Protein AF-A0AAU9Y7G4-F1 (afdb_monomer)

Foldseek 3Di:
DKFKAFQCCCVPPPPDPRQQGFPQQWQWKWKDFQNHTPPPDTQGHDRADQPSQVVQVVLVCLLLQVVPLVDDDPCDSPQEAWHDDPPDIDGHRHHDGGDHRQNVSHPPDPRDDDDPDGDMDMDTHGPPPDGDPRMDMDDDDDDDDDFDQDPLRFTQDDQVRLFLLQCLQPLRNVQEDGEEELQPPDPDDDLVAKHKYWYFLAHPVDPTQATWIWIAYNVLEIEIEFLQQDDSVVRVHNVSNVVVSVVRGDHYHYDPARQADSPDSCRSLLNSVVSSCVSVVHDPVVVVVVGDRPCNSVSSVVSSVVVVVSVVVSVVVLVCCLPVVDCPPPDDDNDEEEAEAPPCQAVLLADVVNLCCLPPVCVVRNYHYHYDDPALQDDHPCSVSSSVSDQKDKAADDPVPPVSLLVVLCVVPVPCSVVLSVVQCVQRVDPPWTWMAGNHPPDDPQFGIWTDPDSSSPDIDGDGDDDDDDD

InterPro domains:
  IPR038765 Papain-like cysteine peptidase superfamily [SSF54001] (169-284)

Sequence (471 aa):
MAALVNTAAFNGAYDRDPFCFEKSRVTSFKQFIRGEEYPYGSTDLNYNDGQKDWTGYHRFLQASGYMTKGEPNMVLSKDWGQYYVGAHVKNGNYTLFAIDNVASGCVDCPYLNPKQSGDIVYKIFMGTEGLPADTTVLLFAGLENLIEVDSNEAIILNNVQLDFLARHDPRLEPHFYGTVPCDKLPRHPQKDRSVGYIVNTDSHDRPGRHWIALWTTPENVREIFDSYALPLQVYETTQPLIDWINTYWKYVVRSSKSLQSLYSHSCGDYALMYLRHRARRKDISKFLKLFSRHDFVANDHKVGQMLKKFIEKAISQEEWCMTSGRDSHQNCKPRGGILVLNDLMAEGGNDKEVMDLFTKHSHHRNITFLYLCQDMFPPGKYAKTISRNSHYIVAVKNPRDQLGMHNILLQAYPKTWEQVMEVYRKETERPFRYLTVDFHPAGYDRFRIVSRLLKHEGCMQCFILPPHKHL

Nearest PDB structures (foldseek):
  4pie-assembly1_A  TM=7.786E-01  e=2.045E-07  Human adenovirus 2
  4wx7-assembly1_A  TM=7.358E-01  e=5.576E-07  Human adenovirus D8
  5ubw-assembly2_B  TM=6.237E-01  e=1.427E-04  Salmonella enterica subsp. enterica serovar Typhimurium str. LT2
  6wqc-assembly1_A  TM=4.821E-01  e=4.605E+00  Legionella hackeliae
  6m5f-assembly1_A  TM=1.780E-01  e=4.092E+00  Pseudomonas aeruginosa PAO1

Structure (mmCIF, N/CA/C/O backbone):
data_AF-A0AAU9Y7G4-F1
#
_entry.id   AF-A0AAU9Y7G4-F1
#
loop_
_atom_site.group_PDB
_atom_site.id
_atom_site.type_symbol
_atom_site.label_atom_id
_atom_site.label_alt_id
_atom_site.label_comp_id
_atom_site.label_asym_id
_atom_site.label_entity_id
_atom_site.label_seq_id
_atom_site.pdbx_PDB_ins_code
_atom_site.Cartn_x
_atom_site.Cartn_y
_atom_site.Cartn_z
_atom_site.occupancy
_atom_site.B_iso_or_equiv
_atom_site.auth_seq_id
_atom_site.auth_comp_id
_atom_site.auth_asym_id
_atom_site.auth_atom_id
_atom_site.pdbx_PDB_model_num
ATOM 1 N N . MET A 1 1 ? -2.338 -9.776 -18.106 1.00 73.06 1 MET A N 1
ATOM 2 C CA . MET A 1 1 ? -1.731 -10.065 -19.423 1.00 73.06 1 MET A CA 1
ATOM 3 C C . MET A 1 1 ? -1.405 -11.550 -19.503 1.00 73.06 1 MET A C 1
ATOM 5 O O . MET A 1 1 ? -1.038 -12.131 -18.487 1.00 73.06 1 MET A O 1
ATOM 9 N N . ALA A 1 2 ? -1.560 -12.162 -20.673 1.00 80.75 2 ALA A N 1
ATOM 10 C CA . ALA A 1 2 ? -1.219 -13.551 -20.944 1.00 80.75 2 ALA A CA 1
ATOM 11 C C . ALA A 1 2 ? -0.421 -13.669 -22.250 1.00 80.75 2 ALA A C 1
ATOM 13 O O . ALA A 1 2 ? -0.642 -12.892 -23.182 1.00 80.75 2 ALA A O 1
ATOM 14 N N . ALA A 1 3 ? 0.488 -14.638 -22.311 1.00 85.19 3 ALA A N 1
ATOM 15 C CA . ALA A 1 3 ? 1.291 -14.949 -23.490 1.00 85.19 3 ALA A CA 1
ATOM 16 C C . ALA A 1 3 ? 1.517 -16.460 -23.594 1.00 85.19 3 ALA A C 1
ATOM 18 O O . ALA A 1 3 ? 1.520 -17.160 -22.579 1.00 85.19 3 ALA A O 1
ATOM 19 N N . LEU A 1 4 ? 1.693 -16.961 -24.814 1.00 83.31 4 LEU A N 1
ATOM 20 C CA . LEU A 1 4 ? 2.011 -18.361 -25.078 1.00 83.31 4 LEU A CA 1
ATOM 21 C C . LEU A 1 4 ? 3.406 -18.433 -25.691 1.00 83.31 4 LEU A C 1
ATOM 23 O O . LEU A 1 4 ? 3.767 -17.609 -26.529 1.00 83.31 4 LEU A O 1
ATOM 27 N N . VAL A 1 5 ? 4.196 -19.392 -25.229 1.00 85.31 5 VAL A N 1
ATOM 28 C CA . VAL A 1 5 ? 5.604 -19.547 -25.599 1.00 85.31 5 VAL A CA 1
ATOM 29 C C . VAL A 1 5 ? 5.925 -21.029 -25.698 1.00 85.31 5 VAL A C 1
ATOM 31 O O . VAL A 1 5 ? 5.409 -21.844 -24.933 1.00 85.31 5 VAL A O 1
ATOM 34 N N . ASN A 1 6 ? 6.806 -21.379 -26.629 1.00 83.25 6 ASN A N 1
ATOM 35 C CA . ASN A 1 6 ? 7.311 -22.733 -26.748 1.00 83.25 6 ASN A CA 1
ATOM 36 C C . ASN A 1 6 ? 8.022 -23.189 -25.456 1.00 83.25 6 ASN A C 1
ATOM 38 O O . ASN A 1 6 ? 8.910 -22.504 -24.947 1.00 83.25 6 ASN A O 1
ATOM 42 N N . THR A 1 7 ? 7.682 -24.369 -24.939 1.00 81.44 7 THR A N 1
ATOM 43 C CA . THR A 1 7 ? 8.215 -24.878 -23.666 1.00 81.44 7 THR A CA 1
ATOM 44 C C . THR A 1 7 ? 9.735 -25.041 -23.680 1.00 81.44 7 THR A C 1
ATOM 46 O O . THR A 1 7 ? 10.380 -24.761 -22.671 1.00 81.44 7 THR A O 1
ATOM 49 N N . ALA A 1 8 ? 10.342 -25.432 -24.805 1.00 80.00 8 ALA A N 1
ATOM 50 C CA . ALA A 1 8 ? 11.799 -25.529 -24.901 1.00 80.00 8 ALA A CA 1
ATOM 51 C C . ALA A 1 8 ? 12.467 -24.144 -24.865 1.00 80.00 8 ALA A C 1
ATOM 53 O O . ALA A 1 8 ? 13.482 -23.980 -24.192 1.00 80.00 8 ALA A O 1
ATOM 54 N N . ALA A 1 9 ? 11.864 -23.141 -25.516 1.00 79.69 9 ALA A N 1
ATOM 55 C CA . ALA A 1 9 ? 12.328 -21.755 -25.445 1.00 79.69 9 ALA A CA 1
ATOM 56 C C . ALA A 1 9 ? 12.231 -21.211 -24.009 1.00 79.69 9 ALA A C 1
ATOM 58 O O . ALA A 1 9 ? 13.203 -20.673 -23.487 1.00 79.69 9 ALA A O 1
ATOM 59 N N . PHE A 1 10 ? 11.101 -21.445 -23.328 1.00 78.06 10 PHE A N 1
ATOM 60 C CA . PHE A 1 10 ? 10.915 -21.077 -21.918 1.00 78.06 10 PHE A CA 1
ATOM 61 C C . PHE A 1 10 ? 11.953 -21.728 -20.991 1.00 78.06 10 PHE A C 1
ATOM 63 O O . PHE A 1 10 ? 12.446 -21.090 -20.064 1.00 78.06 10 PHE A O 1
ATOM 70 N N . ASN A 1 11 ? 12.321 -22.981 -21.265 1.00 79.12 11 ASN A N 1
ATOM 71 C CA . ASN A 1 11 ? 13.327 -23.719 -20.502 1.00 79.12 11 ASN A CA 1
ATOM 72 C C . ASN A 1 11 ? 14.780 -23.365 -20.885 1.00 79.12 11 ASN A C 1
ATOM 74 O O . ASN A 1 11 ? 15.707 -23.983 -20.361 1.00 79.12 11 ASN A O 1
ATOM 78 N N . GLY A 1 12 ? 14.995 -22.384 -21.770 1.00 71.81 12 GLY A N 1
ATOM 79 C CA . GLY A 1 12 ? 16.322 -21.859 -22.097 1.00 71.81 12 GLY A CA 1
ATOM 80 C C . GLY A 1 12 ? 17.063 -22.602 -23.211 1.00 71.81 12 GLY A C 1
ATOM 81 O O . GLY A 1 12 ? 18.294 -22.608 -23.216 1.00 71.81 12 GLY A O 1
ATOM 82 N N . ALA A 1 13 ? 16.350 -23.235 -24.148 1.00 78.56 13 ALA A N 1
ATOM 83 C CA . ALA A 1 13 ? 16.965 -23.782 -25.357 1.00 78.56 13 ALA A CA 1
ATOM 84 C C . ALA A 1 13 ? 17.701 -22.679 -26.142 1.00 78.56 13 ALA A C 1
ATOM 86 O O . ALA A 1 13 ? 17.132 -21.638 -26.455 1.00 78.56 13 ALA A O 1
ATOM 87 N N . TYR A 1 14 ? 18.977 -22.913 -26.456 1.00 69.94 14 TYR A N 1
ATOM 88 C CA . TYR A 1 14 ? 19.878 -21.893 -27.008 1.00 69.94 14 TYR A CA 1
ATOM 89 C C . TYR A 1 14 ? 19.546 -21.487 -28.457 1.00 69.94 14 TYR A C 1
ATOM 91 O O . TYR A 1 14 ? 19.991 -20.447 -28.934 1.00 69.94 14 TYR A O 1
ATOM 99 N N . ASP A 1 15 ? 18.779 -22.313 -29.168 1.00 82.19 15 ASP A N 1
ATOM 100 C CA . ASP A 1 15 ? 18.353 -22.121 -30.556 1.00 82.19 15 ASP A CA 1
ATOM 101 C C . ASP A 1 15 ? 16.956 -21.489 -30.686 1.00 82.19 15 ASP A C 1
ATOM 103 O O . ASP A 1 15 ? 16.465 -21.316 -31.803 1.00 82.19 15 ASP A O 1
ATOM 107 N N . ARG A 1 16 ? 16.301 -21.143 -29.570 1.00 71.38 16 ARG A N 1
ATOM 108 C CA . ARG A 1 16 ? 14.939 -20.593 -29.560 1.00 71.38 16 ARG A CA 1
ATOM 109 C C . ARG A 1 16 ? 14.865 -19.300 -28.754 1.00 71.38 16 ARG A C 1
ATOM 111 O O . ARG A 1 16 ? 15.472 -19.182 -27.697 1.00 71.38 16 ARG A O 1
ATOM 118 N N . ASP A 1 17 ? 14.090 -18.337 -29.247 1.00 73.12 17 ASP A N 1
ATOM 119 C CA . ASP A 1 17 ? 13.869 -17.060 -28.563 1.00 73.12 17 ASP A CA 1
ATOM 120 C C . ASP A 1 17 ? 12.764 -17.205 -27.492 1.00 73.12 17 ASP A C 1
ATOM 122 O O . ASP A 1 17 ? 11.606 -17.445 -27.852 1.00 73.12 17 ASP A O 1
ATOM 126 N N . PRO A 1 18 ? 13.070 -17.054 -26.187 1.00 67.69 18 PRO A N 1
ATOM 127 C CA . PRO A 1 18 ? 12.075 -17.136 -25.113 1.00 67.69 18 PRO A CA 1
ATOM 128 C C . PRO A 1 18 ? 11.062 -15.980 -25.123 1.00 67.69 18 PRO A C 1
ATOM 130 O O . PRO A 1 18 ? 10.056 -16.051 -24.414 1.00 67.69 18 PRO A O 1
ATOM 133 N N . PHE A 1 19 ? 11.308 -14.927 -25.906 1.00 70.06 19 PHE A N 1
ATOM 134 C CA . PHE A 1 19 ? 10.433 -13.764 -26.043 1.00 70.06 19 PHE A CA 1
ATOM 135 C C . PHE A 1 19 ? 9.590 -13.785 -27.325 1.00 70.06 19 PHE A C 1
ATOM 137 O O . PHE A 1 19 ? 8.809 -12.861 -27.551 1.00 70.06 19 PHE A O 1
ATOM 144 N N . CYS A 1 20 ? 9.689 -14.837 -28.144 1.00 76.38 20 CYS A N 1
ATOM 145 C CA . CYS A 1 20 ? 8.801 -15.052 -29.285 1.00 76.38 20 CYS A CA 1
ATOM 146 C C . CYS A 1 20 ? 7.433 -15.557 -28.792 1.00 76.38 20 CYS A C 1
ATOM 148 O O . CYS A 1 20 ? 7.221 -16.754 -28.586 1.00 76.38 20 CYS A O 1
ATOM 150 N N . PHE A 1 21 ? 6.511 -14.628 -28.531 1.00 81.69 21 PHE A N 1
ATOM 151 C CA . PHE A 1 21 ? 5.173 -14.952 -28.035 1.00 81.69 21 PHE A CA 1
ATOM 152 C C . PHE A 1 21 ? 4.260 -15.347 -29.195 1.00 81.69 21 PHE A C 1
ATOM 154 O O . PHE A 1 21 ? 3.746 -14.496 -29.919 1.00 81.69 21 PHE A O 1
ATOM 161 N N . GLU A 1 22 ? 4.029 -16.639 -29.378 1.00 75.12 22 GLU A N 1
ATOM 162 C CA . GLU A 1 22 ? 3.281 -17.148 -30.524 1.00 75.12 22 GLU A CA 1
ATOM 163 C C . GLU A 1 22 ? 1.762 -17.069 -30.310 1.00 75.12 22 GLU A C 1
ATOM 165 O O . GLU A 1 22 ? 1.241 -17.434 -29.253 1.00 75.12 22 GLU A O 1
ATOM 170 N N . LYS A 1 23 ? 1.010 -16.717 -31.367 1.00 74.62 23 LYS A N 1
ATOM 171 C CA . LYS A 1 23 ? -0.468 -16.798 -31.379 1.00 74.62 23 LYS A CA 1
ATOM 172 C C . LYS A 1 23 ? -0.971 -18.212 -31.066 1.00 74.62 23 LYS A C 1
ATOM 174 O O . LYS A 1 23 ? -2.079 -18.359 -30.561 1.00 74.62 23 LYS A O 1
ATOM 179 N N . SER A 1 24 ? -0.185 -19.249 -31.380 1.00 72.88 24 SER A N 1
ATOM 180 C CA . SER A 1 24 ? -0.424 -20.651 -30.993 1.00 72.88 24 SER A CA 1
ATOM 181 C C . SER A 1 24 ? -1.853 -21.150 -31.263 1.00 72.88 24 SER A C 1
ATOM 183 O O . SER A 1 24 ? -2.440 -21.857 -30.451 1.00 72.88 24 SER A O 1
ATOM 185 N N . ARG A 1 25 ? -2.437 -20.757 -32.410 1.00 75.06 25 ARG A N 1
ATOM 186 C CA . ARG A 1 25 ? -3.802 -21.135 -32.853 1.00 75.06 25 ARG A CA 1
ATOM 187 C C . ARG A 1 25 ? -4.940 -20.646 -31.942 1.00 75.06 25 ARG A C 1
ATOM 189 O O . ARG A 1 25 ? -6.073 -21.117 -32.072 1.00 75.06 25 ARG A O 1
ATOM 196 N N . VAL A 1 26 ? -4.663 -19.702 -31.045 1.00 77.44 26 VAL A N 1
ATOM 197 C CA . VAL A 1 26 ? -5.670 -19.091 -30.174 1.00 77.44 26 VAL A CA 1
ATOM 198 C C . VAL A 1 26 ? -6.643 -18.264 -31.014 1.00 77.44 26 VAL A C 1
ATOM 200 O O . VAL A 1 26 ? -6.240 -17.413 -31.810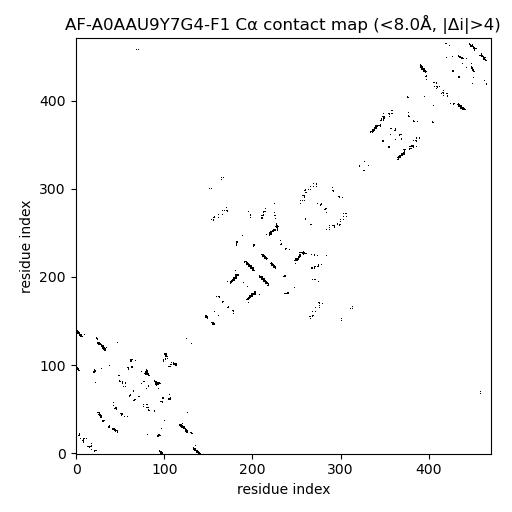 1.00 77.44 26 VAL A O 1
ATOM 203 N N . THR A 1 27 ? -7.934 -18.529 -30.824 1.00 76.19 27 THR A N 1
ATOM 204 C CA . THR A 1 27 ? -9.050 -17.854 -31.500 1.00 76.19 27 THR A CA 1
ATOM 205 C C . THR A 1 27 ? -9.765 -16.865 -30.594 1.00 76.19 27 THR A C 1
ATOM 207 O O . THR A 1 27 ? -10.372 -15.924 -31.084 1.00 76.19 27 THR A O 1
ATOM 210 N N . SER A 1 28 ? -9.708 -17.030 -29.273 1.00 77.31 28 SER A N 1
ATOM 211 C CA . SER A 1 28 ? -10.261 -16.045 -28.339 1.00 77.31 28 SER A CA 1
ATOM 212 C C . SER A 1 28 ? -9.608 -16.180 -26.968 1.00 77.31 28 SER A C 1
ATOM 214 O O . SER A 1 28 ? -9.259 -17.282 -26.538 1.00 77.31 28 SER A O 1
ATOM 216 N N . PHE A 1 29 ? -9.454 -15.060 -26.268 1.00 79.44 29 PHE A N 1
ATOM 217 C CA . PHE A 1 29 ? -8.974 -15.013 -24.888 1.00 79.44 29 PHE A CA 1
ATOM 218 C C . PHE A 1 29 ? -9.989 -14.259 -24.038 1.00 79.44 29 PHE A C 1
ATOM 220 O O . PHE A 1 29 ? -10.266 -13.085 -24.292 1.00 79.44 29 PHE A O 1
ATOM 227 N N . LYS A 1 30 ? -10.554 -14.938 -23.036 1.00 81.19 30 LYS A N 1
ATOM 228 C CA . LYS A 1 30 ? -11.634 -14.403 -22.203 1.00 81.19 30 LYS A CA 1
ATOM 229 C C . LYS A 1 30 ? -11.307 -14.519 -20.726 1.00 81.19 30 LYS A C 1
ATOM 231 O O . LYS A 1 30 ? -10.731 -15.513 -20.287 1.00 81.19 30 LYS A O 1
ATOM 236 N N . GLN A 1 31 ? -11.740 -13.534 -19.954 1.00 79.25 31 GLN A N 1
ATOM 237 C CA . GLN A 1 31 ? -11.670 -13.552 -18.500 1.00 79.25 31 GLN A CA 1
ATOM 238 C C . GLN A 1 31 ? -13.086 -13.582 -17.928 1.00 79.25 31 GLN A C 1
ATOM 240 O O . GLN A 1 31 ? -13.978 -12.889 -18.410 1.00 79.25 31 GLN A O 1
ATOM 245 N N . PHE A 1 32 ? -13.277 -14.387 -16.888 1.00 76.38 32 PHE A N 1
ATOM 246 C CA . PHE A 1 32 ? -14.515 -14.477 -16.129 1.00 76.38 32 PHE A CA 1
ATOM 247 C C . PHE A 1 32 ? -14.241 -14.122 -14.671 1.00 76.38 32 PHE A C 1
ATOM 249 O O . PHE A 1 32 ? -13.306 -14.656 -14.074 1.00 76.38 32 PHE A O 1
ATOM 256 N N . ILE A 1 33 ? -15.072 -13.256 -14.093 1.00 71.44 33 ILE A N 1
ATOM 257 C CA . ILE A 1 33 ? -15.031 -12.887 -12.675 1.00 71.44 33 ILE A CA 1
ATOM 258 C C . ILE A 1 33 ? -16.361 -13.308 -12.051 1.00 71.44 33 ILE A C 1
ATOM 260 O O . ILE A 1 33 ? -17.411 -12.759 -12.385 1.00 71.44 33 ILE A O 1
ATOM 264 N N . ARG A 1 34 ? -16.325 -14.289 -11.137 1.00 75.50 34 ARG A N 1
ATOM 265 C CA . ARG A 1 34 ? -17.531 -14.904 -10.529 1.00 75.50 34 ARG A CA 1
ATOM 266 C C . ARG A 1 34 ? -18.516 -15.482 -11.562 1.00 75.50 34 ARG A C 1
ATOM 268 O O . ARG A 1 34 ? -19.726 -15.391 -11.391 1.00 75.50 34 ARG A O 1
ATOM 275 N N . GLY A 1 35 ? -17.990 -16.062 -12.641 1.00 73.69 35 GLY A N 1
ATOM 276 C CA . GLY A 1 35 ? -18.786 -16.692 -13.702 1.00 73.69 35 GLY A CA 1
ATOM 277 C C . GLY A 1 35 ? -19.322 -15.740 -14.776 1.00 73.69 35 GLY A C 1
ATOM 278 O O . GLY A 1 35 ? -19.800 -16.217 -15.801 1.00 73.69 35 GLY A O 1
ATOM 279 N N . GLU A 1 36 ? -19.184 -14.425 -14.601 1.00 71.50 36 GLU A N 1
ATOM 280 C CA . GLU A 1 36 ? -19.547 -13.419 -15.608 1.00 71.50 36 GLU A CA 1
ATOM 281 C C . GLU A 1 36 ? -18.322 -13.033 -16.447 1.00 71.50 36 GLU A C 1
ATOM 283 O O . GLU A 1 36 ? -17.243 -12.816 -15.892 1.00 71.50 36 GLU A O 1
ATOM 288 N N . GLU A 1 37 ? -18.471 -12.957 -17.776 1.00 70.19 37 GLU A N 1
ATOM 289 C CA . GLU A 1 37 ? -17.407 -12.498 -18.685 1.00 70.19 37 GLU A CA 1
ATOM 290 C C . GLU A 1 37 ? -17.089 -11.022 -18.405 1.00 70.19 37 GLU A C 1
ATOM 292 O O . GLU A 1 37 ? -17.989 -10.185 -18.333 1.00 70.19 37 GLU A O 1
ATOM 297 N N . TYR A 1 38 ? -15.810 -10.703 -18.212 1.00 64.56 38 TYR A N 1
ATOM 298 C CA . TYR A 1 38 ? -15.372 -9.358 -17.865 1.00 64.56 38 TYR A CA 1
ATOM 299 C C . TYR A 1 38 ? -13.990 -9.053 -18.445 1.00 64.56 38 TYR A C 1
ATOM 301 O O . TYR A 1 38 ? -13.061 -9.826 -18.192 1.00 64.56 38 TYR A O 1
ATOM 309 N N . PRO A 1 39 ? -13.798 -7.906 -19.118 1.00 62.16 39 PRO A N 1
ATOM 310 C CA . PRO A 1 39 ? -14.807 -6.911 -19.516 1.00 62.16 39 PRO A CA 1
ATOM 311 C C . PRO A 1 39 ? -15.734 -7.423 -20.640 1.00 62.16 39 PRO A C 1
ATOM 313 O O . PRO A 1 39 ? -15.374 -8.352 -21.351 1.00 62.16 39 PRO A O 1
ATOM 316 N N . TYR A 1 40 ? -16.905 -6.797 -20.833 1.00 51.28 40 TYR A N 1
ATOM 317 C CA . TYR A 1 40 ? -17.970 -7.227 -21.771 1.00 51.28 40 TYR A CA 1
ATOM 318 C C . TYR A 1 40 ? -17.600 -7.235 -23.277 1.00 51.28 40 TYR A C 1
ATOM 320 O O . TYR A 1 40 ? -18.460 -7.493 -24.116 1.00 51.28 40 TYR A O 1
ATOM 328 N N . GLY A 1 41 ? -16.347 -6.947 -23.642 1.00 56.47 41 GLY A N 1
ATOM 329 C CA . GLY A 1 41 ? -15.863 -6.980 -25.025 1.00 56.47 41 GLY A CA 1
ATOM 330 C C . GLY A 1 41 ? -14.960 -8.187 -25.266 1.00 56.47 41 GLY A C 1
ATOM 331 O O . GLY A 1 41 ? -13.864 -8.249 -24.705 1.00 56.47 41 GLY A O 1
ATOM 332 N N . SER A 1 42 ? -15.395 -9.125 -26.111 1.00 53.00 42 SER A N 1
ATOM 333 C CA . SER A 1 42 ? -14.580 -10.275 -26.508 1.00 53.00 42 SER A CA 1
ATOM 334 C C . SER A 1 42 ? -13.399 -9.846 -27.386 1.00 53.00 42 SER A C 1
ATOM 336 O O . SER A 1 42 ? -13.497 -8.929 -28.201 1.00 53.00 42 SER A O 1
ATOM 338 N N . THR A 1 43 ? -12.260 -10.527 -27.233 1.00 57.84 43 THR A N 1
ATOM 339 C CA . THR A 1 43 ? -11.169 -10.475 -28.219 1.00 57.84 43 THR A CA 1
ATOM 340 C C . THR A 1 43 ? -11.291 -11.706 -29.104 1.00 57.84 43 THR A C 1
ATOM 342 O O . THR A 1 43 ? -10.720 -12.747 -28.791 1.00 57.84 43 THR A O 1
ATOM 345 N N . ASP A 1 44 ? -12.077 -11.606 -30.174 1.00 59.12 44 ASP A N 1
ATOM 346 C CA . ASP A 1 44 ? -12.264 -12.705 -31.124 1.00 59.12 44 ASP A CA 1
ATOM 347 C C . ASP A 1 44 ? -11.275 -12.580 -32.288 1.00 59.12 44 ASP A C 1
ATOM 349 O O . ASP A 1 44 ? -11.380 -11.697 -33.140 1.00 59.12 44 ASP A O 1
ATOM 353 N N . LEU A 1 45 ? -10.311 -13.493 -32.326 1.00 62.28 45 LEU A N 1
ATOM 354 C CA . LEU A 1 45 ? -9.309 -13.642 -33.372 1.00 62.28 45 LEU A CA 1
ATOM 355 C C . LEU A 1 45 ? -9.830 -14.642 -34.411 1.00 62.28 45 LEU A C 1
ATOM 357 O O . LEU A 1 45 ? -9.978 -15.832 -34.129 1.00 62.28 45 LEU A O 1
ATOM 361 N N . ASN A 1 46 ? -10.110 -14.180 -35.636 1.00 57.84 46 ASN A N 1
ATOM 362 C CA . ASN A 1 46 ? -10.420 -15.108 -36.728 1.00 57.84 46 ASN A CA 1
ATOM 363 C C . ASN A 1 46 ? -9.133 -15.786 -37.189 1.00 57.84 46 ASN A C 1
ATOM 365 O O . ASN A 1 46 ? -8.157 -15.118 -37.522 1.00 57.84 46 ASN A O 1
ATOM 369 N N . TYR A 1 47 ? -9.158 -17.112 -37.251 1.00 54.41 47 TYR A N 1
ATOM 370 C CA . TYR A 1 47 ? -7.972 -17.942 -37.445 1.00 54.41 47 TYR A CA 1
ATOM 371 C C . TYR A 1 47 ? -7.268 -17.789 -38.813 1.00 54.41 47 TYR A C 1
ATOM 373 O O . TYR A 1 47 ? -6.161 -18.284 -38.929 1.00 54.41 47 TYR A O 1
ATOM 381 N N . ASN A 1 48 ? -7.819 -17.097 -39.826 1.00 53.69 48 ASN A N 1
ATOM 382 C CA . ASN A 1 48 ? -7.221 -17.076 -41.179 1.00 53.69 48 ASN A CA 1
ATOM 383 C C . ASN A 1 48 ? -7.444 -15.797 -42.018 1.00 53.69 48 ASN A C 1
ATOM 385 O O . ASN A 1 48 ? -7.247 -15.835 -43.228 1.00 53.69 48 ASN A O 1
ATOM 389 N N . ASP A 1 49 ? -7.872 -14.677 -41.429 1.00 56.28 49 ASP A N 1
ATOM 390 C CA . ASP A 1 49 ? -8.401 -13.556 -42.232 1.00 56.28 49 ASP A CA 1
ATOM 391 C C . ASP A 1 49 ? -7.708 -12.208 -42.000 1.00 56.28 49 ASP A C 1
ATOM 393 O O . ASP A 1 49 ? -8.110 -11.238 -42.610 1.00 56.28 49 ASP A O 1
ATOM 397 N N . GLY A 1 50 ? -6.705 -12.093 -41.112 1.00 55.81 50 GLY A N 1
ATOM 398 C CA . GLY A 1 50 ? -5.901 -10.870 -40.870 1.00 55.81 50 GLY A CA 1
ATOM 399 C C . GLY A 1 50 ? -6.654 -9.570 -40.481 1.00 55.81 50 GLY A C 1
ATOM 400 O O . GLY A 1 50 ? -6.059 -8.660 -39.913 1.00 55.81 50 GLY A O 1
ATOM 401 N N . GLN A 1 51 ? -7.964 -9.469 -40.724 1.00 54.53 51 GLN A N 1
ATOM 402 C CA . GLN A 1 51 ? -8.830 -8.315 -40.509 1.00 54.53 51 GLN A CA 1
ATOM 403 C C . GLN A 1 51 ? -9.281 -8.214 -39.048 1.00 54.53 51 GLN A C 1
ATOM 405 O O . GLN A 1 51 ? -9.507 -7.110 -38.562 1.00 54.53 51 GLN A O 1
ATOM 410 N N . LYS A 1 52 ? -9.356 -9.339 -38.317 1.00 51.78 52 LYS A N 1
ATOM 411 C CA . LYS A 1 52 ? -9.704 -9.364 -36.879 1.00 51.78 52 LYS A CA 1
ATOM 412 C C . LYS A 1 52 ? -8.501 -9.267 -35.930 1.00 51.78 52 LYS A C 1
ATOM 414 O O . LYS A 1 52 ? -8.689 -9.058 -34.735 1.00 51.78 52 LYS A O 1
ATOM 419 N N . ASP A 1 53 ? -7.274 -9.337 -36.444 1.00 63.62 53 ASP A N 1
ATOM 420 C CA . ASP A 1 53 ? -6.065 -9.204 -35.618 1.00 63.62 53 ASP A CA 1
ATOM 421 C C . ASP A 1 53 ? -5.782 -7.735 -35.253 1.00 63.62 53 ASP A C 1
ATOM 423 O O . ASP A 1 53 ? -5.246 -7.451 -34.183 1.00 63.62 53 ASP A O 1
ATOM 427 N N . TRP A 1 54 ? -6.279 -6.777 -36.044 1.00 67.81 54 TRP A N 1
ATOM 428 C CA . TRP A 1 54 ? -6.255 -5.355 -35.684 1.00 67.81 54 TRP A CA 1
ATOM 429 C C . TRP A 1 54 ? -7.059 -5.037 -34.424 1.00 67.81 54 TRP A C 1
ATOM 431 O O . TRP A 1 54 ? -6.618 -4.220 -33.620 1.00 67.81 54 TRP A O 1
ATOM 441 N N . THR A 1 55 ? -8.204 -5.691 -34.210 1.00 68.50 55 THR A N 1
ATOM 442 C CA . THR A 1 55 ? -8.998 -5.524 -32.983 1.00 68.50 55 THR A CA 1
ATOM 443 C C . THR A 1 55 ? -8.241 -6.049 -31.766 1.00 68.50 55 THR A C 1
ATOM 445 O O . THR A 1 55 ? -8.233 -5.396 -30.725 1.00 68.50 55 THR A O 1
ATOM 448 N N . GLY A 1 56 ? -7.552 -7.184 -31.905 1.00 73.81 56 GLY A N 1
ATOM 449 C CA . GLY A 1 56 ? -6.705 -7.733 -30.847 1.00 73.81 56 GLY A CA 1
ATOM 450 C C . GLY A 1 56 ? -5.496 -6.848 -30.533 1.00 73.81 56 GLY A C 1
ATOM 451 O O . GLY A 1 56 ? -5.239 -6.561 -29.364 1.00 73.81 56 GLY A O 1
ATOM 452 N N . TYR A 1 57 ? -4.817 -6.325 -31.556 1.00 78.19 57 TYR A N 1
ATOM 453 C CA . TYR A 1 57 ? -3.716 -5.377 -31.376 1.00 78.19 57 TYR A CA 1
ATOM 454 C C . TYR A 1 57 ? -4.185 -4.052 -30.755 1.00 78.19 57 TYR A C 1
ATOM 456 O O . TYR A 1 57 ? -3.558 -3.534 -29.832 1.00 78.19 57 TYR A O 1
ATOM 464 N N . HIS A 1 58 ? -5.330 -3.526 -31.194 1.00 75.88 58 HIS A N 1
ATOM 465 C CA . HIS A 1 58 ? -5.950 -2.337 -30.607 1.00 75.88 58 HIS A CA 1
ATOM 466 C C . HIS A 1 58 ? -6.315 -2.564 -29.138 1.00 75.88 58 HIS A C 1
ATOM 468 O O . HIS A 1 58 ? -6.062 -1.706 -28.294 1.00 75.88 58 HIS A O 1
ATOM 474 N N . ARG A 1 59 ? -6.844 -3.747 -28.810 1.00 74.12 59 ARG A N 1
ATOM 475 C CA . ARG A 1 59 ? -7.154 -4.129 -27.433 1.00 74.12 59 ARG A CA 1
ATOM 476 C C . ARG A 1 59 ? -5.901 -4.241 -26.575 1.00 74.12 59 ARG A C 1
ATOM 478 O O . ARG A 1 59 ? -5.917 -3.782 -25.437 1.00 74.12 59 ARG A O 1
ATOM 485 N N . PHE A 1 60 ? -4.822 -4.798 -27.124 1.00 79.38 60 PHE A N 1
ATOM 486 C CA . PHE A 1 60 ? -3.517 -4.813 -26.474 1.00 79.38 60 PHE A CA 1
ATOM 487 C C . PHE A 1 60 ? -3.054 -3.390 -26.143 1.00 79.38 60 PHE A C 1
ATOM 489 O O . PHE A 1 60 ? -2.813 -3.108 -24.973 1.00 79.38 60 PHE A O 1
ATOM 496 N N . LEU A 1 61 ? -3.029 -2.487 -27.131 1.00 75.81 61 LEU A N 1
ATOM 497 C CA . LEU A 1 61 ? -2.643 -1.080 -26.950 1.00 75.81 61 LEU A CA 1
ATOM 498 C C . LEU A 1 61 ? -3.519 -0.343 -25.931 1.00 75.81 61 LEU A C 1
ATOM 500 O O . LEU A 1 61 ? -3.030 0.505 -25.185 1.00 75.81 61 LEU A O 1
ATOM 504 N N . GLN A 1 62 ? -4.819 -0.638 -25.928 1.00 71.94 62 GLN A N 1
ATOM 505 C CA . GLN A 1 62 ? -5.783 -0.071 -24.996 1.00 71.94 62 GLN A CA 1
ATOM 506 C C . GLN A 1 62 ? -5.492 -0.526 -23.561 1.00 71.94 62 GLN A C 1
ATOM 508 O O . GLN A 1 62 ? -5.286 0.300 -22.676 1.00 71.94 62 GLN A O 1
ATOM 513 N N . ALA A 1 63 ? -5.442 -1.842 -23.344 1.00 71.19 63 ALA A N 1
ATOM 514 C CA . ALA A 1 63 ? -5.291 -2.444 -22.024 1.00 71.19 63 ALA A CA 1
ATOM 515 C C . ALA A 1 63 ? -3.880 -2.293 -21.436 1.00 71.19 63 ALA A C 1
ATOM 517 O O . ALA A 1 63 ? -3.689 -2.474 -20.237 1.00 71.19 63 ALA A O 1
ATOM 518 N N . SER A 1 64 ? -2.880 -1.981 -22.258 1.00 70.19 64 SER A N 1
ATOM 519 C CA . SER A 1 64 ? -1.536 -1.622 -21.801 1.00 70.19 64 SER A CA 1
ATOM 520 C C . SER A 1 64 ? -1.347 -0.111 -21.599 1.00 70.19 64 SER A C 1
ATOM 522 O O . SER A 1 64 ? -0.289 0.304 -21.130 1.00 70.19 64 SER A O 1
ATOM 524 N N . GLY A 1 65 ? -2.333 0.718 -21.968 1.00 66.12 65 GLY A N 1
ATOM 525 C CA . GLY A 1 65 ? -2.274 2.180 -21.859 1.00 66.12 65 GLY A CA 1
ATOM 526 C C . GLY A 1 65 ? -1.463 2.889 -22.956 1.00 66.12 65 GLY A C 1
ATOM 527 O O . GLY A 1 65 ? -1.268 4.100 -22.885 1.00 66.12 65 GLY A O 1
ATOM 528 N N . TYR A 1 66 ? -0.999 2.190 -23.999 1.00 68.94 66 TYR A N 1
ATOM 529 C CA . TYR A 1 66 ? -0.222 2.821 -25.084 1.00 68.94 66 TYR A CA 1
ATOM 530 C C . TYR A 1 66 ? -1.067 3.719 -25.993 1.00 68.94 66 TYR A C 1
ATOM 532 O O . TYR A 1 66 ? -0.522 4.622 -26.622 1.00 68.94 66 TYR A O 1
ATOM 540 N N . MET A 1 67 ? -2.387 3.516 -26.056 1.00 61.09 67 MET A N 1
ATOM 541 C CA . MET A 1 67 ? -3.265 4.406 -26.827 1.00 61.09 67 MET A CA 1
ATOM 542 C C . MET A 1 67 ? -3.382 5.818 -26.241 1.00 61.09 67 MET A C 1
ATOM 544 O O . MET A 1 67 ? -3.616 6.761 -26.991 1.00 61.09 67 MET A O 1
ATOM 548 N N . THR A 1 68 ? -3.226 5.979 -24.926 1.00 53.69 68 THR A N 1
ATOM 549 C CA . THR A 1 68 ? -3.447 7.257 -24.229 1.00 53.69 68 THR A CA 1
ATOM 550 C C . THR A 1 68 ? -2.159 7.993 -23.887 1.00 53.69 68 THR A C 1
ATOM 552 O O . THR A 1 68 ? -2.156 9.220 -23.849 1.00 53.69 68 THR A O 1
ATOM 555 N N . LYS A 1 69 ? -1.050 7.270 -23.690 1.00 54.72 69 LYS A N 1
ATOM 556 C CA . LYS A 1 69 ? 0.229 7.847 -23.241 1.00 54.72 69 LYS A CA 1
ATOM 557 C C . LYS A 1 69 ? 1.037 8.554 -24.335 1.00 54.72 69 LYS A C 1
ATOM 559 O O . LYS A 1 69 ? 1.989 9.258 -24.019 1.00 54.72 69 LYS A O 1
ATOM 564 N N . GLY A 1 70 ? 0.678 8.392 -25.613 1.00 49.97 70 GLY A N 1
ATOM 565 C CA . GLY A 1 70 ? 1.391 9.021 -26.736 1.00 49.97 70 GLY A CA 1
ATOM 566 C C . GLY A 1 70 ? 2.839 8.536 -26.918 1.00 49.97 70 GLY A C 1
ATOM 567 O O . GLY A 1 70 ? 3.630 9.196 -27.589 1.00 49.97 70 GLY A O 1
ATOM 568 N N . GLU A 1 71 ? 3.196 7.397 -26.318 1.00 55.59 71 GLU A N 1
ATOM 569 C CA . GLU A 1 71 ? 4.539 6.818 -26.354 1.00 55.59 71 GLU A CA 1
ATOM 570 C C . GLU A 1 71 ? 4.663 5.688 -27.395 1.00 55.59 71 GLU A C 1
ATOM 572 O O . GLU A 1 71 ? 3.686 4.985 -27.671 1.00 55.59 71 GLU A O 1
ATOM 577 N N . PRO A 1 72 ? 5.858 5.473 -27.979 1.00 54.94 72 PRO A N 1
ATOM 578 C CA . PRO A 1 72 ? 6.072 4.416 -28.962 1.00 54.94 72 PRO A CA 1
ATOM 579 C C . PRO A 1 72 ? 5.989 3.015 -28.331 1.00 54.94 72 PRO A C 1
ATOM 581 O O . PRO A 1 72 ? 6.672 2.711 -27.354 1.00 54.94 72 PRO A O 1
ATOM 584 N N . ASN A 1 73 ? 5.184 2.139 -28.937 1.00 68.44 73 ASN A N 1
ATOM 585 C CA . ASN A 1 73 ? 5.058 0.729 -28.565 1.00 68.44 73 ASN A CA 1
ATOM 586 C C . ASN A 1 73 ? 6.137 -0.124 -29.265 1.00 68.44 73 ASN A C 1
ATOM 588 O O . ASN A 1 73 ? 6.340 0.004 -30.473 1.00 68.44 73 ASN A O 1
ATOM 592 N N . MET A 1 74 ? 6.801 -1.014 -28.517 1.00 72.12 74 MET A N 1
ATOM 593 C CA . MET A 1 74 ? 7.817 -1.936 -29.052 1.00 72.12 74 MET A CA 1
ATOM 594 C C . MET A 1 74 ? 7.222 -3.077 -29.886 1.00 72.12 74 MET A C 1
ATOM 596 O O . MET A 1 74 ? 7.891 -3.583 -30.782 1.00 72.12 74 MET A O 1
ATOM 600 N N . VAL A 1 75 ? 5.978 -3.483 -29.615 1.00 76.62 75 VAL A N 1
ATOM 601 C CA . VAL A 1 75 ? 5.284 -4.508 -30.405 1.00 76.62 75 VAL A CA 1
ATOM 602 C C . VAL A 1 75 ? 4.522 -3.807 -31.517 1.00 76.62 75 VAL A C 1
ATOM 604 O O . VAL A 1 75 ? 3.434 -3.303 -31.277 1.00 76.62 75 VAL A O 1
ATOM 607 N N . LEU A 1 76 ? 5.081 -3.719 -32.720 1.00 77.62 76 LEU A N 1
ATOM 608 C CA . LEU A 1 76 ? 4.412 -3.023 -33.820 1.00 77.62 76 LEU A CA 1
ATOM 609 C C . LEU A 1 76 ? 3.243 -3.859 -34.360 1.00 77.62 76 LEU A C 1
ATOM 611 O O . LEU A 1 76 ? 3.234 -5.082 -34.249 1.00 77.62 76 LEU A O 1
ATOM 615 N N . SER A 1 77 ? 2.279 -3.215 -35.023 1.00 74.88 77 SER A N 1
ATOM 616 C CA . SER A 1 77 ? 1.129 -3.913 -35.626 1.00 74.88 77 SER A CA 1
ATOM 617 C C . SER A 1 77 ? 1.538 -4.997 -36.627 1.00 74.88 77 SER A C 1
ATOM 619 O O . SER A 1 77 ? 0.871 -6.016 -36.739 1.00 74.88 77 SER A O 1
ATOM 621 N N . LYS A 1 78 ? 2.652 -4.792 -37.339 1.00 74.12 78 LYS A N 1
ATOM 622 C CA . LYS A 1 78 ? 3.237 -5.761 -38.279 1.00 74.12 78 LYS A CA 1
ATOM 623 C C . LYS A 1 78 ? 3.924 -6.948 -37.595 1.00 74.12 78 LYS A C 1
ATOM 625 O O . LYS A 1 78 ? 4.274 -7.905 -38.265 1.00 74.12 78 LYS A O 1
ATOM 630 N N . ASP A 1 79 ? 4.174 -6.865 -36.294 1.00 77.31 79 ASP A N 1
ATOM 631 C CA . ASP A 1 79 ? 4.821 -7.925 -35.524 1.00 77.31 79 ASP A CA 1
ATOM 632 C C . ASP A 1 79 ? 3.802 -8.651 -34.625 1.00 77.31 79 ASP A C 1
ATOM 634 O O . ASP A 1 79 ? 4.151 -9.651 -34.000 1.00 77.31 79 ASP A O 1
ATOM 638 N N . TRP A 1 80 ? 2.546 -8.175 -34.586 1.00 80.38 80 TRP A N 1
ATOM 639 C CA . TRP A 1 80 ? 1.475 -8.687 -33.735 1.00 80.38 80 TRP A CA 1
ATOM 640 C C . TRP A 1 80 ? 0.552 -9.665 -34.480 1.00 80.38 80 TRP A C 1
ATOM 642 O O . TRP A 1 80 ? -0.014 -9.315 -35.514 1.00 80.38 80 TRP A O 1
ATOM 652 N N . GLY A 1 81 ? 0.348 -10.870 -33.940 1.00 78.19 81 GLY A N 1
ATOM 653 C CA . GLY A 1 81 ? -0.613 -11.846 -34.469 1.00 78.19 81 GLY A CA 1
ATOM 654 C C . GLY A 1 81 ? -0.330 -12.243 -35.921 1.00 78.19 81 GLY A C 1
ATOM 655 O O . GLY A 1 81 ? 0.706 -12.828 -36.223 1.00 78.19 81 GLY A O 1
ATOM 656 N N . GLN A 1 82 ? -1.266 -11.965 -36.821 1.00 76.56 82 GLN A N 1
ATOM 657 C CA . GLN A 1 82 ? -1.156 -12.113 -38.268 1.00 76.56 82 GLN A CA 1
ATOM 658 C C . GLN A 1 82 ? -1.502 -10.790 -38.950 1.00 76.56 82 GLN A C 1
ATOM 660 O O . GLN A 1 82 ? -2.450 -10.104 -38.571 1.00 76.56 82 GLN A O 1
ATOM 665 N N . TYR A 1 83 ? -0.767 -10.452 -40.002 1.00 69.12 83 TYR A N 1
ATOM 666 C CA . TYR A 1 83 ? -0.922 -9.190 -40.720 1.00 69.12 83 TYR A CA 1
ATOM 667 C C . TYR A 1 83 ? -0.841 -9.395 -42.233 1.00 69.12 83 TYR A C 1
ATOM 669 O O . TYR A 1 83 ? -0.272 -10.371 -42.727 1.00 69.12 83 TYR A O 1
ATOM 677 N N . TYR A 1 84 ? -1.416 -8.458 -42.987 1.00 68.00 84 TYR A N 1
ATOM 678 C CA . TYR A 1 84 ? -1.400 -8.495 -44.447 1.00 68.00 84 TYR A CA 1
ATOM 679 C C . TYR A 1 84 ? -0.138 -7.865 -45.037 1.00 68.00 84 TYR A C 1
ATOM 681 O O . TYR A 1 84 ? 0.284 -6.779 -44.637 1.00 68.00 84 TYR A O 1
ATOM 689 N N . VAL A 1 85 ? 0.404 -8.514 -46.068 1.00 67.62 85 VAL A N 1
ATOM 690 C CA . VAL A 1 85 ? 1.393 -7.950 -46.994 1.00 67.62 85 VAL A CA 1
ATOM 691 C C . VAL A 1 85 ? 0.887 -8.176 -48.418 1.00 67.62 85 VAL A C 1
ATOM 693 O O . VAL A 1 85 ? 1.006 -9.271 -48.969 1.00 67.62 85 VAL A O 1
ATOM 696 N N . GLY A 1 86 ? 0.284 -7.144 -49.015 1.00 73.56 86 GLY A N 1
ATOM 697 C CA . GLY A 1 86 ? -0.420 -7.278 -50.293 1.00 73.56 86 GLY A CA 1
ATOM 698 C C . GLY A 1 86 ? -1.639 -8.198 -50.162 1.00 73.56 86 GLY A C 1
ATOM 699 O O . GLY A 1 86 ? -2.453 -8.009 -49.264 1.00 73.56 86 GLY A O 1
ATOM 700 N N . ALA A 1 87 ? -1.748 -9.207 -51.032 1.00 71.06 87 ALA A N 1
ATOM 701 C CA . ALA A 1 87 ? -2.822 -10.209 -50.999 1.00 71.06 87 ALA A CA 1
ATOM 702 C C . ALA A 1 87 ? -2.531 -11.417 -50.078 1.00 71.06 87 ALA A C 1
ATOM 704 O O . ALA A 1 87 ? -3.319 -12.361 -50.041 1.00 71.06 87 ALA A O 1
ATOM 705 N N . HIS A 1 88 ? -1.405 -11.421 -49.354 1.00 68.62 88 HIS A N 1
ATOM 706 C CA . HIS A 1 88 ? -0.967 -12.555 -48.533 1.00 68.62 88 HIS A CA 1
ATOM 707 C C . HIS A 1 88 ? -1.007 -12.234 -47.033 1.00 68.62 88 HIS A C 1
ATOM 709 O O . HIS A 1 88 ? -0.684 -11.119 -46.622 1.00 68.62 88 HIS A O 1
ATOM 715 N N . VAL A 1 89 ? -1.346 -13.236 -46.216 1.00 69.12 89 VAL A N 1
ATOM 716 C CA . VAL A 1 89 ? -1.297 -13.176 -44.746 1.00 69.12 89 VAL A CA 1
ATOM 717 C C . VAL A 1 89 ? 0.061 -13.694 -44.265 1.00 69.12 89 VAL A C 1
ATOM 719 O O . VAL A 1 89 ? 0.503 -14.764 -44.687 1.00 69.12 89 VAL A O 1
ATOM 722 N N . LYS A 1 90 ? 0.728 -12.945 -43.385 1.00 71.25 90 LYS A N 1
ATOM 723 C CA . LYS A 1 90 ? 1.962 -13.346 -42.697 1.00 71.25 90 LYS A CA 1
ATOM 724 C C . LYS A 1 90 ? 1.732 -13.445 -41.194 1.00 71.25 90 LYS A C 1
ATOM 726 O O . LYS A 1 90 ? 0.898 -12.732 -40.646 1.00 71.25 90 LYS A O 1
ATOM 731 N N . ASN A 1 91 ? 2.510 -14.298 -40.534 1.00 73.62 91 ASN A N 1
ATOM 732 C CA . ASN A 1 91 ? 2.544 -14.377 -39.076 1.00 73.62 91 ASN A CA 1
ATOM 733 C C . ASN A 1 91 ? 3.545 -13.348 -38.529 1.00 73.62 91 ASN A C 1
ATOM 735 O O . ASN A 1 91 ? 4.649 -13.214 -39.059 1.00 73.62 91 ASN A O 1
ATOM 739 N N . GLY A 1 92 ? 3.139 -12.620 -37.496 1.00 72.38 92 GLY A N 1
ATOM 740 C CA . GLY A 1 92 ? 4.009 -11.820 -36.644 1.00 72.38 92 GLY A CA 1
ATOM 741 C C . GLY A 1 92 ? 4.691 -12.681 -35.578 1.00 72.38 92 GLY A C 1
ATOM 742 O O . GLY A 1 92 ? 4.333 -13.841 -35.369 1.00 72.38 92 GLY A O 1
ATOM 743 N N . ASN A 1 93 ? 5.676 -12.094 -34.900 1.00 75.69 93 ASN A N 1
ATOM 744 C CA . ASN A 1 93 ? 6.507 -12.780 -33.906 1.00 75.69 93 ASN A CA 1
ATOM 745 C C . ASN A 1 93 ? 5.968 -12.657 -32.468 1.00 75.69 93 ASN A C 1
ATOM 747 O O . ASN A 1 93 ? 6.487 -13.306 -31.564 1.00 75.69 93 ASN A O 1
ATOM 751 N N . TYR A 1 94 ? 4.955 -11.816 -32.236 1.00 81.44 94 TYR A N 1
ATOM 752 C CA . TYR A 1 94 ? 4.439 -11.530 -30.899 1.00 81.44 94 TYR A CA 1
ATOM 753 C C . TYR A 1 94 ? 2.911 -11.576 -30.871 1.00 81.44 94 TYR A C 1
ATOM 755 O O . TYR A 1 94 ? 2.232 -11.061 -31.749 1.00 81.44 94 TYR A O 1
ATOM 763 N N . THR A 1 95 ? 2.323 -12.169 -29.840 1.00 82.44 95 THR A N 1
ATOM 764 C CA . THR A 1 95 ? 0.882 -12.120 -29.571 1.00 82.44 95 THR A CA 1
ATOM 765 C C . THR A 1 95 ? 0.683 -12.063 -28.064 1.00 82.44 95 THR A C 1
ATOM 767 O O . THR A 1 95 ? 0.798 -13.063 -27.359 1.00 82.44 95 THR A O 1
ATOM 770 N N . LEU A 1 96 ? 0.415 -10.855 -27.568 1.00 83.38 96 LEU A N 1
ATOM 771 C CA . LEU A 1 96 ? 0.173 -10.585 -26.154 1.00 83.38 96 LEU A CA 1
ATOM 772 C C . LEU A 1 96 ? -1.310 -10.309 -25.925 1.00 83.38 96 LEU A C 1
ATOM 774 O O . LEU A 1 96 ? -1.883 -9.401 -26.531 1.00 83.38 96 LEU A O 1
ATOM 778 N N . PHE A 1 97 ? -1.915 -11.058 -25.006 1.00 81.44 97 PHE A N 1
ATOM 779 C CA . PHE A 1 97 ? -3.302 -10.878 -24.595 1.00 81.44 97 PHE A CA 1
ATOM 780 C C . PHE A 1 97 ? -3.349 -9.989 -23.352 1.00 81.44 97 PHE A C 1
ATOM 782 O O . PHE A 1 97 ? -3.020 -10.422 -22.245 1.00 81.44 97 PHE A O 1
ATOM 789 N N . ALA A 1 98 ? -3.740 -8.727 -23.511 1.00 77.75 98 ALA A N 1
ATOM 790 C CA . ALA A 1 98 ? -3.892 -7.800 -22.394 1.00 77.75 98 ALA A CA 1
ATOM 791 C C . ALA A 1 98 ? -5.374 -7.578 -22.075 1.00 77.75 98 ALA A C 1
ATOM 793 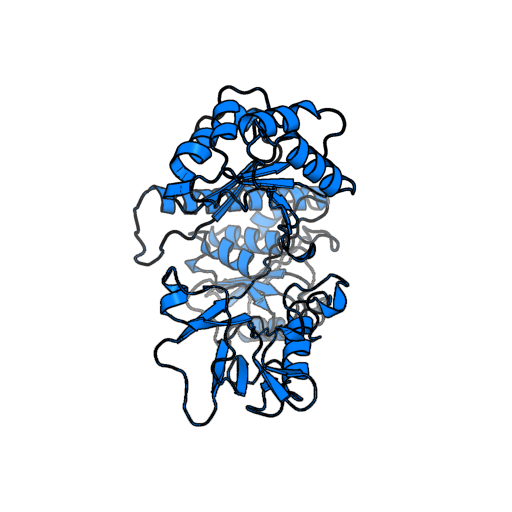O O . ALA A 1 98 ? -6.185 -7.313 -22.960 1.00 77.75 98 ALA A O 1
ATOM 794 N N . ILE A 1 99 ? -5.710 -7.691 -20.792 1.00 73.94 99 ILE A N 1
ATOM 795 C CA . ILE A 1 99 ? -7.015 -7.325 -20.250 1.00 73.94 99 ILE A CA 1
ATOM 796 C C . ILE A 1 99 ? -6.754 -6.271 -19.190 1.00 73.94 99 ILE A C 1
ATOM 798 O O . ILE A 1 99 ? -5.952 -6.497 -18.283 1.00 73.94 99 ILE A O 1
ATOM 802 N N . ASP A 1 100 ? -7.438 -5.146 -19.343 1.00 69.06 100 ASP A N 1
ATOM 803 C CA . ASP A 1 100 ? -7.563 -4.126 -18.321 1.00 69.06 100 ASP A CA 1
ATOM 804 C C . ASP A 1 100 ? -8.951 -4.256 -17.689 1.00 69.06 100 ASP A C 1
ATOM 806 O O . ASP A 1 100 ? -9.960 -4.399 -18.388 1.00 69.06 100 ASP A O 1
ATOM 810 N N . ASN A 1 101 ? -8.967 -4.264 -16.360 1.00 64.94 101 ASN A N 1
ATOM 811 C CA . ASN A 1 101 ? -10.169 -4.389 -15.554 1.00 64.94 101 ASN A CA 1
ATOM 812 C C . ASN A 1 101 ? -10.760 -3.026 -15.175 1.00 64.94 101 ASN A C 1
ATOM 814 O O . ASN A 1 101 ? -11.791 -2.989 -14.515 1.00 64.94 101 ASN A O 1
ATOM 818 N N . VAL A 1 102 ? -10.149 -1.907 -15.563 1.00 58.12 102 VAL A N 1
ATOM 819 C CA . VAL A 1 102 ? -10.763 -0.590 -15.383 1.00 58.12 102 VAL A CA 1
ATOM 820 C C . VAL A 1 102 ? -12.005 -0.493 -16.279 1.00 58.12 102 VAL A C 1
ATOM 822 O O . VAL A 1 102 ? -11.939 -0.751 -17.481 1.00 58.12 102 VAL A O 1
ATOM 825 N N . ALA A 1 103 ? -13.155 -0.111 -15.710 1.00 50.25 103 ALA A N 1
ATOM 826 C CA . ALA A 1 103 ? -14.436 -0.036 -16.427 1.00 50.25 103 ALA A CA 1
ATOM 827 C C . ALA A 1 103 ? -14.411 0.863 -17.681 1.00 50.25 103 ALA A C 1
ATOM 829 O O . ALA A 1 103 ? -15.173 0.633 -18.617 1.00 50.25 103 ALA A O 1
ATOM 830 N N . SER A 1 104 ? -13.531 1.866 -17.717 1.00 52.75 104 SER A N 1
ATOM 831 C CA . SER A 1 104 ? -13.328 2.743 -18.876 1.00 52.75 104 SER A CA 1
ATOM 832 C C . SER A 1 104 ? -12.514 2.095 -20.005 1.00 52.75 104 SER A C 1
ATOM 834 O O . SER A 1 104 ? -12.445 2.647 -21.103 1.00 52.75 104 SER A O 1
ATOM 836 N N . GLY A 1 105 ? -11.873 0.948 -19.750 1.00 50.16 105 GLY A N 1
ATOM 837 C CA . GLY A 1 105 ? -10.895 0.341 -20.649 1.00 50.16 105 GLY A CA 1
ATOM 838 C C . GLY A 1 105 ? -9.690 1.246 -20.903 1.00 50.16 105 GLY A C 1
ATOM 839 O O . GLY A 1 105 ? -9.129 1.201 -21.990 1.00 50.16 105 GLY A O 1
ATOM 840 N N . CYS A 1 106 ? -9.348 2.129 -19.969 1.00 53.25 106 CYS A N 1
ATOM 841 C CA . CYS A 1 106 ? -8.204 3.021 -20.064 1.00 53.25 106 CYS A CA 1
ATOM 842 C C . CYS A 1 106 ? -7.437 2.974 -18.742 1.00 53.25 106 CYS A C 1
ATOM 844 O O . CYS A 1 106 ? -7.963 3.384 -17.706 1.00 53.25 106 CYS A O 1
ATOM 846 N N . VAL A 1 107 ? -6.185 2.520 -18.823 1.00 51.25 107 VAL A N 1
ATOM 847 C CA . VAL A 1 107 ? -5.287 2.281 -17.683 1.00 51.25 107 VAL A CA 1
ATOM 848 C C . VAL A 1 107 ? -5.044 3.543 -16.840 1.00 51.25 107 VAL A C 1
ATOM 850 O O . VAL A 1 107 ? -4.799 3.432 -15.647 1.00 51.25 107 VAL A O 1
ATOM 853 N N . ASP A 1 108 ? -5.164 4.741 -17.427 1.00 48.91 108 ASP A N 1
ATOM 854 C CA . ASP A 1 108 ? -4.913 6.026 -16.748 1.00 48.91 108 ASP A CA 1
ATOM 855 C C . ASP A 1 108 ? -6.205 6.790 -16.391 1.00 48.91 108 ASP A C 1
ATOM 857 O O . ASP A 1 108 ? -6.186 7.983 -16.082 1.00 48.91 108 ASP A O 1
ATOM 861 N N . CYS A 1 109 ? -7.363 6.139 -16.489 1.00 42.34 109 CYS A N 1
ATOM 862 C CA . CYS A 1 109 ? -8.637 6.779 -16.200 1.00 42.34 109 CYS A CA 1
ATOM 863 C C . CYS A 1 109 ? -8.872 6.839 -14.677 1.00 42.34 109 CYS A C 1
ATOM 865 O O . CYS A 1 109 ? -8.844 5.792 -14.033 1.00 42.34 109 CYS A O 1
ATOM 867 N N . PRO A 1 110 ? -9.194 8.008 -14.084 1.00 36.94 110 PRO A N 1
ATOM 868 C CA . PRO A 1 110 ? -9.385 8.152 -12.632 1.00 36.94 110 PRO A CA 1
ATOM 869 C C . PRO A 1 110 ? -10.637 7.434 -12.096 1.00 36.94 110 PRO A C 1
ATOM 871 O O . PRO A 1 110 ? -10.899 7.436 -10.894 1.00 36.94 110 PRO A O 1
ATOM 874 N N . TYR A 1 111 ? -11.436 6.825 -12.974 1.00 37.69 111 TYR A N 1
ATOM 875 C CA . TYR A 1 111 ? -12.608 6.053 -12.594 1.00 37.69 111 TYR A CA 1
ATOM 876 C C . TYR A 1 111 ? -12.203 4.633 -12.186 1.00 37.69 111 TYR A C 1
ATOM 878 O O . TYR A 1 111 ? -12.128 3.719 -13.007 1.00 37.69 111 TYR A O 1
ATOM 886 N N . LEU A 1 112 ? -11.992 4.444 -10.885 1.00 36.75 112 LEU A N 1
ATOM 887 C CA . LEU A 1 112 ? -11.933 3.130 -10.252 1.00 36.75 112 LEU A CA 1
ATOM 888 C C . LEU A 1 112 ? -13.272 2.409 -10.434 1.00 36.75 112 LEU A C 1
ATOM 890 O O . LEU A 1 112 ? -14.284 2.842 -9.888 1.00 36.75 112 LEU A O 1
ATOM 894 N N . ASN A 1 113 ? -13.272 1.293 -11.164 1.00 53.75 113 ASN A N 1
ATOM 895 C CA . ASN A 1 113 ? -14.205 0.199 -10.889 1.00 53.75 113 ASN A CA 1
ATOM 896 C C . ASN A 1 113 ? -13.814 -1.095 -11.614 1.00 53.75 113 ASN A C 1
ATOM 898 O O . ASN A 1 113 ? -14.143 -1.271 -12.787 1.00 53.75 113 ASN A O 1
ATOM 902 N N . PRO A 1 114 ? -13.213 -2.042 -10.879 1.00 48.66 114 PRO A N 1
ATOM 903 C CA . PRO A 1 114 ? -13.611 -3.439 -10.991 1.00 48.66 114 PRO A CA 1
ATOM 904 C C . PRO A 1 114 ? -14.049 -4.033 -9.646 1.00 48.66 114 PRO A C 1
ATOM 906 O O . PRO A 1 114 ? -13.678 -3.560 -8.572 1.00 48.66 114 PRO A O 1
ATOM 909 N N . LYS A 1 115 ? -14.807 -5.139 -9.709 1.00 48.44 115 LYS A N 1
ATOM 910 C CA . LYS A 1 115 ? -15.120 -5.999 -8.555 1.00 48.44 115 LYS A CA 1
ATOM 911 C C . LYS A 1 115 ? -13.813 -6.336 -7.812 1.00 48.44 115 LYS A C 1
ATOM 913 O O . LYS A 1 115 ? -13.021 -7.134 -8.297 1.00 48.44 115 LYS A O 1
ATOM 918 N N . GLN A 1 116 ? -13.618 -5.764 -6.621 1.00 49.97 116 GLN A N 1
ATOM 919 C CA . GLN A 1 116 ? -12.378 -5.864 -5.826 1.00 49.97 116 GLN A CA 1
ATOM 920 C C . GLN A 1 116 ? -12.095 -7.269 -5.254 1.00 49.97 116 GLN A C 1
ATOM 922 O O . GLN A 1 116 ? -11.120 -7.474 -4.536 1.00 49.97 116 GLN A O 1
ATOM 927 N N . SER A 1 117 ? -12.968 -8.244 -5.514 1.00 51.97 117 SER A N 1
ATOM 928 C CA . SER A 1 117 ? -12.821 -9.618 -5.034 1.00 51.97 117 SER A CA 1
ATOM 929 C C . SER A 1 117 ? -13.600 -10.607 -5.901 1.00 51.97 117 SER A C 1
ATOM 931 O O . SER A 1 117 ? -14.762 -10.379 -6.257 1.00 51.97 117 SER A O 1
ATOM 933 N N . GLY A 1 118 ? -13.003 -11.759 -6.186 1.00 57.09 118 GLY A N 1
ATOM 934 C CA . GLY A 1 118 ? -13.661 -12.871 -6.866 1.00 57.09 118 GLY A CA 1
ATOM 935 C C . GLY A 1 118 ? -12.661 -13.834 -7.489 1.00 57.09 118 GLY A C 1
ATOM 936 O O . GLY A 1 118 ? -11.500 -13.481 -7.686 1.00 57.09 118 GLY A O 1
ATOM 937 N N . ASP A 1 119 ? -13.138 -15.030 -7.822 1.00 64.50 119 ASP A N 1
ATOM 938 C CA . ASP A 1 119 ? -12.353 -15.996 -8.582 1.00 64.50 119 ASP A CA 1
ATOM 939 C C . ASP A 1 119 ? -12.241 -15.529 -10.032 1.00 64.50 119 ASP A C 1
ATOM 941 O O . ASP A 1 119 ? -13.253 -15.247 -10.689 1.00 64.50 119 ASP A O 1
ATOM 945 N N . ILE A 1 120 ? -10.999 -15.434 -10.506 1.00 68.75 120 ILE A N 1
ATOM 946 C CA . ILE A 1 120 ? -10.673 -15.073 -11.882 1.00 68.75 120 ILE A CA 1
ATOM 947 C C . ILE A 1 120 ? -10.398 -16.359 -12.652 1.00 68.75 120 ILE A C 1
ATOM 949 O O . ILE A 1 120 ? -9.477 -17.107 -12.324 1.00 68.75 120 ILE A O 1
ATOM 953 N N . VAL A 1 121 ? -11.180 -16.598 -13.701 1.00 78.38 121 VAL A N 1
ATOM 954 C CA . VAL A 1 121 ? -10.988 -17.728 -14.613 1.00 78.38 121 VAL A CA 1
ATOM 955 C C . VAL A 1 121 ? -10.645 -17.189 -15.993 1.00 78.38 121 VAL A C 1
ATOM 957 O O . VAL A 1 121 ? -11.464 -16.522 -16.624 1.00 78.38 121 VAL A O 1
ATOM 960 N N . TYR A 1 122 ? -9.450 -17.507 -16.484 1.00 77.94 122 TYR A N 1
ATOM 961 C CA . TYR A 1 122 ? -9.065 -17.242 -17.869 1.00 77.94 122 TYR A CA 1
ATOM 962 C C . TYR A 1 122 ? -9.417 -18.447 -18.741 1.00 77.94 122 TYR A C 1
ATOM 964 O O . TYR A 1 122 ? -9.059 -19.580 -18.418 1.00 77.94 122 TYR A O 1
ATOM 972 N N . LYS A 1 123 ? -10.117 -18.209 -19.851 1.00 81.81 123 LYS A N 1
ATOM 973 C CA . LYS A 1 123 ? -10.431 -19.220 -20.864 1.00 81.81 123 LYS A CA 1
ATOM 974 C C . LYS A 1 123 ? -9.750 -18.856 -22.175 1.00 81.81 123 LYS A C 1
ATOM 976 O O . LYS A 1 123 ? -9.958 -17.767 -22.709 1.00 81.81 123 LYS A O 1
ATOM 981 N N . ILE A 1 124 ? -8.964 -19.795 -22.687 1.00 79.31 124 ILE A N 1
ATOM 982 C CA . ILE A 1 124 ? -8.294 -19.710 -23.983 1.00 79.31 124 ILE A CA 1
ATOM 983 C C . ILE A 1 124 ? -9.067 -20.610 -24.947 1.00 79.31 124 ILE A C 1
ATOM 985 O O . ILE A 1 124 ? -9.172 -21.814 -24.716 1.00 79.31 124 ILE A O 1
ATOM 989 N N . PHE A 1 125 ? -9.624 -20.029 -26.003 1.00 79.50 125 PHE A N 1
ATOM 990 C CA . PHE A 1 125 ? -10.310 -20.756 -27.069 1.00 79.50 125 PHE A CA 1
ATOM 991 C C . PHE A 1 125 ? -9.350 -20.961 -28.235 1.00 79.50 125 PHE A C 1
ATOM 993 O O . PHE A 1 125 ? -8.531 -20.092 -28.537 1.00 79.50 125 PHE A O 1
ATOM 1000 N N . MET A 1 126 ? -9.443 -22.119 -28.881 1.00 76.19 126 MET A N 1
ATOM 1001 C CA . MET A 1 126 ? -8.507 -22.555 -29.915 1.00 76.19 126 MET A CA 1
ATOM 1002 C C . MET A 1 126 ? -9.252 -22.953 -31.188 1.00 76.19 126 MET A C 1
ATOM 1004 O O . MET A 1 126 ? -10.452 -23.235 -31.156 1.00 76.19 126 MET A O 1
ATOM 1008 N N . GLY A 1 127 ? -8.523 -23.001 -32.304 1.00 69.88 127 GLY A N 1
ATOM 1009 C CA . GLY A 1 127 ? -8.977 -23.655 -33.533 1.00 69.88 127 GLY A CA 1
ATOM 1010 C C . GLY A 1 127 ? -9.088 -25.183 -33.399 1.00 69.88 127 GLY A C 1
ATOM 1011 O O . GLY A 1 127 ? -8.802 -25.763 -32.353 1.00 69.88 127 GLY A O 1
ATOM 1012 N N . THR A 1 128 ? -9.478 -25.850 -34.486 1.00 64.81 128 THR A N 1
ATOM 1013 C CA . THR A 1 128 ? -9.867 -27.276 -34.539 1.00 64.81 128 THR A CA 1
ATOM 1014 C C . THR A 1 128 ? -8.797 -28.293 -34.124 1.00 64.81 128 THR A C 1
ATOM 1016 O O . THR A 1 128 ? -9.145 -29.436 -33.853 1.00 64.81 128 THR A O 1
ATOM 1019 N N . GLU A 1 129 ? -7.522 -27.910 -34.045 1.00 66.69 129 GLU A N 1
ATOM 1020 C CA . GLU A 1 129 ? -6.410 -28.823 -33.730 1.00 66.69 129 GLU A CA 1
ATOM 1021 C C . GLU A 1 129 ? -5.815 -28.652 -32.316 1.00 66.69 129 GLU A C 1
ATOM 1023 O O . GLU A 1 129 ? -4.800 -29.270 -32.003 1.00 66.69 129 GLU A O 1
ATOM 1028 N N . GLY A 1 130 ? -6.418 -27.828 -31.450 1.00 68.31 130 GLY A N 1
ATOM 1029 C CA . GLY A 1 130 ? -5.937 -27.625 -30.076 1.00 68.31 130 GLY A CA 1
ATOM 1030 C C . GLY A 1 130 ? -4.554 -26.953 -29.968 1.00 68.31 130 GLY A C 1
ATOM 1031 O O . GLY A 1 130 ? -3.991 -26.475 -30.959 1.00 68.31 130 GLY A O 1
ATOM 1032 N N . LEU A 1 131 ? -4.022 -26.883 -28.739 1.00 71.12 131 LEU A N 1
ATOM 1033 C CA . LEU A 1 131 ? -2.695 -26.332 -28.445 1.00 71.12 131 LEU A CA 1
ATOM 1034 C C 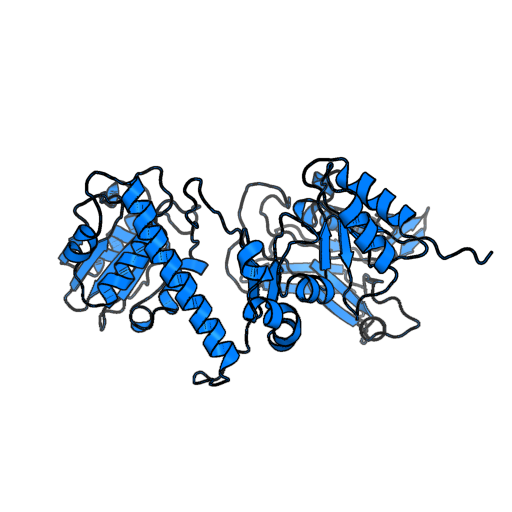. LEU A 1 131 ? -1.602 -27.365 -28.755 1.00 71.12 131 LEU A C 1
ATOM 1036 O O . LEU A 1 131 ? -1.768 -28.537 -28.406 1.00 71.12 131 LEU A O 1
ATOM 1040 N N . PRO A 1 132 ? -0.464 -26.945 -29.332 1.00 75.31 132 PRO A N 1
ATOM 1041 C CA . PRO A 1 132 ? 0.722 -27.789 -29.409 1.00 75.31 132 PRO A CA 1
ATOM 1042 C C . PRO A 1 132 ? 1.132 -28.298 -28.019 1.00 75.31 132 PRO A C 1
ATOM 1044 O O . PRO A 1 132 ? 1.066 -27.555 -27.035 1.00 75.31 132 PRO A O 1
ATOM 1047 N N . ALA A 1 133 ? 1.567 -29.559 -27.939 1.00 70.69 133 ALA A N 1
ATOM 1048 C CA . ALA A 1 133 ? 1.938 -30.212 -26.678 1.00 70.69 133 ALA A CA 1
ATOM 1049 C C . ALA A 1 133 ? 3.120 -29.529 -25.958 1.00 70.69 133 ALA A C 1
ATOM 1051 O O . ALA A 1 133 ? 3.299 -29.702 -24.755 1.00 70.69 133 ALA A O 1
ATOM 1052 N N . ASP A 1 134 ? 3.908 -28.742 -26.684 1.00 81.50 134 ASP A N 1
ATOM 1053 C CA . ASP A 1 134 ? 5.077 -27.993 -26.238 1.00 81.50 134 ASP A CA 1
ATOM 1054 C C . ASP A 1 134 ? 4.777 -26.500 -26.022 1.00 81.50 134 ASP A C 1
ATOM 1056 O O . ASP A 1 134 ? 5.606 -25.644 -26.337 1.00 81.50 134 ASP A O 1
ATOM 1060 N N . THR A 1 135 ? 3.600 -26.175 -25.476 1.00 80.56 135 THR A N 1
ATOM 1061 C CA . THR A 1 135 ? 3.205 -24.790 -25.176 1.00 80.56 135 THR A CA 1
ATOM 1062 C C . THR A 1 135 ? 3.172 -24.506 -23.675 1.00 80.56 135 THR A C 1
ATOM 1064 O O . THR A 1 135 ? 2.439 -25.142 -22.919 1.00 80.56 135 THR A O 1
ATOM 1067 N N . THR A 1 136 ? 3.891 -23.470 -23.251 1.00 81.75 136 THR A N 1
ATOM 1068 C CA . THR A 1 136 ? 3.827 -22.888 -21.906 1.00 81.75 136 THR A CA 1
ATOM 1069 C C . THR A 1 136 ? 2.970 -21.621 -21.929 1.00 81.75 136 THR A C 1
ATOM 1071 O O . THR A 1 136 ? 3.184 -20.728 -22.750 1.00 81.75 136 THR A O 1
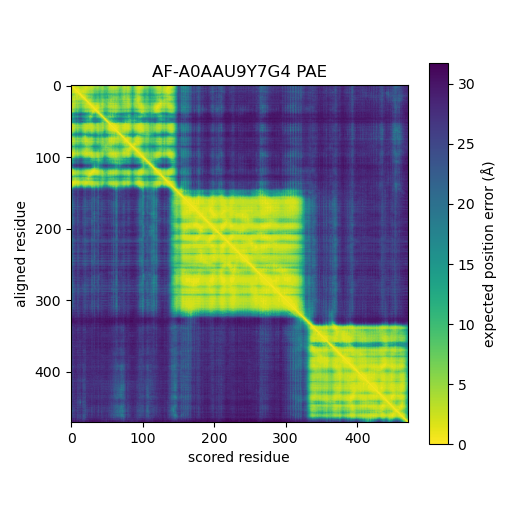ATOM 1074 N N . VAL A 1 137 ? 2.011 -21.516 -21.004 1.00 79.81 137 VAL A N 1
ATOM 1075 C CA . VAL A 1 137 ? 1.188 -20.309 -20.817 1.00 79.81 137 VAL A CA 1
ATOM 1076 C C . VAL A 1 137 ? 1.792 -19.450 -19.710 1.00 79.81 137 VAL A C 1
ATOM 1078 O O . VAL A 1 137 ? 1.900 -19.887 -18.565 1.00 79.81 137 VAL A O 1
ATOM 1081 N N . LEU A 1 138 ? 2.145 -18.210 -20.037 1.00 77.62 138 LEU A N 1
ATOM 1082 C CA . LEU A 1 138 ? 2.589 -17.203 -19.079 1.00 77.62 138 LEU A CA 1
ATOM 1083 C C . LEU A 1 138 ? 1.424 -16.291 -18.711 1.00 77.62 138 LEU A C 1
ATOM 1085 O O . LEU A 1 138 ? 0.794 -15.693 -19.583 1.00 77.62 138 LEU A O 1
ATOM 1089 N N . LEU A 1 139 ? 1.162 -16.158 -17.412 1.00 71.62 139 LEU A N 1
ATOM 1090 C CA . LEU A 1 139 ? 0.184 -15.223 -16.863 1.00 71.62 139 LEU A CA 1
ATOM 1091 C C . LEU A 1 139 ? 0.909 -14.178 -16.017 1.00 71.62 139 LEU A C 1
ATOM 1093 O O . LEU A 1 139 ? 1.602 -14.513 -15.060 1.00 71.62 139 LEU A O 1
ATOM 1097 N N . PHE A 1 140 ? 0.719 -12.906 -16.359 1.00 70.69 140 PHE A N 1
ATOM 1098 C CA . PHE A 1 140 ? 1.260 -11.767 -15.626 1.00 70.69 140 PHE A CA 1
ATOM 1099 C C . PHE A 1 140 ? 0.126 -10.842 -15.181 1.00 70.69 140 PHE A C 1
ATOM 1101 O O . PHE A 1 140 ? -0.677 -10.387 -16.002 1.00 70.69 140 PHE A O 1
ATOM 1108 N N . ALA A 1 141 ? 0.073 -10.528 -13.890 1.00 64.25 141 ALA A N 1
ATOM 1109 C CA . ALA A 1 141 ? -0.888 -9.594 -13.316 1.00 64.25 141 ALA A CA 1
ATOM 1110 C C . ALA A 1 141 ? -0.150 -8.546 -12.477 1.00 64.25 141 ALA A C 1
ATOM 1112 O O . ALA A 1 141 ? 0.657 -8.890 -11.617 1.00 64.25 141 ALA A O 1
ATOM 1113 N N . GLY A 1 142 ? -0.433 -7.268 -12.726 1.00 53.59 142 GLY A N 1
ATOM 1114 C CA . GLY A 1 142 ? 0.009 -6.176 -11.867 1.00 53.59 142 GLY A CA 1
ATOM 1115 C C . GLY A 1 142 ? -1.104 -5.807 -10.893 1.00 53.59 142 GLY A C 1
ATOM 1116 O O . GLY A 1 142 ? -2.205 -5.497 -11.333 1.00 53.59 142 GLY A O 1
ATOM 1117 N N . LEU A 1 143 ? -0.813 -5.814 -9.591 1.00 51.72 143 LEU A N 1
ATOM 1118 C CA . LEU A 1 143 ? -1.641 -5.140 -8.590 1.00 51.72 143 LEU A CA 1
ATOM 1119 C C . LEU A 1 143 ? -1.054 -3.753 -8.308 1.00 51.72 143 LEU A C 1
ATOM 1121 O O . LEU A 1 143 ? 0.168 -3.589 -8.269 1.00 51.72 143 LEU A O 1
ATOM 1125 N N . GLU A 1 144 ? -1.913 -2.755 -8.140 1.00 42.81 144 GLU A N 1
ATOM 1126 C CA . GLU A 1 144 ? -1.533 -1.440 -7.627 1.00 42.81 144 GLU A CA 1
ATOM 1127 C C . GLU A 1 144 ? -1.949 -1.358 -6.160 1.00 42.81 144 GLU A C 1
ATOM 1129 O O . GLU A 1 144 ? -3.134 -1.380 -5.843 1.00 42.81 144 GLU A O 1
ATOM 1134 N N . ASN A 1 145 ? -0.964 -1.298 -5.260 1.00 40.09 145 ASN A N 1
ATOM 1135 C CA . ASN A 1 145 ? -1.185 -0.943 -3.863 1.00 40.09 145 ASN A CA 1
ATOM 1136 C C . ASN A 1 145 ? -0.767 0.522 -3.705 1.00 40.09 145 ASN A C 1
ATOM 1138 O O . ASN A 1 145 ? 0.426 0.821 -3.730 1.00 40.09 145 ASN A O 1
ATOM 1142 N N . LEU A 1 146 ? -1.735 1.429 -3.581 1.00 39.72 146 LEU A N 1
ATOM 1143 C CA . LEU A 1 146 ? -1.479 2.832 -3.262 1.00 39.72 146 LEU A CA 1
ATOM 1144 C C . LEU A 1 146 ? -1.332 2.958 -1.735 1.00 39.72 146 LEU A C 1
ATOM 1146 O O . LEU A 1 146 ? -2.238 2.564 -1.002 1.00 39.72 146 LEU A O 1
ATOM 1150 N N . ILE A 1 147 ? -0.193 3.463 -1.254 1.00 42.78 147 ILE A N 1
ATOM 1151 C CA . ILE A 1 147 ? -0.052 3.950 0.125 1.00 42.78 147 ILE A CA 1
ATOM 1152 C C . ILE A 1 147 ? -0.119 5.469 0.032 1.00 42.78 147 ILE A C 1
ATOM 1154 O O . ILE A 1 147 ? 0.764 6.086 -0.558 1.00 42.78 147 ILE A O 1
ATOM 1158 N N . GLU A 1 148 ? -1.183 6.052 0.571 1.00 41.19 148 GLU A N 1
ATOM 1159 C CA . GLU A 1 148 ? -1.383 7.497 0.589 1.00 41.19 148 GLU A CA 1
ATOM 1160 C C . GLU A 1 148 ? -0.925 8.045 1.945 1.00 41.19 148 GLU A C 1
ATOM 1162 O O . GLU A 1 148 ? -1.272 7.503 2.997 1.00 41.19 148 GLU A O 1
ATOM 1167 N N . VAL A 1 149 ? -0.093 9.084 1.914 1.00 41.72 149 VAL A N 1
ATOM 1168 C CA . VAL A 1 149 ? 0.369 9.809 3.100 1.00 41.72 149 VAL A CA 1
ATOM 1169 C C . VAL A 1 149 ? -0.214 11.210 3.003 1.00 41.72 149 VAL A C 1
ATOM 1171 O O . VAL A 1 149 ? -0.007 11.887 1.994 1.00 41.72 149 VAL A O 1
ATOM 1174 N N . ASP A 1 150 ? -0.981 11.621 4.009 1.00 45.28 150 ASP A N 1
ATOM 1175 C CA . ASP A 1 150 ? -1.616 12.935 4.013 1.00 45.28 150 ASP A CA 1
ATOM 1176 C C . ASP A 1 150 ? -0.613 14.065 4.318 1.00 45.28 150 ASP A C 1
ATOM 1178 O O . ASP A 1 150 ? 0.555 13.841 4.651 1.00 45.28 150 ASP A O 1
ATOM 1182 N N . SER A 1 151 ? -1.073 15.315 4.217 1.00 43.59 151 SER A N 1
ATOM 1183 C CA . SER A 1 151 ? -0.251 16.508 4.468 1.00 43.59 151 SER A CA 1
ATOM 1184 C C . SER A 1 151 ? 0.288 16.623 5.901 1.00 43.59 151 SER A C 1
ATOM 1186 O O . SER A 1 151 ? 1.127 17.483 6.157 1.00 43.59 151 SER A O 1
ATOM 1188 N N . ASN A 1 152 ? -0.201 15.799 6.831 1.00 49.00 152 ASN A N 1
ATOM 1189 C CA . ASN A 1 152 ? 0.229 15.733 8.226 1.00 49.00 152 ASN A CA 1
ATOM 1190 C C . ASN A 1 152 ? 1.125 14.509 8.499 1.00 49.00 152 ASN A C 1
ATOM 1192 O O . ASN A 1 152 ? 1.321 14.151 9.662 1.00 49.00 152 ASN A O 1
ATOM 1196 N N . GLU A 1 153 ? 1.651 13.869 7.447 1.00 50.88 153 GLU A N 1
ATOM 1197 C CA . GLU A 1 153 ? 2.447 12.636 7.509 1.00 50.88 153 GLU A CA 1
ATOM 1198 C C . GLU A 1 153 ? 1.670 11.420 8.053 1.00 50.88 153 GLU A C 1
ATOM 1200 O O . GLU A 1 153 ? 2.271 10.416 8.452 1.00 50.88 153 GLU A O 1
ATOM 1205 N N . ALA A 1 154 ? 0.333 11.470 8.076 1.00 47.50 154 ALA A N 1
ATOM 1206 C CA . ALA A 1 154 ? -0.483 10.336 8.487 1.00 47.50 154 ALA A CA 1
ATOM 1207 C C . ALA A 1 154 ? -0.661 9.357 7.320 1.00 47.50 154 ALA A C 1
ATOM 1209 O O . ALA A 1 154 ? -0.977 9.741 6.195 1.00 47.50 154 ALA A O 1
ATOM 1210 N N . ILE A 1 155 ? -0.464 8.067 7.595 1.00 54.84 155 ILE A N 1
ATOM 1211 C CA . ILE A 1 155 ? -0.686 6.995 6.622 1.00 54.84 155 ILE A CA 1
ATOM 1212 C C . ILE A 1 155 ? -2.190 6.738 6.538 1.00 54.84 155 ILE A C 1
ATOM 1214 O O . ILE A 1 155 ? -2.799 6.336 7.528 1.00 54.84 155 ILE A O 1
ATOM 1218 N N . ILE A 1 156 ? -2.782 6.904 5.359 1.00 61.91 156 ILE A N 1
ATOM 1219 C CA . ILE A 1 156 ? -4.189 6.573 5.134 1.00 61.91 156 ILE A CA 1
ATOM 1220 C C . ILE A 1 156 ? -4.295 5.063 4.914 1.00 61.91 156 ILE A C 1
ATOM 1222 O O . ILE A 1 156 ? -3.776 4.512 3.941 1.00 61.91 156 ILE A O 1
ATOM 1226 N N . LEU A 1 157 ? -4.966 4.383 5.845 1.00 63.78 157 LEU A N 1
ATOM 1227 C CA . LEU A 1 157 ? -5.147 2.937 5.795 1.00 63.78 157 LEU A CA 1
ATOM 1228 C C . LEU A 1 157 ? -6.410 2.552 5.018 1.00 63.78 157 LEU A C 1
ATOM 1230 O O . LEU A 1 157 ? -7.510 3.026 5.307 1.00 63.78 157 LEU A O 1
ATOM 1234 N N . ASN A 1 158 ? -6.267 1.610 4.086 1.00 67.38 158 ASN A N 1
ATOM 1235 C CA . ASN A 1 158 ? -7.399 0.940 3.452 1.00 67.38 158 ASN A CA 1
ATOM 1236 C C . ASN A 1 158 ? -7.922 -0.234 4.305 1.00 67.38 158 ASN A C 1
ATOM 1238 O O . ASN A 1 158 ? -7.345 -0.618 5.326 1.00 67.38 158 ASN A O 1
ATOM 1242 N N . ASN A 1 159 ? -9.023 -0.845 3.867 1.00 70.81 159 ASN A N 1
ATOM 1243 C CA . ASN A 1 159 ? -9.642 -1.991 4.536 1.00 70.81 159 ASN A CA 1
ATOM 1244 C C . ASN A 1 159 ? -8.688 -3.185 4.718 1.00 70.81 159 ASN A C 1
ATOM 1246 O O . ASN A 1 159 ? -8.722 -3.828 5.764 1.00 70.81 159 ASN A O 1
ATOM 1250 N N . VAL A 1 160 ? -7.825 -3.472 3.738 1.00 71.81 160 VAL A N 1
ATOM 1251 C CA . VAL A 1 160 ? -6.854 -4.578 3.807 1.00 71.81 160 VAL A CA 1
ATOM 1252 C C . VAL A 1 160 ? -5.805 -4.314 4.886 1.00 71.81 160 VAL A C 1
ATOM 1254 O O . VAL A 1 160 ? -5.484 -5.208 5.669 1.00 71.81 160 VAL A O 1
ATOM 1257 N N . GLN A 1 161 ? -5.295 -3.086 4.960 1.00 71.56 161 GLN A N 1
ATOM 1258 C CA . GLN A 1 161 ? -4.297 -2.687 5.951 1.00 71.56 161 GLN A CA 1
ATOM 1259 C C . GLN A 1 161 ? -4.890 -2.643 7.364 1.00 71.56 161 GLN A C 1
ATOM 1261 O O . GLN A 1 161 ? -4.250 -3.107 8.308 1.00 71.56 161 GLN A O 1
ATOM 1266 N N . LEU A 1 162 ? -6.126 -2.156 7.517 1.00 77.75 162 LEU A N 1
ATOM 1267 C CA . LEU A 1 162 ? -6.848 -2.182 8.793 1.00 77.75 162 LEU A CA 1
ATOM 1268 C C . LEU A 1 162 ? -7.072 -3.618 9.283 1.00 77.75 162 LEU A C 1
ATOM 1270 O O . LEU A 1 162 ? -6.796 -3.913 10.448 1.00 77.75 162 LEU A O 1
ATOM 1274 N N . ASP A 1 163 ? -7.494 -4.522 8.394 1.00 79.31 163 ASP A N 1
ATOM 1275 C CA . ASP A 1 163 ? -7.672 -5.939 8.721 1.00 79.31 163 ASP A CA 1
ATOM 1276 C C . ASP A 1 163 ? -6.364 -6.610 9.117 1.00 79.31 163 ASP A C 1
ATOM 1278 O O . ASP A 1 163 ? -6.308 -7.316 10.127 1.00 79.31 163 ASP A O 1
ATOM 1282 N N . PHE A 1 164 ? -5.310 -6.375 8.337 1.00 79.25 164 PHE A N 1
ATOM 1283 C CA . PHE A 1 164 ? -3.981 -6.888 8.625 1.00 79.25 164 PHE A CA 1
ATOM 1284 C C . PHE A 1 164 ? -3.537 -6.456 10.024 1.00 79.25 164 PHE A C 1
ATOM 1286 O O . PHE A 1 164 ? -3.239 -7.298 10.870 1.00 79.25 164 PHE A O 1
ATOM 1293 N N . LEU A 1 165 ? -3.577 -5.157 10.314 1.00 81.19 165 LEU A N 1
ATOM 1294 C CA . LEU A 1 165 ? -3.148 -4.613 11.598 1.00 81.19 165 LEU A CA 1
ATOM 1295 C C . LEU A 1 165 ? -4.016 -5.106 12.763 1.00 81.19 165 LEU A C 1
ATOM 1297 O O . LEU A 1 165 ? -3.489 -5.442 13.824 1.00 81.19 165 LEU A O 1
ATOM 1301 N N . ALA A 1 166 ? -5.333 -5.199 12.596 1.00 87.12 166 ALA A N 1
ATOM 1302 C CA . ALA A 1 166 ? -6.211 -5.709 13.645 1.00 87.12 166 ALA A CA 1
ATOM 1303 C C . ALA A 1 166 ? -5.924 -7.182 13.984 1.00 87.12 166 ALA A C 1
ATOM 1305 O O . ALA A 1 166 ? -5.876 -7.537 15.165 1.00 87.12 166 ALA A O 1
ATOM 1306 N N . ARG A 1 167 ? -5.668 -8.018 12.967 1.00 87.12 167 ARG A N 1
ATOM 1307 C CA . ARG A 1 167 ? -5.329 -9.445 13.125 1.00 87.12 167 ARG A CA 1
ATOM 1308 C C . ARG A 1 167 ? -3.932 -9.672 13.712 1.00 87.12 167 ARG A C 1
ATOM 1310 O O . ARG A 1 167 ? -3.700 -10.698 14.336 1.00 87.12 167 ARG A O 1
ATOM 1317 N N . HIS A 1 168 ? -3.023 -8.705 13.592 1.00 84.50 168 HIS A N 1
ATOM 1318 C CA . HIS A 1 168 ? -1.688 -8.772 14.201 1.00 84.50 168 HIS A CA 1
ATOM 1319 C C . HIS A 1 168 ? -1.647 -8.322 15.670 1.00 84.50 168 HIS A C 1
ATOM 1321 O O . HIS A 1 168 ? -0.593 -8.366 16.301 1.00 84.50 168 HIS A O 1
ATOM 1327 N N . ASP A 1 169 ? -2.764 -7.885 16.262 1.00 88.06 169 ASP A N 1
ATOM 1328 C CA . ASP A 1 169 ? -2.840 -7.675 17.709 1.00 88.06 169 ASP A CA 1
ATOM 1329 C C . ASP A 1 169 ? -3.379 -8.936 18.402 1.00 88.06 169 ASP A C 1
ATOM 1331 O O . ASP A 1 169 ? -4.580 -9.199 18.312 1.00 88.06 169 ASP A O 1
ATOM 1335 N N . PRO A 1 170 ? -2.561 -9.657 19.198 1.00 89.69 170 PRO A N 1
ATOM 1336 C CA . PRO A 1 170 ? -2.971 -10.909 19.841 1.00 89.69 170 PRO A CA 1
ATOM 1337 C C . PRO A 1 170 ? -4.191 -10.789 20.762 1.00 89.69 170 PRO A C 1
ATOM 1339 O O . PRO A 1 170 ? -4.803 -11.789 21.123 1.00 89.69 170 PRO A O 1
ATOM 1342 N N . ARG A 1 171 ? -4.525 -9.574 21.219 1.00 93.88 171 ARG A N 1
ATOM 1343 C CA . ARG A 1 171 ? -5.703 -9.342 22.066 1.00 93.88 171 ARG A CA 1
ATOM 1344 C C . ARG A 1 171 ? -6.947 -9.002 21.253 1.00 93.88 171 ARG A C 1
ATOM 1346 O O . ARG A 1 171 ? -8.052 -9.291 21.711 1.00 93.88 171 ARG A O 1
ATOM 1353 N N . LEU A 1 172 ? -6.780 -8.355 20.101 1.00 94.81 172 LEU A N 1
ATOM 1354 C CA . LEU A 1 172 ? -7.894 -7.945 19.249 1.00 94.81 172 LEU A CA 1
ATOM 1355 C C . LEU A 1 172 ? -8.298 -9.060 18.283 1.00 94.81 172 LEU A C 1
ATOM 1357 O O . LEU A 1 172 ? -9.494 -9.264 18.122 1.00 94.81 172 LEU A O 1
ATOM 1361 N N . GLU A 1 173 ? -7.339 -9.800 17.721 1.00 93.69 173 GLU A N 1
ATOM 1362 C CA . GLU A 1 173 ? -7.570 -10.860 16.727 1.00 93.69 173 GLU A CA 1
ATOM 1363 C C . GLU A 1 173 ? -8.702 -11.829 17.112 1.00 93.69 173 GLU A C 1
ATOM 1365 O O . GLU A 1 173 ? -9.630 -11.963 16.311 1.00 93.69 173 GLU A O 1
ATOM 1370 N N . PRO A 1 174 ? -8.778 -12.362 18.352 1.00 94.00 174 PRO A N 1
ATOM 1371 C CA . PRO A 1 174 ? -9.826 -13.322 18.705 1.00 94.00 174 PRO A CA 1
ATOM 1372 C C . PRO A 1 174 ? -11.236 -12.724 18.707 1.00 94.00 174 PRO A C 1
ATOM 1374 O O . PRO A 1 174 ? -12.225 -13.455 18.719 1.00 94.00 174 PRO A O 1
ATOM 1377 N N . HIS A 1 175 ? -11.336 -11.396 18.744 1.00 95.50 175 HIS A N 1
ATOM 1378 C CA . HIS A 1 175 ? -12.583 -10.643 18.783 1.00 95.50 175 HIS A CA 1
ATOM 1379 C C . HIS A 1 175 ? -12.865 -9.937 17.453 1.00 95.50 175 HIS A C 1
ATOM 1381 O O . HIS A 1 175 ? -13.940 -9.370 17.293 1.00 95.50 175 HIS A O 1
ATOM 1387 N N . PHE A 1 176 ? -11.922 -9.898 16.513 1.00 95.88 176 PHE A N 1
ATOM 1388 C CA . PHE A 1 176 ? -12.038 -9.051 15.334 1.00 95.88 176 PHE A CA 1
ATOM 1389 C C . PHE A 1 176 ? -12.724 -9.784 14.184 1.00 95.88 176 PHE A C 1
ATOM 1391 O O . PHE A 1 176 ? -12.249 -10.815 13.713 1.00 95.88 176 PHE A O 1
ATOM 1398 N N . TYR A 1 177 ? -13.844 -9.237 13.717 1.00 94.69 177 TYR A N 1
ATOM 1399 C CA . TYR A 1 177 ? -14.558 -9.785 12.568 1.00 94.69 177 TYR A CA 1
ATOM 1400 C C . TYR A 1 177 ? -13.884 -9.382 11.253 1.00 94.69 177 TYR A C 1
ATOM 1402 O O . TYR A 1 177 ? -13.538 -10.234 10.431 1.00 94.69 177 TYR A O 1
ATOM 1410 N N . GLY A 1 178 ? -13.685 -8.077 11.070 1.00 89.00 178 GLY A N 1
ATOM 1411 C CA . GLY A 1 178 ? -13.167 -7.502 9.837 1.00 89.00 178 GLY A CA 1
ATOM 1412 C C . GLY A 1 178 ? -13.608 -6.059 9.628 1.00 89.00 178 GLY A C 1
ATOM 1413 O O . GLY A 1 178 ? -14.406 -5.499 10.393 1.00 89.00 178 GLY A O 1
ATOM 1414 N N . THR A 1 179 ? -13.090 -5.494 8.549 1.00 86.75 179 THR A N 1
ATOM 1415 C CA . THR A 1 179 ? -13.386 -4.162 8.039 1.00 86.75 179 THR A CA 1
ATOM 1416 C C . THR A 1 179 ? -14.376 -4.279 6.885 1.00 86.75 179 THR A C 1
ATOM 1418 O O . THR A 1 179 ? -14.055 -4.848 5.840 1.00 86.75 179 THR A O 1
ATOM 1421 N N . VAL A 1 180 ? -15.602 -3.786 7.071 1.00 87.81 180 VAL A N 1
ATOM 1422 C CA . VAL A 1 180 ? -16.722 -4.013 6.140 1.00 87.81 180 VAL A CA 1
ATOM 1423 C C . VAL A 1 180 ? -17.523 -2.738 5.872 1.00 87.81 180 VAL A C 1
ATOM 1425 O O . VAL A 1 180 ? -17.582 -1.866 6.731 1.00 87.81 180 VAL A O 1
ATOM 1428 N N . PRO A 1 181 ? -18.178 -2.605 4.711 1.00 86.88 181 PRO A N 1
ATOM 1429 C CA . PRO A 1 181 ? -19.167 -1.551 4.496 1.00 86.88 181 PRO A CA 1
ATOM 1430 C C . PRO A 1 181 ? -20.443 -1.797 5.317 1.00 86.88 181 PRO A C 1
ATOM 1432 O O . PRO A 1 181 ? -20.711 -2.924 5.755 1.00 86.88 181 PRO A O 1
ATOM 1435 N N . CYS A 1 182 ? -21.241 -0.745 5.519 1.00 89.62 182 CYS A N 1
ATOM 1436 C CA . CYS A 1 182 ? -22.410 -0.753 6.408 1.00 89.62 182 CYS A CA 1
ATOM 1437 C C . CYS A 1 182 ? -23.472 -1.810 6.047 1.00 89.62 182 CYS A C 1
ATOM 1439 O O . CYS A 1 182 ? -24.230 -2.240 6.917 1.00 89.62 182 CYS A O 1
ATOM 1441 N N . ASP A 1 183 ? -23.505 -2.265 4.794 1.00 88.38 183 ASP A N 1
ATOM 1442 C CA . ASP A 1 183 ? -24.475 -3.211 4.239 1.00 88.38 183 ASP A CA 1
ATOM 1443 C C . ASP A 1 183 ? -23.944 -4.654 4.100 1.00 88.38 183 ASP A C 1
ATOM 1445 O O . ASP A 1 183 ? -24.656 -5.542 3.623 1.00 88.38 183 ASP A O 1
ATOM 1449 N N . LYS A 1 184 ? -22.702 -4.922 4.529 1.00 91.62 184 LYS A N 1
ATOM 1450 C CA . LYS A 1 184 ? -22.073 -6.262 4.492 1.00 91.62 184 LYS A CA 1
ATOM 1451 C C . LYS A 1 184 ? -21.780 -6.838 5.879 1.00 91.62 184 LYS A C 1
ATOM 1453 O O . LYS A 1 184 ? -20.939 -7.726 6.026 1.00 91.62 184 LYS A O 1
ATOM 1458 N N . LEU A 1 185 ? -22.493 -6.367 6.899 1.00 91.94 185 LEU A N 1
ATOM 1459 C CA . LEU A 1 185 ? -22.481 -6.972 8.231 1.00 91.94 185 LEU A CA 1
ATOM 1460 C C . LEU A 1 185 ? -23.058 -8.401 8.194 1.00 91.94 185 LEU A C 1
ATOM 1462 O O . LEU A 1 185 ? -23.905 -8.710 7.348 1.00 91.94 185 LEU A O 1
ATOM 1466 N N . PRO A 1 186 ? -22.628 -9.301 9.099 1.00 92.69 186 PRO A N 1
ATOM 1467 C CA . PRO A 1 186 ? -23.066 -10.690 9.067 1.00 92.69 186 PRO A CA 1
ATOM 1468 C C . PRO A 1 186 ? -24.568 -10.791 9.334 1.00 92.69 186 PRO A C 1
ATOM 1470 O O . PRO A 1 186 ? -25.068 -10.259 10.322 1.00 92.69 186 PRO A O 1
ATOM 1473 N N . ARG A 1 187 ? -25.292 -11.534 8.487 1.00 89.69 187 ARG A N 1
ATOM 1474 C CA . ARG A 1 187 ? -26.741 -11.749 8.657 1.00 89.69 187 ARG A CA 1
ATOM 1475 C C . ARG A 1 187 ? -27.088 -12.341 10.019 1.00 89.69 187 ARG A C 1
ATOM 1477 O O . ARG A 1 187 ? -28.098 -11.955 10.586 1.00 89.69 187 ARG A O 1
ATOM 1484 N N . HIS A 1 188 ? -26.240 -13.228 10.538 1.00 90.12 188 HIS A N 1
ATOM 1485 C CA . HIS A 1 188 ? -26.359 -13.815 11.869 1.00 90.12 188 HIS A CA 1
ATOM 1486 C C . HIS A 1 188 ? -25.107 -13.465 12.681 1.00 90.12 188 HIS A C 1
ATOM 1488 O O . HIS A 1 188 ? -24.073 -14.114 12.506 1.00 90.12 188 HIS A O 1
ATOM 1494 N N . PRO A 1 189 ? -25.149 -12.417 13.520 1.00 90.12 189 PRO A N 1
ATOM 1495 C CA . PRO A 1 189 ? -23.995 -12.049 14.324 1.00 90.12 189 PRO A CA 1
ATOM 1496 C C . PRO A 1 189 ? -23.672 -13.084 15.398 1.00 90.12 189 PRO A C 1
ATOM 1498 O O . PRO A 1 189 ? -24.568 -13.672 16.004 1.00 90.12 189 PRO A O 1
ATOM 1501 N N . GLN A 1 190 ? -22.380 -13.232 15.689 1.00 88.38 190 GLN A N 1
ATOM 1502 C CA . GLN A 1 190 ? -21.913 -13.973 16.858 1.00 88.38 190 GLN A CA 1
ATOM 1503 C C . GLN A 1 190 ? -22.333 -13.242 18.139 1.00 88.38 190 GLN A C 1
ATOM 1505 O O . GLN A 1 190 ? -22.082 -12.045 18.290 1.00 88.38 190 GLN A O 1
ATOM 1510 N N . LYS A 1 191 ? -22.989 -13.969 19.048 1.00 89.81 191 LYS A N 1
ATOM 1511 C CA . LYS A 1 191 ? -23.507 -13.450 20.329 1.00 89.81 191 LYS A CA 1
ATOM 1512 C C . LYS A 1 191 ? -22.916 -14.143 21.558 1.00 89.81 191 LYS A C 1
ATOM 1514 O O . LYS A 1 191 ? -23.171 -13.724 22.679 1.00 89.81 191 LYS A O 1
ATOM 1519 N N . ASP A 1 192 ? -22.136 -15.192 21.349 1.00 91.12 192 ASP A N 1
ATOM 1520 C CA . ASP A 1 192 ? -21.456 -15.988 22.371 1.00 91.12 192 ASP A CA 1
ATOM 1521 C C . ASP A 1 192 ? -20.171 -15.325 22.894 1.00 91.12 192 ASP A C 1
ATOM 1523 O O . ASP A 1 192 ? -19.671 -15.680 23.960 1.00 91.12 192 ASP A O 1
ATOM 1527 N N . ARG A 1 193 ? -19.648 -14.325 22.176 1.00 92.50 193 ARG A N 1
ATOM 1528 C CA . ARG A 1 193 ? -18.437 -13.584 22.544 1.00 92.50 193 ARG A CA 1
ATOM 1529 C C . ARG A 1 193 ? -18.538 -12.106 22.189 1.00 92.50 193 ARG A C 1
ATOM 1531 O O . ARG A 1 193 ? -19.453 -11.675 21.494 1.00 92.50 193 ARG A O 1
ATOM 1538 N N . SER A 1 194 ? -17.572 -11.323 22.670 1.00 95.25 194 SER A N 1
ATOM 1539 C CA . SER A 1 194 ? -17.429 -9.938 22.218 1.00 95.25 194 SER A CA 1
ATOM 1540 C C . SER A 1 194 ? -16.831 -9.887 20.814 1.00 95.25 194 SER A C 1
ATOM 1542 O O . SER A 1 194 ? -15.876 -10.613 20.539 1.00 95.25 194 SER A O 1
ATOM 1544 N N . VAL A 1 195 ? -17.361 -9.020 19.951 1.00 96.81 195 VAL A N 1
ATOM 1545 C CA . VAL A 1 195 ? -16.898 -8.886 18.563 1.00 96.81 195 VAL A CA 1
ATOM 1546 C C . VAL A 1 195 ? -16.704 -7.421 18.188 1.00 96.81 195 VAL A C 1
ATOM 1548 O O . VAL A 1 195 ? -17.596 -6.597 18.406 1.00 96.81 195 VAL A O 1
ATOM 1551 N N . GLY A 1 196 ? -15.537 -7.117 17.625 1.00 97.00 196 GLY A N 1
ATOM 1552 C CA . GLY A 1 196 ? -15.152 -5.823 17.079 1.00 97.00 196 GLY A CA 1
ATOM 1553 C C . GLY A 1 196 ? -15.234 -5.796 15.552 1.00 97.00 196 GLY A C 1
ATOM 1554 O O . GLY A 1 196 ? -14.802 -6.736 14.884 1.00 97.00 196 GLY A O 1
ATOM 1555 N N . TYR A 1 197 ? -15.742 -4.693 15.015 1.00 96.88 197 TYR A N 1
ATOM 1556 C CA . TYR A 1 197 ? -15.871 -4.419 13.586 1.00 96.88 197 TYR A CA 1
ATOM 1557 C C . TYR A 1 197 ? -15.327 -3.021 13.301 1.00 96.88 197 TYR A C 1
ATOM 1559 O O . TYR A 1 197 ? -15.537 -2.103 14.100 1.00 96.88 197 TYR A O 1
ATOM 1567 N N . ILE A 1 198 ? -14.686 -2.848 12.149 1.00 94.56 198 ILE A N 1
ATOM 1568 C CA . ILE A 1 198 ? -14.496 -1.521 11.559 1.00 94.56 198 ILE A CA 1
ATOM 1569 C C . ILE A 1 198 ? -15.508 -1.414 10.424 1.00 94.56 198 ILE A C 1
ATOM 1571 O O . ILE A 1 198 ? -15.551 -2.271 9.544 1.00 94.56 198 ILE A O 1
ATOM 1575 N N . VAL A 1 199 ? -16.373 -0.408 10.473 1.00 93.19 199 VAL A N 1
ATOM 1576 C CA . VAL A 1 199 ? -17.493 -0.283 9.542 1.00 93.19 199 VAL A CA 1
ATOM 1577 C C . VAL A 1 199 ? -17.343 0.995 8.733 1.00 93.19 199 VAL A C 1
ATOM 1579 O O . VAL A 1 199 ? -17.209 2.070 9.316 1.00 93.19 199 VAL A O 1
ATOM 1582 N N . ASN A 1 200 ? -17.365 0.889 7.404 1.00 90.06 200 ASN A N 1
ATOM 1583 C CA . ASN A 1 200 ? -17.492 2.066 6.551 1.00 90.06 200 ASN A CA 1
ATOM 1584 C C . ASN A 1 200 ? -18.934 2.575 6.614 1.00 90.06 200 ASN A C 1
ATOM 1586 O O . ASN A 1 200 ? -19.870 1.776 6.568 1.00 90.06 200 ASN A O 1
ATOM 1590 N N . THR A 1 201 ? -19.128 3.886 6.700 1.00 86.38 201 THR A N 1
ATOM 1591 C CA . THR A 1 201 ? -20.466 4.489 6.681 1.00 86.38 201 THR A CA 1
ATOM 1592 C C . THR A 1 201 ? -21.168 4.339 5.333 1.00 86.38 201 THR A C 1
ATOM 1594 O O . THR A 1 201 ? -22.400 4.352 5.280 1.00 86.38 201 THR A O 1
ATOM 1597 N N . ASP A 1 202 ? -20.397 4.174 4.262 1.00 83.12 202 ASP A N 1
ATOM 1598 C CA . ASP A 1 202 ? -20.894 3.941 2.915 1.00 83.12 202 ASP A CA 1
ATOM 1599 C C . ASP A 1 202 ? -21.135 2.452 2.638 1.00 83.12 202 ASP A C 1
ATOM 1601 O O . ASP A 1 202 ? -20.502 1.560 3.217 1.00 83.12 202 ASP A O 1
ATOM 1605 N N . SER A 1 203 ? -22.079 2.194 1.734 1.00 75.62 203 SER A N 1
ATOM 1606 C CA . SER A 1 203 ? -22.377 0.864 1.211 1.00 75.62 203 SER A CA 1
ATOM 1607 C C . SER A 1 203 ? -21.283 0.377 0.256 1.00 75.62 203 SER A C 1
ATOM 1609 O O . SER A 1 203 ? -20.497 1.158 -0.276 1.00 75.62 203 SER A O 1
ATOM 1611 N N . HIS A 1 204 ? -21.223 -0.935 0.028 1.00 79.12 204 HIS A N 1
ATOM 1612 C CA . HIS A 1 204 ? -20.161 -1.571 -0.767 1.00 79.12 204 HIS A CA 1
ATOM 1613 C C . HIS A 1 204 ? -20.022 -1.083 -2.224 1.00 79.12 204 HIS A C 1
ATOM 1615 O O . HIS A 1 204 ? -19.018 -1.382 -2.866 1.00 79.12 204 HIS A O 1
ATOM 1621 N N . ASP A 1 205 ? -21.042 -0.422 -2.767 1.00 72.38 205 ASP A N 1
ATOM 1622 C CA . ASP A 1 205 ? -21.118 0.120 -4.128 1.00 72.38 205 ASP A CA 1
ATOM 1623 C C . ASP A 1 205 ? -20.664 1.589 -4.222 1.00 72.38 205 ASP A C 1
ATOM 1625 O O . ASP A 1 205 ? -20.670 2.185 -5.301 1.00 72.38 205 ASP A O 1
ATOM 1629 N N . ARG A 1 206 ? -20.267 2.181 -3.095 1.00 65.94 206 ARG A N 1
ATOM 1630 C CA . ARG A 1 206 ? -19.776 3.554 -2.973 1.00 65.94 206 ARG A CA 1
ATOM 1631 C C . ARG A 1 206 ? -18.273 3.553 -2.653 1.00 65.94 206 ARG A C 1
ATOM 1633 O O . ARG A 1 206 ? -17.754 2.557 -2.153 1.00 65.94 206 ARG A O 1
ATOM 1640 N N . PRO A 1 207 ? -17.557 4.658 -2.926 1.00 58.09 207 PRO A N 1
ATOM 1641 C CA . PRO A 1 207 ? -16.105 4.731 -2.731 1.00 58.09 207 PRO A CA 1
ATOM 1642 C C . PRO A 1 207 ? -15.650 4.619 -1.264 1.00 58.09 207 PRO A C 1
ATOM 1644 O O . PRO A 1 207 ? -14.469 4.375 -1.026 1.00 58.09 207 PRO A O 1
ATOM 1647 N N . GLY A 1 208 ? -16.557 4.756 -0.290 1.00 65.56 208 GLY A N 1
ATOM 1648 C CA . GLY A 1 208 ? -16.204 4.818 1.126 1.00 65.56 208 GLY A CA 1
ATOM 1649 C C . GLY A 1 208 ? -16.030 6.264 1.585 1.00 65.56 208 GLY A C 1
ATOM 1650 O O . GLY A 1 208 ? -15.370 7.047 0.905 1.00 65.56 208 GLY A O 1
ATOM 1651 N N . ARG A 1 209 ? -16.594 6.624 2.746 1.00 69.19 209 ARG A N 1
ATOM 1652 C CA . ARG A 1 209 ? -16.556 8.013 3.252 1.00 69.19 209 ARG A CA 1
ATOM 1653 C C . ARG A 1 209 ? -15.929 8.155 4.630 1.00 69.19 209 ARG A C 1
ATOM 1655 O O . ARG A 1 209 ? -15.129 9.058 4.843 1.00 69.19 209 ARG A O 1
ATOM 1662 N N . HIS A 1 210 ? -16.306 7.297 5.572 1.00 85.00 210 HIS A N 1
ATOM 1663 C CA . HIS A 1 210 ? -15.866 7.401 6.962 1.00 85.00 210 HIS A CA 1
ATOM 1664 C C . HIS A 1 210 ? -15.825 6.030 7.628 1.00 85.00 210 HIS A C 1
ATOM 1666 O O . HIS A 1 210 ? -16.659 5.175 7.332 1.00 85.00 210 HIS A O 1
ATOM 1672 N N . TRP A 1 211 ? -14.878 5.826 8.541 1.00 88.25 211 TRP A N 1
ATOM 1673 C CA . TRP A 1 211 ? -14.726 4.579 9.289 1.00 88.25 211 TRP A CA 1
ATOM 1674 C C . TRP A 1 211 ? -15.137 4.765 10.746 1.00 88.25 211 TRP A C 1
ATOM 1676 O O . TRP A 1 211 ? -14.638 5.652 11.437 1.00 88.25 211 TRP A O 1
ATOM 1686 N N . ILE A 1 212 ? -15.999 3.877 11.238 1.00 94.44 212 ILE A N 1
ATOM 1687 C CA . ILE A 1 212 ? -16.382 3.811 12.650 1.00 94.44 212 ILE A CA 1
ATOM 1688 C C . ILE A 1 212 ? -15.982 2.465 13.250 1.00 94.44 212 ILE A C 1
ATOM 1690 O O . ILE A 1 212 ? -15.961 1.442 12.563 1.00 94.44 212 ILE A O 1
ATOM 1694 N N . ALA A 1 213 ? -15.709 2.437 14.550 1.00 97.31 213 ALA A N 1
ATOM 1695 C CA . ALA A 1 213 ? -15.520 1.188 15.274 1.00 97.31 213 ALA A CA 1
ATOM 1696 C C . ALA A 1 213 ? -16.807 0.780 15.991 1.00 97.31 213 ALA A C 1
ATOM 1698 O O . ALA A 1 213 ? -17.424 1.569 16.708 1.00 97.31 213 ALA A O 1
ATOM 1699 N N . LEU A 1 214 ? -17.177 -0.486 15.844 1.00 96.94 214 LEU A N 1
ATOM 1700 C CA . LEU A 1 214 ? -18.307 -1.096 16.529 1.00 96.94 214 LEU A CA 1
ATOM 1701 C C . LEU A 1 214 ? -17.803 -2.244 17.401 1.00 96.94 214 LEU A C 1
ATOM 1703 O O . LEU A 1 214 ? -17.125 -3.144 16.914 1.00 96.94 214 LEU A O 1
ATOM 1707 N N . TRP A 1 215 ? -18.159 -2.234 18.682 1.00 96.88 215 TRP A N 1
ATOM 1708 C CA . TRP A 1 215 ? -17.884 -3.324 19.615 1.00 96.88 215 TRP A CA 1
ATOM 1709 C C . TRP A 1 215 ? -19.193 -3.864 20.177 1.00 96.88 215 TRP A C 1
ATOM 1711 O O . TRP A 1 215 ? -20.002 -3.126 20.731 1.00 96.88 215 TRP A O 1
ATOM 1721 N N . THR A 1 216 ? -19.408 -5.162 20.045 1.00 95.56 216 THR A N 1
ATOM 1722 C CA . THR A 1 216 ? -20.619 -5.846 20.510 1.00 95.56 216 THR A CA 1
ATOM 1723 C C . THR A 1 216 ? -20.262 -6.834 21.603 1.00 95.56 216 THR A C 1
ATOM 1725 O O . THR A 1 216 ? -19.169 -7.402 21.576 1.00 95.56 216 THR A O 1
ATOM 1728 N N . THR A 1 217 ? -21.150 -7.030 22.577 1.00 93.12 217 THR A N 1
ATOM 1729 C CA . THR A 1 217 ? -20.929 -7.977 23.678 1.00 93.12 217 THR A CA 1
ATOM 1730 C C . THR A 1 217 ? -22.117 -8.930 23.870 1.00 93.12 217 THR A C 1
ATOM 1732 O O . THR A 1 217 ? -23.234 -8.605 23.442 1.00 93.12 217 THR A O 1
ATOM 1735 N N . PRO A 1 218 ? -21.906 -10.093 24.523 1.00 90.94 218 PRO A N 1
ATOM 1736 C CA . PRO A 1 218 ? -22.977 -11.040 24.852 1.00 90.94 218 PRO A CA 1
ATOM 1737 C C . PRO A 1 218 ? -24.079 -10.447 25.741 1.00 90.94 218 PRO A C 1
ATOM 1739 O O . PRO A 1 218 ? -25.228 -10.878 25.687 1.00 90.94 218 PRO A O 1
ATOM 1742 N N . GLU A 1 219 ? -23.775 -9.405 26.516 1.00 90.56 219 GLU A N 1
ATOM 1743 C CA . GLU A 1 219 ? -24.707 -8.734 27.434 1.00 90.56 219 GLU A CA 1
ATOM 1744 C C . GLU A 1 219 ? -25.696 -7.784 26.722 1.00 90.56 219 GLU A C 1
ATOM 1746 O O . GLU A 1 219 ? -26.265 -6.882 27.339 1.00 90.56 219 GLU A O 1
ATOM 1751 N N . ASN A 1 220 ? -25.919 -7.962 25.414 1.00 88.94 220 ASN A N 1
ATOM 1752 C CA . ASN A 1 220 ? -26.748 -7.098 24.563 1.00 88.94 220 ASN A CA 1
ATOM 1753 C C . ASN A 1 220 ? -26.288 -5.627 24.518 1.00 88.94 220 ASN A C 1
ATOM 1755 O O . ASN A 1 220 ? -27.100 -4.730 24.251 1.00 88.94 220 ASN A O 1
ATOM 1759 N N . VAL A 1 221 ? -24.992 -5.380 24.732 1.00 89.31 221 VAL A N 1
ATOM 1760 C CA . VAL A 1 221 ? -24.381 -4.051 24.616 1.00 89.31 221 VAL A CA 1
ATOM 1761 C C . VAL A 1 221 ? -23.734 -3.878 23.245 1.00 89.31 221 VAL A C 1
ATOM 1763 O O . VAL A 1 221 ? -23.048 -4.764 22.734 1.00 89.31 221 VAL A O 1
ATOM 1766 N N . ARG A 1 222 ? -23.952 -2.696 22.671 1.00 91.88 222 ARG A N 1
ATOM 1767 C CA . ARG A 1 222 ? -23.320 -2.190 21.453 1.00 91.88 222 ARG A CA 1
ATOM 1768 C C . ARG A 1 222 ? -22.611 -0.874 21.766 1.00 91.88 222 ARG A C 1
ATOM 1770 O O . ARG A 1 222 ? -23.238 0.100 22.182 1.00 91.88 222 ARG A O 1
ATOM 1777 N N . GLU A 1 223 ? -21.307 -0.838 21.563 1.00 95.38 223 GLU A N 1
ATOM 1778 C CA . GLU A 1 223 ? -20.491 0.364 21.690 1.00 95.38 223 GLU A CA 1
ATOM 1779 C C . GLU A 1 223 ? -20.138 0.860 20.287 1.00 95.38 223 GLU A C 1
ATOM 1781 O O . GLU A 1 223 ? -19.534 0.133 19.500 1.00 95.38 223 GLU A O 1
ATOM 1786 N N . ILE A 1 224 ? -20.543 2.086 19.962 1.00 95.75 224 ILE A N 1
ATOM 1787 C CA . ILE A 1 224 ? -20.232 2.743 18.692 1.00 95.75 224 ILE A CA 1
ATOM 1788 C C . ILE A 1 224 ? -19.232 3.849 18.992 1.00 95.75 224 ILE A C 1
ATOM 1790 O O . ILE A 1 224 ? -19.553 4.833 19.664 1.00 95.75 224 ILE A O 1
ATOM 1794 N N . PHE A 1 225 ? -18.021 3.684 18.492 1.00 96.94 225 PHE A N 1
ATOM 1795 C CA . PHE A 1 225 ? -17.007 4.714 18.533 1.00 96.94 225 PHE A CA 1
ATOM 1796 C C . PHE A 1 225 ? -16.892 5.352 17.150 1.00 96.94 225 PHE A C 1
ATOM 1798 O O . PHE A 1 225 ? -16.469 4.724 16.180 1.00 96.94 225 PHE A O 1
ATOM 1805 N N . ASP A 1 226 ? -17.272 6.621 17.101 1.00 95.00 226 ASP A N 1
ATOM 1806 C CA . ASP A 1 226 ? -17.048 7.519 15.980 1.00 95.00 226 ASP A CA 1
ATOM 1807 C C . ASP A 1 226 ? -16.102 8.637 16.441 1.00 95.00 226 ASP A C 1
ATOM 1809 O O . ASP A 1 226 ? -16.354 9.282 17.468 1.00 95.00 226 ASP A O 1
ATOM 1813 N N . SER A 1 227 ? -15.012 8.846 15.703 1.00 91.00 227 SER A N 1
ATOM 1814 C CA . SER A 1 227 ? -14.009 9.876 15.979 1.00 91.00 227 SER A CA 1
ATOM 1815 C C . SER A 1 227 ? -14.552 11.297 15.812 1.00 91.00 227 SER A C 1
ATOM 1817 O O . SER A 1 227 ? -14.055 12.199 16.488 1.00 91.00 227 SER A O 1
ATOM 1819 N N . TYR A 1 228 ? -15.598 11.501 15.005 1.00 90.50 228 TYR A N 1
ATOM 1820 C CA . TYR A 1 228 ? -16.318 12.777 14.918 1.00 90.50 228 TYR A CA 1
ATOM 1821 C C . TYR A 1 228 ? -17.382 12.934 16.011 1.00 90.50 228 TYR A C 1
ATOM 1823 O O . TYR A 1 228 ? -17.838 14.048 16.271 1.00 90.50 228 TYR A O 1
ATOM 1831 N N . ALA A 1 229 ? -17.748 11.835 16.681 1.00 91.81 229 ALA A N 1
ATOM 1832 C CA . ALA A 1 229 ? -18.847 11.751 17.641 1.00 91.81 229 ALA A CA 1
ATOM 1833 C C . ALA A 1 229 ? -20.182 12.284 17.084 1.00 91.81 229 ALA A C 1
ATOM 1835 O O . ALA A 1 229 ? -20.945 12.951 17.791 1.00 91.81 229 ALA A O 1
ATOM 1836 N N . LEU A 1 230 ? -20.463 11.986 15.815 1.00 90.25 230 LEU A N 1
ATOM 1837 C CA . LEU A 1 230 ? -21.697 12.340 15.134 1.00 90.25 230 LEU A CA 1
ATOM 1838 C C . LEU A 1 230 ? -22.741 11.215 15.251 1.00 90.25 230 LEU A C 1
ATOM 1840 O O . LEU A 1 230 ? -22.415 10.029 15.359 1.00 90.25 230 LEU A O 1
ATOM 1844 N N . PRO A 1 231 ? -24.041 11.556 15.230 1.00 90.94 231 PRO A N 1
ATOM 1845 C CA . PRO A 1 231 ? -25.095 10.562 15.072 1.00 90.94 231 PRO A CA 1
ATOM 1846 C C . PRO A 1 231 ? -24.959 9.821 13.737 1.00 90.94 231 PRO A C 1
ATOM 1848 O O . PRO A 1 231 ? -24.688 10.442 12.713 1.00 90.94 231 PRO A O 1
ATOM 1851 N N . LEU A 1 232 ? -25.240 8.511 13.722 1.00 91.00 232 LEU A N 1
ATOM 1852 C CA . LEU A 1 232 ? -25.164 7.710 12.492 1.00 91.00 232 LEU A CA 1
ATOM 1853 C C . LEU A 1 232 ? -26.052 8.277 11.372 1.00 91.00 232 LEU A C 1
ATOM 1855 O O . LEU A 1 232 ? -25.656 8.269 10.218 1.00 91.00 232 LEU A O 1
ATOM 1859 N N . GLN A 1 233 ? -27.198 8.865 11.722 1.00 91.00 233 GLN A N 1
ATOM 1860 C CA . GLN A 1 233 ? -28.142 9.481 10.783 1.00 91.00 233 GLN A CA 1
ATOM 1861 C C . GLN A 1 233 ? -27.549 10.626 9.950 1.00 91.00 233 GLN A C 1
ATOM 1863 O O . GLN A 1 233 ? -28.126 10.984 8.930 1.00 91.00 233 GLN A O 1
ATOM 1868 N N . VAL A 1 234 ? -26.428 11.216 10.377 1.00 90.00 234 VAL A N 1
ATOM 1869 C CA . VAL A 1 234 ? -25.730 12.255 9.605 1.00 90.00 234 VAL A CA 1
ATOM 1870 C C . VAL A 1 234 ? -25.082 11.668 8.347 1.00 90.00 234 VAL A C 1
ATOM 1872 O O . VAL A 1 234 ? -24.896 12.373 7.358 1.00 90.00 234 VAL A O 1
ATOM 1875 N N . TYR A 1 235 ? -24.765 10.374 8.357 1.00 87.44 235 TYR A N 1
ATOM 1876 C CA . TYR A 1 235 ? -24.198 9.673 7.216 1.00 87.44 235 TYR A CA 1
ATOM 1877 C C . TYR A 1 235 ? -25.321 9.028 6.395 1.00 87.44 235 TYR A C 1
ATOM 1879 O O . TYR A 1 235 ? -25.933 8.045 6.824 1.00 87.44 235 TYR A O 1
ATOM 1887 N N . GLU A 1 236 ? -25.554 9.577 5.202 1.00 84.75 236 GLU A N 1
ATOM 1888 C CA . GLU A 1 236 ? -26.686 9.287 4.303 1.00 84.75 236 GLU A CA 1
ATOM 1889 C C . GLU A 1 236 ? -26.956 7.790 4.066 1.00 84.75 236 GLU A C 1
ATOM 1891 O O . GLU A 1 236 ? -28.103 7.371 3.934 1.00 84.75 236 GLU A O 1
ATOM 1896 N N . THR A 1 237 ? -25.912 6.966 4.043 1.00 87.56 237 THR A N 1
ATOM 1897 C CA . THR A 1 237 ? -25.959 5.545 3.663 1.00 87.56 237 THR A CA 1
ATOM 1898 C C . THR A 1 237 ? -25.934 4.572 4.842 1.00 87.56 237 THR A C 1
ATOM 1900 O O . THR A 1 237 ? -25.919 3.364 4.630 1.00 87.56 237 THR A O 1
ATOM 1903 N N . THR A 1 238 ? -25.936 5.034 6.096 1.00 91.50 238 THR A N 1
ATOM 1904 C CA . THR A 1 238 ? -25.767 4.143 7.267 1.00 91.50 238 THR A CA 1
ATOM 1905 C C . THR A 1 238 ? -27.022 3.388 7.697 1.00 91.50 238 THR A C 1
ATOM 1907 O O . THR A 1 238 ? -26.969 2.630 8.668 1.00 91.50 238 THR A O 1
ATOM 1910 N N . GLN A 1 239 ? -28.144 3.536 6.990 1.00 94.25 239 GLN A N 1
ATOM 1911 C CA . GLN A 1 239 ? -29.396 2.868 7.351 1.00 94.25 239 GLN A CA 1
ATOM 1912 C C . GLN A 1 239 ? -29.250 1.343 7.556 1.00 94.25 239 GLN A C 1
ATOM 1914 O O . GLN A 1 239 ? -29.700 0.863 8.598 1.00 94.25 239 GLN A O 1
ATOM 1919 N N . PRO A 1 240 ? -28.538 0.581 6.693 1.00 94.06 240 PRO A N 1
ATOM 1920 C CA . PRO A 1 240 ? -28.345 -0.857 6.900 1.00 94.06 240 PRO A CA 1
ATOM 1921 C C . PRO A 1 240 ? -27.638 -1.193 8.220 1.00 94.06 240 PRO A C 1
ATOM 1923 O O . PRO A 1 240 ? -28.003 -2.150 8.903 1.00 94.06 240 PRO A O 1
ATOM 1926 N N . LEU A 1 241 ? -26.663 -0.372 8.620 1.00 94.00 241 LEU A N 1
ATOM 1927 C CA . LEU A 1 241 ? -25.978 -0.503 9.903 1.00 94.00 241 LEU A CA 1
ATOM 1928 C C . LEU A 1 241 ? -26.932 -0.194 11.064 1.00 94.00 241 LEU A C 1
ATOM 1930 O O . LEU A 1 241 ? -26.970 -0.942 12.039 1.00 94.00 241 LEU A O 1
ATOM 1934 N N . ILE A 1 242 ? -27.713 0.886 10.977 1.00 93.81 242 ILE A N 1
ATOM 1935 C CA . ILE A 1 242 ? -28.688 1.257 12.015 1.00 93.81 242 ILE A CA 1
ATOM 1936 C C . ILE A 1 242 ? -29.690 0.116 12.236 1.00 93.81 242 ILE A C 1
ATOM 1938 O O . ILE A 1 242 ? -29.913 -0.287 13.383 1.00 93.81 242 ILE A O 1
ATOM 1942 N N . ASP A 1 243 ? -30.235 -0.436 11.154 1.00 94.19 243 ASP A N 1
ATOM 1943 C CA . ASP A 1 243 ? -31.204 -1.533 11.186 1.00 94.19 243 ASP A CA 1
ATOM 1944 C C . ASP A 1 243 ? -30.589 -2.799 11.780 1.00 94.19 243 ASP A C 1
ATOM 1946 O O . ASP A 1 243 ? -31.148 -3.395 12.706 1.00 94.19 243 ASP A O 1
ATOM 1950 N N . TRP A 1 244 ? -29.396 -3.176 11.314 1.00 94.31 244 TRP A N 1
ATOM 1951 C CA . TRP A 1 244 ? -28.678 -4.346 11.810 1.00 94.31 244 TRP A CA 1
ATOM 1952 C C . TRP A 1 244 ? -28.409 -4.244 13.311 1.00 94.31 244 TRP A C 1
ATOM 1954 O O . TRP A 1 244 ? -28.720 -5.154 14.084 1.00 94.31 244 TRP A O 1
ATOM 1964 N N . ILE A 1 245 ? -27.893 -3.101 13.759 1.00 92.00 245 ILE A N 1
ATOM 1965 C CA . ILE A 1 245 ? -27.562 -2.905 15.162 1.00 92.00 245 ILE A CA 1
ATOM 1966 C C . ILE A 1 245 ? -28.850 -2.890 16.022 1.00 92.00 245 ILE A C 1
ATOM 1968 O O . ILE A 1 245 ? -28.855 -3.448 17.124 1.00 92.00 245 ILE A O 1
ATOM 1972 N N . ASN A 1 246 ? -29.939 -2.255 15.569 1.00 91.38 246 ASN A N 1
ATOM 1973 C CA . ASN A 1 246 ? -31.219 -2.201 16.301 1.00 91.38 246 ASN A CA 1
ATOM 1974 C C . ASN A 1 246 ? -31.930 -3.555 16.368 1.00 91.38 246 ASN A C 1
ATOM 1976 O O . ASN A 1 246 ? -32.624 -3.824 17.346 1.00 91.38 246 ASN A O 1
ATOM 1980 N N . THR A 1 247 ? -31.722 -4.409 15.370 1.00 92.94 247 THR A N 1
ATOM 1981 C CA . THR A 1 247 ? -32.284 -5.763 15.336 1.00 92.94 247 THR A CA 1
ATOM 1982 C C . THR A 1 247 ? -31.674 -6.647 16.423 1.00 92.94 247 THR A C 1
ATOM 1984 O O . THR A 1 247 ? -32.371 -7.444 17.050 1.00 92.94 247 THR A O 1
ATOM 1987 N N . TYR A 1 248 ? -30.367 -6.519 16.664 1.00 90.44 248 TYR A N 1
ATOM 1988 C CA . TYR A 1 248 ? -29.625 -7.519 17.431 1.00 90.44 248 TYR A CA 1
ATOM 1989 C C . TYR A 1 248 ? -29.172 -7.080 18.827 1.00 90.44 248 TYR A C 1
ATOM 1991 O O . TYR A 1 248 ? -28.993 -7.966 19.668 1.00 90.44 248 TYR A O 1
ATOM 1999 N N . TRP A 1 249 ? -29.018 -5.779 19.110 1.00 91.62 249 TRP A N 1
ATOM 2000 C CA . TRP A 1 249 ? -28.555 -5.274 20.414 1.00 91.62 249 TRP A CA 1
ATOM 2001 C C . TRP A 1 249 ? -29.428 -4.140 20.952 1.00 91.62 249 TRP A C 1
ATOM 2003 O O . TRP A 1 249 ? -29.792 -3.212 20.230 1.00 91.62 249 TRP A O 1
ATOM 2013 N N . LYS A 1 250 ? -29.698 -4.187 22.262 1.00 89.50 250 LYS A N 1
ATOM 2014 C CA . LYS A 1 250 ? -30.618 -3.273 22.952 1.00 89.50 250 LYS A CA 1
ATOM 2015 C C . LYS A 1 250 ? -29.921 -2.033 23.516 1.00 89.50 250 LYS A C 1
ATOM 2017 O O . LYS A 1 250 ? -30.420 -0.922 23.356 1.00 89.50 250 LYS A O 1
ATOM 2022 N N . TYR A 1 251 ? -28.784 -2.207 24.190 1.00 89.19 251 TYR A N 1
ATOM 2023 C CA . TYR A 1 251 ? -28.154 -1.140 24.973 1.00 89.19 251 TYR A CA 1
ATOM 2024 C C . TYR A 1 251 ? -27.035 -0.461 24.196 1.00 89.19 251 TYR A C 1
ATOM 2026 O O . TYR A 1 251 ? -26.103 -1.128 23.759 1.00 89.19 251 TYR A O 1
ATOM 2034 N N . VAL A 1 252 ? -27.110 0.865 24.040 1.00 90.81 252 VAL A N 1
ATOM 2035 C CA . VAL A 1 252 ? -26.142 1.643 23.258 1.00 90.81 252 VAL A CA 1
ATOM 2036 C C . VAL A 1 252 ? -25.205 2.469 24.126 1.00 90.81 252 VAL A C 1
ATOM 2038 O O . VAL A 1 252 ? -25.640 3.212 25.000 1.00 90.81 252 VAL A O 1
ATOM 2041 N N . VAL A 1 253 ? -23.915 2.376 23.823 1.00 90.62 253 VAL A N 1
ATOM 2042 C CA . VAL A 1 253 ? -22.868 3.276 24.306 1.00 90.62 253 VAL A CA 1
ATOM 2043 C C . VAL A 1 253 ? -22.267 3.963 23.085 1.00 90.62 253 VAL A C 1
ATOM 2045 O O . VAL A 1 253 ? -22.002 3.308 22.079 1.00 90.62 253 VAL A O 1
ATOM 2048 N N . ARG A 1 254 ? -22.078 5.283 23.139 1.00 91.69 254 ARG A N 1
ATOM 2049 C CA . ARG A 1 254 ? -21.494 6.059 22.035 1.00 91.69 254 ARG A CA 1
ATOM 2050 C C . ARG A 1 254 ? -20.363 6.952 22.518 1.00 91.69 254 ARG A C 1
ATOM 2052 O O . ARG A 1 254 ? -20.360 7.358 23.682 1.00 91.69 254 ARG A O 1
ATOM 2059 N N . SER A 1 255 ? -19.427 7.280 21.629 1.00 87.94 255 SER A N 1
ATOM 2060 C CA . SER A 1 255 ? -18.478 8.366 21.880 1.00 87.94 255 SER A CA 1
ATOM 2061 C C . SER A 1 255 ? -19.244 9.674 22.113 1.00 87.94 255 SER A C 1
ATOM 2063 O O . SER A 1 255 ? -20.155 10.024 21.372 1.00 87.94 255 SER A O 1
ATOM 2065 N N . SER A 1 256 ? -18.894 10.389 23.183 1.00 86.50 256 SER A N 1
ATOM 2066 C CA . SER A 1 256 ? -19.527 11.662 23.573 1.00 86.50 256 SER A CA 1
ATOM 2067 C C . SER A 1 256 ? -18.667 12.885 23.249 1.00 86.50 256 SER A C 1
ATOM 2069 O O . SER A 1 256 ? -18.991 14.009 23.632 1.00 86.50 256 SER A O 1
ATOM 2071 N N . LYS A 1 257 ? -17.526 12.663 22.595 1.00 89.50 257 LYS A N 1
ATOM 2072 C CA . LYS A 1 257 ? -16.483 13.657 22.375 1.00 89.50 257 LYS A CA 1
ATOM 2073 C C . LYS A 1 257 ? -15.869 13.444 21.000 1.00 89.50 257 LYS A C 1
ATOM 2075 O O . LYS A 1 257 ? -15.318 12.374 20.755 1.00 89.50 257 LYS A O 1
ATOM 2080 N N . SER A 1 258 ? -15.925 14.481 20.169 1.00 92.31 258 SER A N 1
ATOM 2081 C CA . SER A 1 258 ? -15.181 14.519 18.913 1.00 92.31 258 SER A CA 1
ATOM 2082 C C . SER A 1 258 ? -13.682 14.590 19.206 1.00 92.31 258 SER A C 1
ATOM 2084 O O . SER A 1 258 ? -13.242 15.381 20.048 1.00 92.31 258 SER A O 1
ATOM 2086 N N . LEU A 1 259 ? -12.918 13.709 18.568 1.00 88.81 259 LEU A N 1
ATOM 2087 C CA . LEU A 1 259 ? -11.462 13.625 18.670 1.00 88.81 259 LEU A CA 1
ATOM 2088 C C . LEU A 1 259 ? -10.759 14.111 17.405 1.00 88.81 259 LEU A C 1
ATOM 2090 O O . LEU A 1 259 ? -9.592 14.485 17.494 1.00 88.81 259 LEU A O 1
ATOM 2094 N N . GLN A 1 260 ? -11.468 14.115 16.278 1.00 81.31 260 GLN A N 1
ATOM 2095 C CA . GLN A 1 260 ? -10.925 14.324 14.946 1.00 81.31 260 GLN A CA 1
ATOM 2096 C C . GLN A 1 260 ? -11.661 15.468 14.232 1.00 81.31 260 GLN A C 1
ATOM 2098 O O . GLN A 1 260 ? -12.872 15.639 14.382 1.00 81.31 260 GLN A O 1
ATOM 2103 N N . SER A 1 261 ? -10.926 16.228 13.420 1.00 74.75 261 SER A N 1
ATOM 2104 C CA . SER A 1 261 ? -11.500 17.215 12.497 1.00 74.75 261 SER A CA 1
ATOM 2105 C C . SER A 1 261 ? -12.194 16.535 11.310 1.00 74.75 261 SER A C 1
ATOM 2107 O O . SER A 1 261 ? -11.687 15.546 10.790 1.00 74.75 261 SER A O 1
ATOM 2109 N N . LEU A 1 262 ? -13.288 17.112 10.802 1.00 74.00 262 LEU A N 1
ATOM 2110 C CA . LEU A 1 262 ? -13.975 16.631 9.587 1.00 74.00 262 LEU A CA 1
ATOM 2111 C C . LEU A 1 262 ? -13.098 16.656 8.323 1.00 74.00 262 LEU A C 1
ATOM 2113 O O . LEU A 1 262 ? -13.437 16.016 7.336 1.00 74.00 262 LEU A O 1
ATOM 2117 N N . TYR A 1 263 ? -11.990 17.398 8.354 1.00 68.12 263 TYR A N 1
ATOM 2118 C CA . TYR A 1 263 ? -11.031 17.503 7.251 1.00 68.12 263 TYR A CA 1
ATOM 2119 C C . TYR A 1 263 ? -9.841 16.543 7.382 1.00 68.12 263 TYR A C 1
ATOM 2121 O O . TYR A 1 263 ? -8.951 16.560 6.542 1.00 68.12 263 TYR A O 1
ATOM 2129 N N . SER A 1 264 ? -9.789 15.751 8.454 1.00 67.94 264 SER A N 1
ATOM 2130 C CA . SER A 1 264 ? -8.729 14.771 8.688 1.00 67.94 264 SER A CA 1
ATOM 2131 C C . SER A 1 264 ? -9.137 13.393 8.167 1.00 67.94 264 SER A C 1
ATOM 2133 O O . SER A 1 264 ? -10.308 13.012 8.261 1.00 67.94 264 SER A O 1
ATOM 2135 N N . HIS A 1 265 ? -8.160 12.620 7.691 1.00 72.88 265 HIS A N 1
ATOM 2136 C CA . HIS A 1 265 ? -8.352 11.273 7.145 1.00 72.88 265 HIS A CA 1
ATOM 2137 C C . HIS A 1 265 ? -8.010 10.138 8.136 1.00 72.88 265 HIS A C 1
ATOM 2139 O O . HIS A 1 265 ? -8.119 8.963 7.794 1.00 72.88 265 HIS A O 1
ATOM 2145 N N . SER A 1 266 ? -7.698 10.447 9.400 1.00 78.12 266 SER A N 1
ATOM 2146 C CA . SER A 1 266 ? -7.281 9.477 10.435 1.00 78.12 266 SER A CA 1
ATOM 2147 C C . SER A 1 266 ? -8.406 8.639 11.075 1.00 78.12 266 SER A C 1
ATOM 2149 O O . SER A 1 266 ? -8.203 8.024 12.124 1.00 78.12 266 SER A O 1
ATOM 2151 N N . CYS A 1 267 ? -9.617 8.590 10.506 1.00 82.88 267 CYS A N 1
ATOM 2152 C CA . CYS A 1 267 ? -10.761 7.912 11.143 1.00 82.88 267 CYS A CA 1
ATOM 2153 C C . CYS A 1 267 ? -10.532 6.399 11.322 1.00 82.88 267 CYS A C 1
ATOM 2155 O O . CYS A 1 267 ? -10.892 5.835 12.361 1.00 82.88 267 CYS A O 1
ATOM 2157 N N . GLY A 1 268 ? -9.848 5.762 10.364 1.00 84.00 268 GLY A N 1
ATOM 2158 C CA . GLY A 1 268 ? -9.413 4.365 10.459 1.00 84.00 268 GLY A CA 1
ATOM 2159 C C . GLY A 1 268 ? -8.449 4.122 11.626 1.00 84.00 268 GLY A C 1
ATOM 2160 O O . GLY A 1 268 ? -8.607 3.147 12.366 1.00 84.00 268 GLY A O 1
ATOM 2161 N N . ASP A 1 269 ? -7.514 5.045 11.860 1.00 86.31 269 ASP A N 1
ATOM 2162 C CA . ASP A 1 269 ? -6.532 4.969 12.948 1.00 86.31 269 ASP A CA 1
ATOM 2163 C C . ASP A 1 269 ? -7.230 5.008 14.304 1.00 86.31 269 ASP A C 1
ATOM 2165 O O . ASP A 1 269 ? -6.975 4.175 15.178 1.00 86.31 269 ASP A O 1
ATOM 2169 N N . TYR A 1 270 ? -8.165 5.947 14.470 1.00 91.69 270 TYR A N 1
ATOM 2170 C CA . TYR A 1 270 ? -8.971 6.056 15.679 1.00 91.69 270 TYR A CA 1
ATOM 2171 C C . TYR A 1 270 ? -9.812 4.804 15.913 1.00 91.69 270 TYR A C 1
ATOM 2173 O O . TYR A 1 270 ? -9.821 4.286 17.035 1.00 91.69 270 TYR A O 1
ATOM 2181 N N . ALA A 1 271 ? -10.485 4.299 14.875 1.00 93.88 271 ALA A N 1
ATOM 2182 C CA . ALA A 1 271 ? -11.300 3.093 14.957 1.00 93.88 271 ALA A CA 1
ATOM 2183 C C . ALA A 1 271 ? -10.459 1.885 15.409 1.00 93.88 271 ALA A C 1
ATOM 2185 O O . ALA A 1 271 ? -10.793 1.221 16.396 1.00 93.88 271 ALA A O 1
ATOM 2186 N N . LEU A 1 272 ? -9.315 1.651 14.760 1.00 93.12 272 LEU A N 1
ATOM 2187 C CA . LEU A 1 272 ? -8.395 0.570 15.107 1.00 93.12 272 LEU A CA 1
ATOM 2188 C C . LEU A 1 272 ? -7.832 0.733 16.527 1.00 93.12 272 LEU A C 1
ATOM 2190 O O . LEU A 1 272 ? -7.831 -0.218 17.316 1.00 93.12 272 LEU A O 1
ATOM 2194 N N . MET A 1 273 ? -7.370 1.933 16.890 1.00 94.06 273 MET A N 1
ATOM 2195 C CA . MET A 1 273 ? -6.803 2.192 18.217 1.00 94.06 273 MET A CA 1
ATOM 2196 C C . MET A 1 273 ? -7.842 2.052 19.330 1.00 94.06 273 MET A C 1
ATOM 2198 O O . MET A 1 273 ? -7.509 1.533 20.403 1.00 94.06 273 MET A O 1
ATOM 2202 N N . TYR A 1 274 ? -9.097 2.435 19.087 1.00 97.06 274 TYR A N 1
ATOM 2203 C CA . TYR A 1 274 ? -10.188 2.197 20.027 1.00 97.06 274 TYR A CA 1
ATOM 2204 C C . TYR A 1 274 ? -10.468 0.698 20.193 1.00 97.06 274 TYR A C 1
ATOM 2206 O O . TYR A 1 274 ? -10.501 0.222 21.330 1.00 97.06 274 TYR A O 1
ATOM 2214 N N . LEU A 1 275 ? -10.583 -0.077 19.108 1.00 97.50 275 LEU A N 1
ATOM 2215 C CA . LEU A 1 275 ? -10.807 -1.528 19.201 1.00 97.50 275 LEU A CA 1
ATOM 2216 C C . LEU A 1 275 ? -9.679 -2.229 19.969 1.00 97.50 275 LEU A C 1
ATOM 2218 O O . LEU A 1 275 ? -9.936 -3.047 20.856 1.00 97.50 275 LEU A O 1
ATOM 2222 N N . ARG A 1 276 ? -8.422 -1.843 19.725 1.00 96.00 276 ARG A N 1
ATOM 2223 C CA . ARG A 1 276 ? -7.264 -2.311 20.506 1.00 96.00 276 ARG A CA 1
ATOM 2224 C C . ARG A 1 276 ? -7.383 -1.950 21.985 1.00 96.00 276 ARG A C 1
ATOM 2226 O O . ARG A 1 276 ? -7.026 -2.753 22.855 1.00 96.00 276 ARG A O 1
ATOM 2233 N N . HIS A 1 277 ? -7.843 -0.741 22.296 1.00 95.69 277 HIS A N 1
ATOM 2234 C CA . HIS A 1 277 ? -8.076 -0.305 23.670 1.00 95.69 277 HIS A CA 1
ATOM 2235 C C . HIS A 1 277 ? -9.163 -1.157 24.335 1.00 95.69 277 HIS A C 1
ATOM 2237 O O . HIS A 1 277 ? -8.979 -1.637 25.459 1.00 95.69 277 HIS A O 1
ATOM 2243 N N . ARG A 1 278 ? -10.250 -1.423 23.607 1.00 95.62 278 ARG A N 1
ATOM 2244 C CA . ARG A 1 278 ? -11.408 -2.162 24.100 1.00 95.62 278 ARG A CA 1
ATOM 2245 C C . ARG A 1 278 ? -11.134 -3.649 24.300 1.00 95.62 278 ARG A C 1
ATOM 2247 O O . ARG A 1 278 ? -11.519 -4.191 25.341 1.00 95.62 278 ARG A O 1
ATOM 2254 N N . ALA A 1 279 ? -10.369 -4.268 23.402 1.00 95.62 279 ALA A N 1
ATOM 2255 C CA . ALA A 1 279 ? -9.852 -5.634 23.533 1.00 95.62 279 ALA A CA 1
ATOM 2256 C C . ALA A 1 279 ? -8.971 -5.824 24.784 1.00 95.62 279 ALA A C 1
ATOM 2258 O O . ALA A 1 279 ? -8.837 -6.922 25.320 1.00 95.62 279 ALA A O 1
ATOM 2259 N N . ARG A 1 280 ? -8.403 -4.736 25.321 1.00 95.50 280 ARG A N 1
ATOM 2260 C CA . ARG A 1 280 ? -7.659 -4.713 26.594 1.00 95.50 280 ARG A CA 1
ATOM 2261 C C . ARG A 1 280 ? -8.555 -4.432 27.807 1.00 95.50 280 ARG A C 1
ATOM 2263 O O . ARG A 1 280 ? -8.035 -4.056 28.856 1.00 95.50 280 ARG A O 1
ATOM 2270 N N . ARG A 1 281 ? -9.874 -4.621 27.671 1.00 92.62 281 ARG A N 1
ATOM 2271 C CA . ARG A 1 281 ? -10.904 -4.425 28.710 1.00 92.62 281 ARG A CA 1
ATOM 2272 C C . ARG A 1 281 ? -10.935 -3.009 29.290 1.00 92.62 281 ARG A C 1
ATOM 2274 O O . ARG A 1 281 ? -11.220 -2.815 30.470 1.00 92.62 281 ARG A O 1
ATOM 2281 N N . LYS A 1 282 ? -10.619 -2.010 28.469 1.00 92.44 282 LYS A N 1
ATOM 2282 C CA . LYS A 1 282 ? -10.732 -0.601 28.844 1.00 92.44 282 LYS A CA 1
ATOM 2283 C C . LYS A 1 282 ? -11.955 0.008 28.166 1.00 92.44 282 LYS A C 1
ATOM 2285 O O . LYS A 1 282 ? -12.158 -0.198 26.974 1.00 92.44 282 LYS A O 1
ATOM 2290 N N . ASP A 1 283 ? -12.758 0.723 28.942 1.00 91.38 283 ASP A N 1
ATOM 2291 C CA . ASP A 1 283 ? -13.970 1.390 28.469 1.00 91.38 283 ASP A CA 1
ATOM 2292 C C . ASP A 1 283 ? -13.672 2.594 27.556 1.00 91.38 283 ASP A C 1
ATOM 2294 O O . ASP A 1 283 ? -12.552 3.117 27.507 1.00 91.38 283 ASP A O 1
ATOM 2298 N N . ILE A 1 284 ? -14.704 3.050 26.841 1.00 93.06 284 ILE A N 1
ATOM 2299 C CA . ILE A 1 284 ? -14.623 4.192 25.923 1.00 93.06 284 ILE A CA 1
ATOM 2300 C C . ILE A 1 284 ? -14.179 5.482 26.626 1.00 93.06 284 ILE A C 1
ATOM 2302 O O . ILE A 1 284 ? -13.390 6.244 26.072 1.00 93.06 284 ILE A O 1
ATOM 2306 N N . SER A 1 285 ? -14.597 5.707 27.874 1.00 93.12 285 SER A N 1
ATOM 2307 C CA . SER A 1 285 ? -14.254 6.913 28.635 1.00 93.12 285 SER A CA 1
ATOM 2308 C C . SER A 1 285 ? -12.751 7.008 28.902 1.00 93.12 285 SER A C 1
ATOM 2310 O O . SER A 1 285 ? -12.177 8.095 28.819 1.00 93.12 285 SER A O 1
ATOM 2312 N N . LYS A 1 286 ? -12.084 5.883 29.184 1.00 94.38 286 LYS A N 1
ATOM 2313 C CA . LYS A 1 286 ? -10.619 5.821 29.324 1.00 94.38 286 LYS A CA 1
ATOM 2314 C C . LYS A 1 286 ? -9.901 6.120 28.013 1.00 94.38 286 LYS A C 1
ATOM 2316 O O . LYS A 1 286 ? -8.868 6.783 28.056 1.00 94.38 286 LYS A O 1
ATOM 2321 N N . PHE A 1 287 ? -10.448 5.693 26.875 1.00 95.06 287 PHE A N 1
ATOM 2322 C CA . PHE A 1 287 ? -9.890 6.023 25.564 1.00 95.06 287 PHE A CA 1
ATOM 2323 C C . PHE A 1 287 ? -10.014 7.523 25.266 1.00 95.06 287 PHE A C 1
ATOM 2325 O O . PHE A 1 287 ? -9.018 8.175 24.965 1.00 95.06 287 PHE A O 1
ATOM 2332 N N . LEU A 1 288 ? -11.203 8.104 25.457 1.00 94.44 288 LEU A N 1
ATOM 2333 C CA . LEU A 1 288 ? -11.471 9.527 25.200 1.00 94.44 288 LEU A CA 1
ATOM 2334 C C . LEU A 1 288 ? -10.618 10.480 26.061 1.00 94.44 288 LEU A C 1
ATOM 2336 O O . LEU A 1 288 ? -10.310 11.595 25.625 1.00 94.44 288 LEU A O 1
ATOM 2340 N N . LYS A 1 289 ? -10.227 10.052 27.272 1.00 95.12 289 LYS A N 1
ATOM 2341 C CA . LYS A 1 289 ? -9.325 10.794 28.177 1.00 95.12 289 LYS A CA 1
ATOM 2342 C C . LYS A 1 289 ? -7.882 10.879 27.676 1.00 95.12 289 LYS A C 1
ATOM 2344 O O . LYS A 1 289 ? -7.139 11.726 28.160 1.00 95.12 289 LYS A O 1
ATOM 2349 N N . LEU A 1 290 ? -7.475 10.033 26.728 1.00 93.31 290 LEU A N 1
ATOM 2350 C CA . LEU A 1 290 ? -6.133 10.102 26.143 1.00 93.31 290 LEU A CA 1
ATOM 2351 C C . LEU A 1 290 ? -5.953 11.327 25.241 1.00 93.31 290 LEU A C 1
ATOM 2353 O O . LEU A 1 290 ? -4.818 11.719 24.988 1.00 93.31 290 LEU A O 1
ATOM 2357 N N . PHE A 1 291 ? -7.041 11.921 24.765 1.00 93.81 291 PHE A N 1
ATOM 2358 C CA . PHE A 1 291 ? -7.029 12.948 23.731 1.00 93.81 291 PHE A CA 1
ATOM 2359 C C . PHE A 1 291 ? -7.483 14.302 24.287 1.00 93.81 291 PHE A C 1
ATOM 2361 O O . PHE A 1 291 ? -8.242 14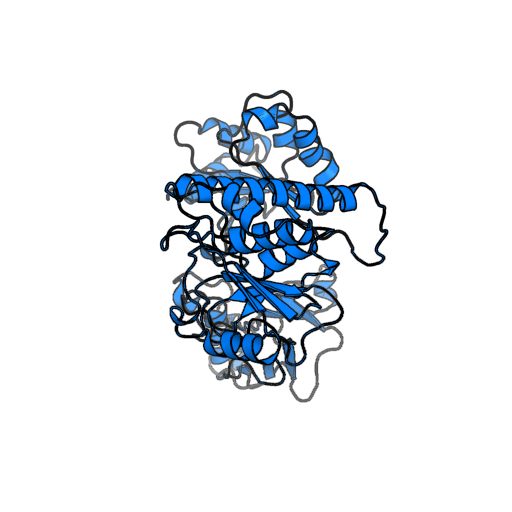.366 25.257 1.00 93.81 291 PHE A O 1
ATOM 2368 N N . SER A 1 292 ? -7.059 15.398 23.668 1.00 90.69 292 SER A N 1
ATOM 2369 C CA . SER A 1 292 ? -7.558 16.749 23.940 1.00 90.69 292 SER A CA 1
ATOM 2370 C C . SER A 1 292 ? -9.009 16.901 23.476 1.00 90.69 292 SER A C 1
ATOM 2372 O O . SER A 1 292 ? -9.489 16.149 22.628 1.00 90.69 292 SER A O 1
ATOM 2374 N N . ARG A 1 293 ? -9.752 17.840 24.072 1.00 88.56 293 ARG A N 1
ATOM 2375 C CA . ARG A 1 293 ? -11.108 18.217 23.625 1.00 88.56 293 ARG A CA 1
ATOM 2376 C C . ARG A 1 293 ? -11.096 19.327 22.573 1.00 88.56 293 ARG A C 1
ATOM 2378 O O . ARG A 1 293 ? -12.097 19.509 21.895 1.00 88.56 293 ARG A O 1
ATOM 2385 N N . HIS A 1 294 ? -9.994 20.063 22.470 1.00 88.94 294 HIS A N 1
ATOM 2386 C CA . HIS A 1 294 ? -9.927 21.305 21.698 1.00 88.94 294 HIS A CA 1
ATOM 2387 C C . HIS A 1 294 ? -8.778 21.325 20.690 1.00 88.94 294 HIS A C 1
ATOM 2389 O O . HIS A 1 294 ? -8.659 22.282 19.939 1.00 88.94 294 HIS A O 1
ATOM 2395 N N . ASP A 1 295 ? -7.947 20.282 20.671 1.00 87.50 295 ASP A N 1
ATOM 2396 C CA . ASP A 1 295 ? -6.764 20.212 19.820 1.00 87.50 295 ASP A CA 1
ATOM 2397 C C . ASP A 1 295 ? -6.801 18.941 18.969 1.00 87.50 295 ASP A C 1
ATOM 2399 O O . ASP A 1 295 ? -6.326 17.879 19.376 1.00 87.50 295 ASP A O 1
ATOM 2403 N N . PHE A 1 296 ? -7.451 19.044 17.811 1.00 82.69 296 PHE A N 1
ATOM 2404 C CA . PHE A 1 296 ? -7.598 17.928 16.878 1.00 82.69 296 PHE A CA 1
ATOM 2405 C C . PHE A 1 296 ? -6.287 17.590 16.167 1.00 82.69 296 PHE A C 1
ATOM 2407 O O . PHE A 1 296 ? -6.034 16.421 15.907 1.00 82.69 296 PHE A O 1
ATOM 2414 N N . VAL A 1 297 ? -5.419 18.577 15.931 1.00 75.50 297 VAL A N 1
ATOM 2415 C CA . VAL A 1 297 ? -4.117 18.353 15.286 1.00 75.50 297 VAL A CA 1
ATOM 2416 C C . VAL A 1 297 ? -3.204 17.546 16.208 1.00 75.50 297 VAL A C 1
ATOM 2418 O O . VAL A 1 297 ? -2.633 16.540 15.790 1.00 75.50 297 VAL A O 1
ATOM 2421 N N . ALA A 1 298 ? -3.120 17.911 17.492 1.00 73.50 298 ALA A N 1
ATOM 2422 C CA . ALA A 1 298 ? -2.361 17.123 18.461 1.00 73.50 298 ALA A CA 1
ATOM 2423 C C . ALA A 1 298 ? -2.971 15.733 18.687 1.00 73.50 298 ALA A C 1
ATOM 2425 O O . ALA A 1 298 ? -2.237 14.778 18.953 1.00 73.50 298 ALA A O 1
ATOM 2426 N N . ASN A 1 299 ? -4.298 15.596 18.587 1.00 83.50 299 ASN A N 1
ATOM 2427 C CA . ASN A 1 299 ? -4.949 14.290 18.657 1.00 83.50 299 ASN A CA 1
ATOM 2428 C C . ASN A 1 299 ? -4.551 13.399 17.475 1.00 83.50 299 ASN A C 1
ATOM 2430 O O . ASN A 1 299 ? -4.155 12.256 17.711 1.00 83.50 299 ASN A O 1
ATOM 2434 N N . ASP A 1 300 ? -4.596 13.929 16.252 1.00 75.25 300 ASP A N 1
ATOM 2435 C CA . ASP A 1 300 ? -4.231 13.211 15.027 1.00 75.25 300 ASP A CA 1
ATOM 2436 C C . ASP A 1 300 ? -2.760 12.801 15.055 1.00 75.25 300 ASP A C 1
ATOM 2438 O O . ASP A 1 300 ? -2.426 11.630 14.872 1.00 75.25 300 ASP A O 1
ATOM 2442 N N . HIS A 1 301 ? -1.881 13.721 15.452 1.00 73.56 301 HIS A N 1
ATOM 2443 C CA . HIS A 1 301 ? -0.475 13.404 15.663 1.00 73.56 301 HIS A CA 1
ATOM 2444 C C . HIS A 1 301 ? -0.293 12.290 16.709 1.00 73.56 301 HIS A C 1
ATOM 2446 O O . HIS A 1 301 ? 0.488 11.355 16.521 1.00 73.56 301 HIS A O 1
ATOM 2452 N N . LYS A 1 302 ? -1.047 12.332 17.813 1.00 79.88 302 LYS A N 1
ATOM 2453 C CA . LYS A 1 302 ? -0.973 11.321 18.873 1.00 79.88 302 LYS A CA 1
ATOM 2454 C C . LYS A 1 302 ? -1.482 9.952 18.423 1.00 79.88 302 LYS A C 1
ATOM 2456 O O . LYS A 1 302 ? -0.839 8.951 18.746 1.00 79.88 302 LYS A O 1
ATOM 2461 N N . VAL A 1 303 ? -2.615 9.876 17.721 1.00 78.88 303 VAL A N 1
ATOM 2462 C CA . VAL A 1 303 ? -3.135 8.594 17.215 1.00 78.88 303 VAL A CA 1
ATOM 2463 C C . VAL A 1 303 ? -2.214 8.035 16.129 1.00 78.88 303 VAL A C 1
ATOM 2465 O O . VAL A 1 303 ? -1.905 6.844 16.173 1.00 78.88 303 VAL A O 1
ATOM 2468 N N . GLY A 1 304 ? -1.659 8.895 15.270 1.00 71.31 304 GLY A N 1
ATOM 2469 C CA . GLY A 1 304 ? -0.639 8.539 14.284 1.00 71.31 304 GLY A CA 1
ATOM 2470 C C . GLY A 1 304 ? 0.625 7.972 14.935 1.00 71.31 304 GLY A C 1
ATOM 2471 O O . GLY A 1 304 ? 1.098 6.908 14.546 1.00 71.31 304 GLY A O 1
ATOM 2472 N N . GLN A 1 305 ? 1.128 8.579 16.017 1.00 73.12 305 GLN A N 1
ATOM 2473 C CA . GLN A 1 305 ? 2.250 8.020 16.787 1.00 73.12 305 GLN A CA 1
ATOM 2474 C C . GLN A 1 305 ? 1.922 6.659 17.422 1.00 73.12 305 GLN A C 1
ATOM 2476 O O . GLN A 1 305 ? 2.785 5.778 17.495 1.00 73.12 305 GLN A O 1
ATOM 2481 N N . MET A 1 306 ? 0.693 6.473 17.919 1.00 82.19 306 MET A N 1
ATOM 2482 C CA . MET A 1 306 ? 0.244 5.183 18.456 1.00 82.19 306 MET A CA 1
ATOM 2483 C C . MET A 1 306 ? 0.203 4.112 17.364 1.00 82.19 306 MET A C 1
ATOM 2485 O O . MET A 1 306 ? 0.616 2.975 17.613 1.00 82.19 306 MET A O 1
ATOM 2489 N N . LEU A 1 307 ? -0.274 4.480 16.174 1.00 76.50 307 LEU A N 1
ATOM 2490 C CA . LEU A 1 307 ? -0.318 3.619 15.004 1.00 76.50 307 LEU A CA 1
ATOM 2491 C C . LEU A 1 307 ? 1.088 3.270 14.515 1.00 76.50 307 LEU A C 1
ATOM 2493 O O . LEU A 1 307 ? 1.385 2.087 14.386 1.00 76.50 307 LEU A O 1
ATOM 2497 N N . LYS A 1 308 ? 1.971 4.257 14.341 1.00 70.44 308 LYS A N 1
ATOM 2498 C CA . LYS A 1 308 ? 3.366 4.061 13.923 1.00 70.44 308 LYS A CA 1
ATOM 2499 C C . LYS A 1 308 ? 4.085 3.049 14.811 1.00 70.44 308 LYS A C 1
ATOM 2501 O O . LYS A 1 308 ? 4.570 2.039 14.315 1.00 70.44 308 LYS A O 1
ATOM 2506 N N . LYS A 1 309 ? 4.035 3.237 16.136 1.00 76.62 309 LYS A N 1
ATOM 2507 C CA . LYS A 1 309 ? 4.610 2.282 17.105 1.00 76.62 309 LYS A CA 1
ATOM 2508 C C . LYS A 1 309 ? 4.012 0.884 16.987 1.00 76.62 309 LYS A C 1
ATOM 2510 O O . LYS A 1 309 ? 4.669 -0.107 17.304 1.00 76.62 309 LYS A O 1
ATOM 2515 N N . PHE A 1 310 ? 2.736 0.789 16.613 1.00 79.19 310 PHE A N 1
ATOM 2516 C CA . PHE A 1 310 ? 2.113 -0.505 16.398 1.00 79.19 310 PHE A CA 1
ATOM 2517 C C . PHE A 1 310 ? 2.574 -1.155 15.092 1.00 79.19 310 PHE A C 1
ATOM 2519 O O . PHE A 1 310 ? 2.910 -2.334 15.128 1.00 79.19 310 PHE A O 1
ATOM 2526 N N . ILE A 1 311 ? 2.633 -0.404 13.993 1.00 67.44 311 ILE A N 1
ATOM 2527 C CA . ILE A 1 311 ? 3.147 -0.872 12.703 1.00 67.44 311 ILE A CA 1
ATOM 2528 C C . ILE A 1 311 ? 4.589 -1.355 12.863 1.00 67.44 311 ILE A C 1
ATOM 2530 O O . ILE A 1 311 ? 4.871 -2.493 12.516 1.00 67.44 311 ILE A O 1
ATOM 2534 N N . GLU A 1 312 ? 5.461 -0.554 13.481 1.00 70.81 312 GLU A N 1
ATOM 2535 C CA . GLU A 1 312 ? 6.851 -0.930 13.780 1.00 70.81 312 GLU A CA 1
ATOM 2536 C C . GLU A 1 312 ? 6.907 -2.261 14.532 1.00 70.81 312 GLU A C 1
ATOM 2538 O O . GLU A 1 312 ? 7.624 -3.171 14.139 1.00 70.81 312 GLU A O 1
ATOM 2543 N N . LYS A 1 313 ? 6.077 -2.433 15.568 1.00 69.38 313 LYS A N 1
ATOM 2544 C CA . LYS A 1 313 ? 6.021 -3.690 16.317 1.00 69.38 313 LYS A CA 1
ATOM 2545 C C . LYS A 1 313 ? 5.483 -4.862 15.492 1.00 69.38 313 LYS A C 1
ATOM 2547 O O . LYS A 1 313 ? 5.961 -5.977 15.680 1.00 69.38 313 LYS A O 1
ATOM 2552 N N . ALA A 1 314 ? 4.471 -4.642 14.655 1.00 63.97 314 ALA A N 1
ATOM 2553 C CA . ALA A 1 314 ? 3.897 -5.678 13.800 1.00 63.97 314 ALA A CA 1
ATOM 2554 C C . ALA A 1 314 ? 4.921 -6.140 12.754 1.00 63.97 314 ALA A C 1
ATOM 2556 O O . ALA A 1 314 ? 5.130 -7.341 12.608 1.00 63.97 314 ALA A O 1
ATOM 2557 N N . ILE A 1 315 ? 5.634 -5.195 12.136 1.00 59.19 315 ILE A N 1
ATOM 2558 C CA . ILE A 1 315 ? 6.742 -5.460 11.214 1.00 59.19 315 ILE A CA 1
ATOM 2559 C C . ILE A 1 315 ? 7.865 -6.194 11.946 1.00 59.19 315 ILE A C 1
ATOM 2561 O O . ILE A 1 315 ? 8.262 -7.262 11.504 1.00 59.19 315 ILE A O 1
ATOM 2565 N N . SER A 1 316 ? 8.312 -5.718 13.112 1.00 60.88 316 SER A N 1
ATOM 2566 C CA . SER A 1 316 ? 9.350 -6.412 13.888 1.00 60.88 316 SER A CA 1
ATOM 2567 C C . SER A 1 316 ? 8.923 -7.809 14.349 1.00 60.88 316 SER A C 1
ATOM 2569 O O . SER A 1 316 ? 9.769 -8.683 14.522 1.00 60.88 316 SER A O 1
ATOM 2571 N N . GLN A 1 317 ? 7.627 -8.052 14.571 1.00 55.31 317 GLN A N 1
ATOM 2572 C CA . GLN A 1 317 ? 7.105 -9.390 14.863 1.00 55.31 317 GLN A CA 1
ATOM 2573 C C . GLN A 1 317 ? 7.128 -10.290 13.629 1.00 55.31 317 GLN A C 1
ATOM 2575 O O . GLN A 1 317 ? 7.534 -11.443 13.755 1.00 55.31 317 GLN A O 1
ATOM 2580 N N . GLU A 1 318 ? 6.758 -9.778 12.455 1.00 52.06 318 GLU A N 1
ATOM 2581 C CA . GLU A 1 318 ? 6.932 -10.506 11.196 1.00 52.06 318 GLU A CA 1
ATOM 2582 C C . GLU A 1 318 ? 8.415 -10.787 10.928 1.00 52.06 318 GLU A C 1
ATOM 2584 O O . GLU A 1 318 ? 8.780 -11.929 10.664 1.00 52.06 318 GLU A O 1
ATOM 2589 N N . GLU A 1 319 ? 9.294 -9.798 11.096 1.00 43.62 319 GLU A N 1
ATOM 2590 C CA . GLU A 1 319 ? 10.746 -9.953 10.998 1.00 43.62 319 GLU A CA 1
ATOM 2591 C C . GLU A 1 319 ? 11.261 -11.001 11.992 1.00 43.62 319 GLU A C 1
ATOM 2593 O O . GLU A 1 319 ? 12.021 -11.893 11.612 1.00 43.62 319 GLU A O 1
ATOM 2598 N N . TRP A 1 320 ? 10.810 -10.981 13.251 1.00 33.44 320 TRP A N 1
ATOM 2599 C CA . TRP A 1 320 ? 11.170 -11.991 14.250 1.00 33.44 320 TRP A CA 1
ATOM 2600 C C . TRP A 1 320 ? 10.687 -13.395 13.860 1.00 33.44 320 TRP A C 1
ATOM 2602 O O . TRP A 1 320 ? 11.456 -14.355 13.947 1.00 33.44 320 TRP A O 1
ATOM 2612 N N . CYS A 1 321 ? 9.448 -13.543 13.391 1.00 35.31 321 CYS A N 1
ATOM 2613 C CA . CYS A 1 321 ? 8.931 -14.816 12.879 1.00 35.31 321 CYS A CA 1
ATOM 2614 C C . CYS A 1 321 ? 9.745 -15.307 11.670 1.00 35.31 321 CYS A C 1
ATOM 2616 O O . CYS A 1 321 ? 10.084 -16.487 11.602 1.00 35.31 321 CYS A O 1
ATOM 2618 N N . MET A 1 322 ? 10.164 -14.401 10.783 1.00 33.28 322 MET A N 1
ATOM 2619 C CA . MET A 1 322 ? 11.023 -14.702 9.633 1.00 33.28 322 MET A CA 1
ATOM 2620 C C . MET A 1 322 ? 12.480 -15.023 10.017 1.00 33.28 322 MET A C 1
ATOM 2622 O O . MET A 1 322 ? 13.168 -15.729 9.281 1.00 33.28 322 MET A O 1
ATOM 2626 N N . THR A 1 323 ? 12.979 -14.525 11.155 1.00 34.38 323 THR A N 1
ATOM 2627 C CA . THR A 1 323 ? 14.368 -14.740 11.617 1.00 34.38 323 THR A CA 1
ATOM 2628 C C . THR A 1 323 ? 14.548 -15.954 12.529 1.00 34.38 323 THR A C 1
ATOM 2630 O O . THR A 1 323 ? 15.628 -16.544 12.536 1.00 34.38 323 THR A O 1
ATOM 2633 N N . SER A 1 324 ? 13.530 -16.316 13.313 1.00 35.00 324 SER A N 1
ATOM 2634 C CA . SER A 1 324 ? 13.653 -17.280 14.417 1.00 35.00 324 SER A CA 1
ATOM 2635 C C . SER A 1 324 ? 13.296 -18.724 14.052 1.00 35.00 324 SER A C 1
ATOM 2637 O O . SER A 1 324 ? 13.475 -19.612 14.887 1.00 35.00 324 SER A O 1
ATOM 2639 N N . GLY A 1 325 ? 12.808 -18.983 12.831 1.00 36.94 325 GLY A N 1
ATOM 2640 C CA . GLY A 1 325 ? 12.529 -20.334 12.323 1.00 36.94 325 GLY A CA 1
ATOM 2641 C C . GLY A 1 325 ? 11.527 -21.149 13.155 1.00 36.94 325 GLY A C 1
ATOM 2642 O O . GLY A 1 325 ? 11.416 -22.357 12.965 1.00 36.94 325 GLY A O 1
ATOM 2643 N N . ARG A 1 326 ? 10.813 -20.523 14.101 1.00 33.91 326 ARG A N 1
ATOM 2644 C CA . ARG A 1 326 ? 9.768 -21.172 14.899 1.00 33.91 326 ARG A CA 1
ATOM 2645 C C . ARG A 1 326 ? 8.413 -20.900 14.272 1.00 33.91 326 ARG A C 1
ATOM 2647 O O . ARG A 1 326 ? 7.668 -20.030 14.716 1.00 33.91 326 ARG A O 1
ATOM 2654 N N . ASP A 1 327 ? 8.091 -21.711 13.275 1.00 35.78 327 ASP A N 1
ATOM 2655 C CA . ASP A 1 327 ? 6.717 -21.925 12.846 1.00 35.78 327 ASP A CA 1
ATOM 2656 C C . ASP A 1 327 ? 5.959 -22.659 13.963 1.00 35.78 327 ASP A C 1
ATOM 2658 O O . ASP A 1 327 ? 5.962 -23.885 14.041 1.00 35.78 327 ASP A O 1
ATOM 2662 N N . SER A 1 328 ? 5.287 -21.919 14.848 1.00 37.06 328 SER A N 1
ATOM 2663 C CA . SER A 1 328 ? 4.176 -22.478 15.638 1.00 37.06 328 SER A CA 1
ATOM 2664 C C . SER A 1 328 ? 2.829 -22.374 14.912 1.00 37.06 328 SER A C 1
ATOM 2666 O O . SER A 1 328 ? 1.803 -22.773 15.454 1.00 37.06 328 SER A O 1
ATOM 2668 N N . HIS A 1 329 ? 2.828 -21.901 13.664 1.00 36.91 329 HIS A N 1
ATOM 2669 C CA . HIS A 1 329 ? 1.721 -22.052 12.730 1.00 36.91 329 HIS A CA 1
ATOM 2670 C C . HIS A 1 329 ? 2.257 -22.679 11.442 1.00 36.91 329 HIS A C 1
ATOM 2672 O O . HIS A 1 329 ? 2.853 -22.006 10.608 1.00 36.91 329 HIS A O 1
ATOM 2678 N N . GLN A 1 330 ? 2.057 -23.990 11.294 1.00 37.03 330 GLN A N 1
ATOM 2679 C CA . GLN A 1 330 ? 2.264 -24.701 10.032 1.00 37.03 330 GLN A CA 1
ATOM 2680 C C . GLN A 1 330 ? 1.392 -24.052 8.940 1.00 37.03 330 GLN A C 1
ATOM 2682 O O . GLN A 1 330 ? 0.201 -24.346 8.889 1.00 37.03 330 GLN A O 1
ATOM 2687 N N . ASN A 1 331 ? 1.973 -23.141 8.138 1.00 32.69 331 ASN A N 1
ATOM 2688 C CA . ASN A 1 331 ? 1.671 -22.838 6.716 1.00 32.69 331 ASN A CA 1
ATOM 2689 C C . ASN A 1 331 ? 1.989 -21.405 6.220 1.00 32.69 331 ASN A C 1
ATOM 2691 O O . ASN A 1 331 ? 1.444 -20.997 5.195 1.00 32.69 331 ASN A O 1
ATOM 2695 N N . CYS A 1 332 ? 2.904 -20.639 6.821 1.00 32.41 332 CYS A N 1
ATOM 2696 C CA . CYS A 1 332 ? 3.364 -19.387 6.194 1.00 32.41 332 CYS A CA 1
ATOM 2697 C C . CYS A 1 332 ? 4.832 -19.472 5.762 1.00 32.41 332 CYS A C 1
ATOM 2699 O O . CYS A 1 332 ? 5.736 -19.244 6.553 1.00 32.41 332 CYS A O 1
ATOM 2701 N N . LYS A 1 333 ? 5.077 -19.733 4.468 1.00 35.38 333 LYS A N 1
ATOM 2702 C CA . LYS A 1 333 ? 6.373 -19.396 3.850 1.00 35.38 333 LYS A CA 1
ATOM 2703 C C . LYS A 1 333 ? 6.636 -17.891 4.056 1.00 35.38 333 LYS A C 1
ATOM 2705 O O . LYS A 1 333 ? 5.683 -17.123 3.893 1.00 35.38 333 LYS A O 1
ATOM 2710 N N . PRO A 1 334 ? 7.873 -17.451 4.363 1.00 38.16 334 PRO A N 1
ATOM 2711 C CA . PRO A 1 334 ? 8.178 -16.033 4.535 1.00 38.16 334 PRO A CA 1
ATOM 2712 C C . PRO A 1 334 ? 7.793 -15.278 3.259 1.00 38.16 334 PRO A C 1
ATOM 2714 O O . PRO A 1 334 ? 8.288 -15.570 2.166 1.00 38.16 334 PRO A O 1
ATOM 2717 N N . ARG A 1 335 ? 6.836 -14.356 3.390 1.00 46.19 335 ARG A N 1
ATOM 2718 C CA . ARG A 1 335 ? 6.454 -13.446 2.313 1.00 46.19 335 ARG A CA 1
ATOM 2719 C C . ARG A 1 335 ? 7.572 -12.418 2.199 1.00 46.19 335 ARG A C 1
ATOM 2721 O O . ARG A 1 335 ? 7.941 -11.808 3.194 1.00 46.19 335 ARG A O 1
ATOM 2728 N N . GLY A 1 336 ? 8.137 -12.274 1.004 1.00 53.78 336 GLY A N 1
ATOM 2729 C CA . GLY A 1 336 ? 9.121 -11.226 0.752 1.00 53.78 336 GLY A CA 1
ATOM 2730 C C . GLY A 1 336 ? 8.553 -9.837 1.056 1.00 53.78 336 GLY A C 1
ATOM 2731 O O . GLY A 1 336 ? 7.336 -9.647 1.038 1.00 53.78 336 GLY A O 1
ATOM 2732 N N . GLY A 1 337 ? 9.427 -8.874 1.340 1.00 57.91 337 GLY A N 1
ATOM 2733 C CA . GLY A 1 337 ? 9.045 -7.519 1.750 1.00 57.91 337 GLY A CA 1
ATOM 2734 C C . GLY A 1 337 ? 9.954 -6.449 1.154 1.00 57.91 337 GLY A C 1
ATOM 2735 O O . GLY A 1 337 ? 11.028 -6.757 0.641 1.00 57.91 337 GLY A O 1
ATOM 2736 N N . ILE A 1 338 ? 9.527 -5.188 1.215 1.00 71.19 338 ILE A N 1
ATOM 2737 C CA . ILE A 1 338 ? 10.345 -4.030 0.834 1.00 71.19 338 ILE A CA 1
ATOM 2738 C C . ILE A 1 338 ? 10.576 -3.191 2.090 1.00 71.19 338 ILE A C 1
ATOM 2740 O O . ILE A 1 338 ? 9.608 -2.783 2.729 1.00 71.19 338 ILE A O 1
ATOM 2744 N N . LEU A 1 339 ? 11.835 -2.918 2.430 1.00 68.56 339 LEU A N 1
ATOM 2745 C CA . LEU A 1 339 ? 12.208 -1.983 3.493 1.00 68.56 339 LEU A CA 1
ATOM 2746 C C . LEU A 1 339 ? 12.842 -0.736 2.872 1.00 68.56 339 LEU A C 1
ATOM 2748 O O . LEU A 1 339 ? 13.798 -0.842 2.102 1.00 68.56 339 LEU A O 1
ATOM 2752 N N . VAL A 1 340 ? 12.322 0.439 3.228 1.00 75.88 340 VAL A N 1
ATOM 2753 C CA . VAL A 1 340 ? 12.796 1.734 2.726 1.00 75.88 340 VAL A CA 1
ATOM 2754 C C . VAL A 1 340 ? 13.387 2.545 3.874 1.00 75.88 340 VAL A C 1
ATOM 2756 O O . VAL A 1 340 ? 12.696 2.853 4.842 1.00 75.88 340 VAL A O 1
ATOM 2759 N N . LEU A 1 341 ? 14.664 2.899 3.759 1.00 72.81 341 LEU A N 1
ATOM 2760 C CA . LEU A 1 341 ? 15.387 3.755 4.694 1.00 72.81 341 LEU A CA 1
ATOM 2761 C C . LEU A 1 341 ? 15.500 5.156 4.084 1.00 72.81 341 LEU A C 1
ATOM 2763 O O . LEU A 1 341 ? 16.334 5.382 3.205 1.00 72.81 341 LEU A O 1
ATOM 2767 N N . ASN A 1 342 ? 14.642 6.072 4.537 1.00 79.31 342 ASN A N 1
ATOM 2768 C CA . ASN A 1 342 ? 14.625 7.474 4.117 1.00 79.31 342 ASN A CA 1
ATOM 2769 C C . ASN A 1 342 ? 15.180 8.380 5.224 1.00 79.31 342 ASN A C 1
ATOM 2771 O O . ASN A 1 342 ? 14.897 8.137 6.392 1.00 79.31 342 ASN A O 1
ATOM 2775 N N . ASP A 1 343 ? 15.955 9.404 4.860 1.00 71.56 343 ASP A N 1
ATOM 2776 C CA . ASP A 1 343 ? 16.554 10.393 5.779 1.00 71.56 343 ASP A CA 1
ATOM 2777 C C . ASP A 1 343 ? 17.451 9.828 6.902 1.00 71.56 343 ASP A C 1
ATOM 2779 O O . ASP A 1 343 ? 17.770 10.525 7.858 1.00 71.56 343 ASP A O 1
ATOM 2783 N N . LEU A 1 344 ? 17.925 8.586 6.760 1.00 74.94 344 LEU A N 1
ATOM 2784 C CA . LEU A 1 344 ? 18.797 7.897 7.728 1.00 74.94 344 LEU A CA 1
ATOM 2785 C C . LEU A 1 344 ? 20.237 7.740 7.217 1.00 74.94 344 LEU A C 1
ATOM 2787 O O . LEU A 1 344 ? 20.917 6.768 7.540 1.00 74.94 344 LEU A O 1
ATOM 2791 N N . MET A 1 345 ? 20.707 8.651 6.359 1.00 76.94 345 MET A N 1
ATOM 2792 C CA . MET A 1 345 ? 22.004 8.510 5.684 1.00 76.94 345 MET A CA 1
ATOM 2793 C C . MET A 1 345 ? 23.194 8.505 6.666 1.00 76.94 345 MET A C 1
ATOM 2795 O O . MET A 1 345 ? 24.157 7.754 6.483 1.00 76.94 345 MET A O 1
ATOM 2799 N N . ALA A 1 346 ? 23.147 9.345 7.706 1.00 75.75 346 ALA A N 1
ATOM 2800 C CA . ALA A 1 346 ? 24.232 9.482 8.680 1.00 75.75 346 ALA A CA 1
ATOM 2801 C C . ALA A 1 346 ? 24.251 8.318 9.687 1.00 75.75 346 ALA A C 1
ATOM 2803 O O . ALA A 1 346 ? 25.314 7.773 10.008 1.00 75.75 346 ALA A O 1
ATOM 2804 N N . GLU A 1 347 ? 23.074 7.916 10.156 1.00 82.25 347 GLU A N 1
ATOM 2805 C CA . GLU A 1 347 ? 22.851 6.807 11.078 1.00 82.25 347 GLU A CA 1
ATOM 2806 C C . GLU A 1 347 ? 23.154 5.475 10.385 1.00 82.25 347 GLU A C 1
ATOM 2808 O O . GLU A 1 347 ? 23.987 4.702 10.859 1.00 82.25 347 GLU A O 1
ATOM 2813 N N . GLY A 1 348 ? 22.566 5.246 9.208 1.00 81.38 348 GLY A N 1
ATOM 2814 C CA . GLY A 1 348 ? 22.719 4.013 8.438 1.00 81.38 348 GLY A CA 1
ATOM 2815 C C . GLY A 1 348 ? 24.155 3.764 7.981 1.00 81.38 348 GLY A C 1
ATOM 2816 O O . GLY A 1 348 ? 24.626 2.628 8.005 1.00 81.38 348 GLY A O 1
ATOM 2817 N N . GLY A 1 349 ? 24.910 4.820 7.654 1.00 83.31 349 G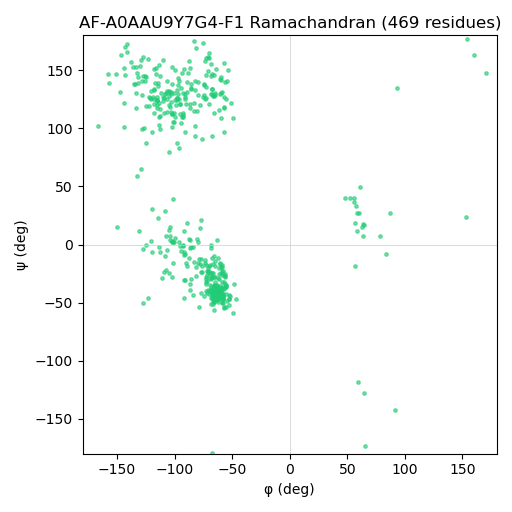LY A N 1
ATOM 2818 C CA . GLY A 1 349 ? 26.332 4.717 7.314 1.00 83.31 349 GLY A CA 1
ATOM 2819 C C . GLY A 1 349 ? 27.225 4.237 8.468 1.00 83.31 349 GLY A C 1
ATOM 2820 O O . GLY A 1 349 ? 28.344 3.776 8.217 1.00 83.31 349 GLY A O 1
ATOM 2821 N N . ASN A 1 350 ? 26.755 4.323 9.716 1.00 84.94 350 ASN A N 1
ATOM 2822 C CA . ASN A 1 350 ? 27.479 3.916 10.925 1.00 84.94 350 ASN A CA 1
ATOM 2823 C C . ASN A 1 350 ? 26.847 2.717 11.648 1.00 84.94 350 ASN A C 1
ATOM 2825 O O . ASN A 1 350 ? 27.432 2.222 12.615 1.00 84.94 350 ASN A O 1
ATOM 2829 N N . ASP A 1 351 ? 25.717 2.211 11.157 1.00 84.06 351 ASP A N 1
ATOM 2830 C CA . ASP A 1 351 ? 25.015 1.068 11.725 1.00 84.06 351 ASP A CA 1
ATOM 2831 C C . ASP A 1 351 ? 25.473 -0.257 11.086 1.00 84.06 351 ASP A C 1
ATOM 2833 O O . ASP A 1 351 ? 25.488 -0.440 9.864 1.00 84.06 351 ASP A O 1
ATOM 2837 N N . LYS A 1 352 ? 25.869 -1.210 11.935 1.00 82.69 352 LYS A N 1
ATOM 2838 C CA . LYS A 1 352 ? 26.304 -2.539 11.496 1.00 82.69 352 LYS A CA 1
ATOM 2839 C C . LYS A 1 352 ? 25.125 -3.387 11.010 1.00 82.69 352 LYS A C 1
ATOM 2841 O O . LYS A 1 352 ? 25.324 -4.209 10.117 1.00 82.69 352 LYS A O 1
ATOM 2846 N N . GLU A 1 353 ? 23.934 -3.215 11.574 1.00 79.69 353 GLU A N 1
ATOM 2847 C CA . GLU A 1 353 ? 22.741 -3.951 11.157 1.00 79.69 353 GLU A CA 1
ATOM 2848 C C . GLU A 1 353 ? 22.354 -3.566 9.731 1.00 79.69 353 GLU A C 1
ATOM 2850 O O . GLU A 1 353 ? 22.172 -4.452 8.899 1.00 79.69 353 GLU A O 1
ATOM 2855 N N . VAL A 1 354 ? 22.378 -2.268 9.400 1.00 81.06 354 VAL A N 1
ATOM 2856 C CA . VAL A 1 354 ? 22.162 -1.787 8.024 1.00 81.06 354 VAL A CA 1
ATOM 2857 C C . VAL A 1 354 ? 23.191 -2.393 7.067 1.00 81.06 354 VAL A C 1
ATOM 2859 O O . VAL A 1 354 ? 22.826 -2.913 6.017 1.00 81.06 354 VAL A O 1
ATOM 2862 N N . MET A 1 355 ? 24.473 -2.439 7.434 1.00 83.31 355 MET A N 1
ATOM 2863 C CA . MET A 1 355 ? 25.495 -3.121 6.627 1.00 83.31 355 MET A CA 1
ATOM 2864 C C . MET A 1 355 ? 25.226 -4.631 6.460 1.00 83.31 355 MET A C 1
ATOM 2866 O O . MET A 1 355 ? 25.423 -5.183 5.371 1.00 83.31 355 MET A O 1
ATOM 2870 N N . ASP A 1 356 ? 24.780 -5.319 7.512 1.00 78.25 356 ASP A N 1
ATOM 2871 C CA . ASP A 1 356 ? 24.447 -6.747 7.462 1.00 78.25 356 ASP A CA 1
ATOM 2872 C C . ASP A 1 356 ? 23.242 -7.019 6.532 1.00 78.25 356 ASP A C 1
ATOM 2874 O O . ASP A 1 356 ? 23.182 -8.079 5.900 1.00 78.25 356 ASP A O 1
ATOM 2878 N N . LEU A 1 357 ? 22.328 -6.055 6.348 1.00 78.19 357 LEU A N 1
ATOM 2879 C CA . LEU A 1 357 ? 21.244 -6.151 5.359 1.00 78.19 357 LEU A CA 1
ATOM 2880 C C . LEU A 1 357 ? 21.772 -6.218 3.921 1.00 78.19 357 LEU A C 1
ATOM 2882 O O . LEU A 1 357 ? 21.340 -7.081 3.155 1.00 78.19 357 LEU A O 1
ATOM 2886 N N . PHE A 1 358 ? 22.745 -5.369 3.580 1.00 76.38 358 PHE A N 1
ATOM 2887 C CA . PHE A 1 358 ? 23.348 -5.307 2.242 1.00 76.38 358 PHE A CA 1
ATOM 2888 C C . PHE A 1 358 ? 24.337 -6.444 1.956 1.00 76.38 358 PHE A C 1
ATOM 2890 O O . PHE A 1 358 ? 24.624 -6.712 0.797 1.00 76.38 358 PHE A O 1
ATOM 2897 N N . THR A 1 359 ? 24.853 -7.128 2.981 1.00 76.31 359 THR A N 1
ATOM 2898 C CA . THR A 1 359 ? 25.902 -8.156 2.815 1.00 76.31 359 THR A CA 1
ATOM 2899 C C . THR A 1 359 ? 25.437 -9.585 3.084 1.00 76.31 359 THR A C 1
ATOM 2901 O O . THR A 1 359 ? 26.008 -10.521 2.529 1.00 76.31 359 THR A O 1
ATOM 2904 N N . LYS A 1 360 ? 24.436 -9.781 3.951 1.00 68.69 360 LYS A N 1
ATOM 2905 C CA . LYS A 1 360 ? 24.014 -11.112 4.421 1.00 68.69 360 LYS A CA 1
ATOM 2906 C C . LYS A 1 360 ? 22.524 -11.348 4.236 1.00 68.69 360 LYS A C 1
ATOM 2908 O O . LYS A 1 360 ? 22.126 -12.399 3.749 1.00 68.69 360 LYS A O 1
ATOM 2913 N N . HIS A 1 361 ? 21.677 -10.422 4.680 1.00 59.22 361 HIS A N 1
ATOM 2914 C CA . HIS A 1 361 ? 20.264 -10.753 4.892 1.00 59.22 361 HIS A CA 1
ATOM 2915 C C . HIS A 1 361 ? 19.380 -10.630 3.647 1.00 59.22 361 HIS A C 1
ATOM 2917 O O . HIS A 1 361 ? 18.421 -11.396 3.541 1.00 59.22 361 HIS A O 1
ATOM 2923 N N . SER A 1 362 ? 19.699 -9.739 2.703 1.00 56.09 362 SER A N 1
ATOM 2924 C CA . SER A 1 362 ? 18.908 -9.517 1.478 1.00 56.09 362 SER A CA 1
ATOM 2925 C C . SER A 1 362 ? 18.677 -10.797 0.667 1.00 56.09 362 SER A C 1
ATOM 2927 O O . SER A 1 362 ? 17.534 -11.135 0.356 1.00 56.09 362 SER A O 1
ATOM 2929 N N . HIS A 1 363 ? 19.732 -11.574 0.416 1.00 55.41 363 HIS A N 1
ATOM 2930 C CA . HIS A 1 363 ? 19.662 -12.806 -0.378 1.00 55.41 363 HIS A CA 1
ATOM 2931 C C . HIS A 1 363 ? 18.979 -13.977 0.334 1.00 55.41 363 HIS A C 1
ATOM 2933 O O . HIS A 1 363 ? 18.384 -14.832 -0.317 1.00 55.41 363 HIS A O 1
ATOM 2939 N N . HIS A 1 364 ? 19.057 -14.035 1.666 1.00 48.06 364 HIS A N 1
ATOM 2940 C CA . HIS A 1 364 ? 18.540 -15.165 2.443 1.00 48.06 364 HIS A CA 1
ATOM 2941 C C . HIS A 1 364 ? 17.078 -15.002 2.873 1.00 48.06 364 HIS A C 1
ATOM 2943 O O . HIS A 1 364 ? 16.464 -15.986 3.281 1.00 48.06 364 HIS A O 1
ATOM 2949 N N . ARG A 1 365 ? 16.519 -13.785 2.812 1.00 51.69 365 ARG A N 1
ATOM 2950 C CA . ARG A 1 365 ? 15.187 -13.479 3.367 1.00 51.69 365 ARG A CA 1
ATOM 2951 C C . ARG A 1 365 ? 14.160 -12.963 2.358 1.00 51.69 365 ARG A C 1
ATOM 2953 O O . ARG A 1 365 ? 13.037 -12.694 2.759 1.00 51.69 365 ARG A O 1
ATOM 2960 N N . ASN A 1 366 ? 14.506 -12.877 1.069 1.00 60.59 366 ASN A N 1
ATOM 2961 C CA . ASN A 1 366 ? 13.620 -12.367 0.011 1.00 60.59 366 ASN A CA 1
ATOM 2962 C C . ASN A 1 366 ? 13.093 -10.943 0.311 1.00 60.59 366 ASN A C 1
ATOM 2964 O O . ASN A 1 366 ? 11.920 -10.647 0.097 1.00 60.59 366 ASN A O 1
ATOM 2968 N N . ILE A 1 367 ? 13.953 -10.073 0.855 1.00 62.69 367 ILE A N 1
ATOM 2969 C CA . ILE A 1 367 ? 13.621 -8.681 1.197 1.00 62.69 367 ILE A CA 1
ATOM 2970 C C . ILE A 1 367 ? 14.395 -7.742 0.266 1.00 62.69 367 ILE A C 1
ATOM 2972 O O . ILE A 1 367 ? 15.612 -7.871 0.117 1.00 62.69 367 ILE A O 1
ATOM 2976 N N . THR A 1 368 ? 13.698 -6.787 -0.345 1.00 70.00 368 THR A N 1
ATOM 2977 C CA . THR A 1 368 ? 14.298 -5.699 -1.126 1.00 70.00 368 THR A CA 1
ATOM 2978 C C . THR A 1 368 ? 14.548 -4.496 -0.221 1.00 70.00 368 THR A C 1
ATOM 2980 O O . THR A 1 368 ? 13.627 -3.997 0.419 1.00 70.00 368 THR A O 1
ATOM 2983 N N . PHE A 1 369 ? 15.787 -4.005 -0.187 1.00 73.00 369 PHE A N 1
ATOM 2984 C CA . PHE A 1 369 ? 16.167 -2.825 0.590 1.00 73.00 369 PHE A CA 1
ATOM 2985 C C . PHE A 1 369 ? 16.365 -1.623 -0.331 1.00 73.00 369 PHE A C 1
ATOM 2987 O O . PHE A 1 369 ? 17.125 -1.703 -1.297 1.00 73.00 369 PHE A O 1
ATOM 2994 N N . LEU A 1 370 ? 15.706 -0.509 -0.017 1.00 79.62 370 LEU A N 1
ATOM 2995 C CA . LEU A 1 370 ? 15.924 0.786 -0.655 1.00 79.6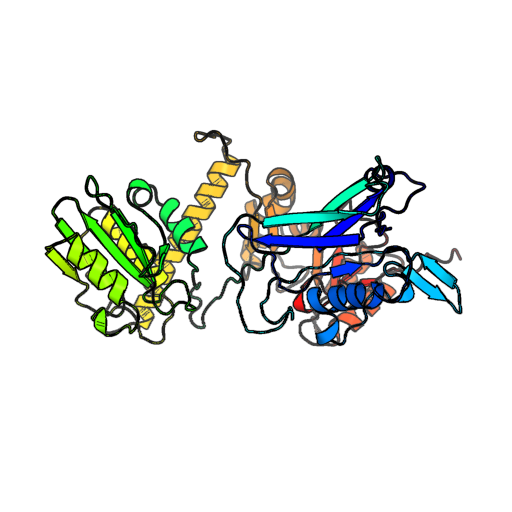2 370 LEU A CA 1
ATOM 2996 C C . LEU A 1 370 ? 16.529 1.735 0.374 1.00 79.62 370 LEU A C 1
ATOM 2998 O O . LEU A 1 370 ? 15.899 2.042 1.381 1.00 79.62 370 LEU A O 1
ATOM 3002 N N . TYR A 1 371 ? 17.752 2.191 0.125 1.00 81.06 371 TYR A N 1
ATOM 3003 C CA . TYR A 1 371 ? 18.444 3.141 0.991 1.00 81.06 371 TYR A CA 1
ATOM 3004 C C . TYR A 1 371 ? 18.612 4.463 0.254 1.00 81.06 371 TYR A C 1
ATOM 3006 O O . TYR A 1 371 ? 19.343 4.534 -0.736 1.00 81.06 371 TYR A O 1
ATOM 3014 N N . LEU A 1 372 ? 17.882 5.485 0.702 1.00 81.19 372 LEU A N 1
ATOM 3015 C CA . LEU A 1 372 ? 17.927 6.814 0.108 1.00 81.19 372 LEU A CA 1
ATOM 3016 C C . LEU A 1 372 ? 19.066 7.616 0.736 1.00 81.19 372 LEU A C 1
ATOM 3018 O O . LEU A 1 372 ? 19.091 7.853 1.943 1.00 81.19 372 LEU A O 1
ATOM 3022 N N . CYS A 1 373 ? 19.992 8.058 -0.111 1.00 81.75 373 CYS A N 1
ATOM 3023 C CA . CYS A 1 373 ? 21.139 8.861 0.288 1.00 81.75 373 CYS A CA 1
ATOM 3024 C C . CYS A 1 373 ? 21.078 10.235 -0.387 1.00 81.75 373 CYS A C 1
ATOM 3026 O O . CYS A 1 373 ? 20.773 10.342 -1.574 1.00 81.75 373 CYS A O 1
ATOM 3028 N N . GLN A 1 374 ? 21.409 11.282 0.367 1.00 78.75 374 GLN A N 1
ATOM 3029 C CA . GLN A 1 374 ? 21.553 12.652 -0.142 1.00 78.75 374 GLN A CA 1
ATOM 3030 C C . GLN A 1 374 ? 22.875 12.847 -0.909 1.00 78.75 374 GLN A C 1
ATOM 3032 O O . GLN A 1 374 ? 22.980 13.729 -1.759 1.00 78.75 374 GLN A O 1
ATOM 3037 N N . ASP A 1 375 ? 23.875 12.016 -0.611 1.00 81.62 375 ASP A N 1
ATOM 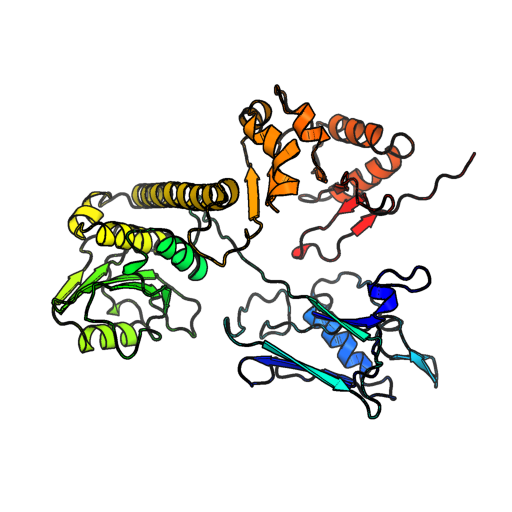3038 C CA . ASP A 1 375 ? 25.194 11.982 -1.240 1.00 81.62 375 ASP A CA 1
ATOM 3039 C C . ASP A 1 375 ? 25.460 10.562 -1.776 1.00 81.62 375 ASP A C 1
ATOM 3041 O O . ASP A 1 375 ? 25.057 9.576 -1.156 1.00 81.62 375 ASP A O 1
ATOM 3045 N N . MET A 1 376 ? 26.135 10.441 -2.923 1.00 81.56 376 MET A N 1
ATOM 3046 C CA . MET A 1 376 ? 26.572 9.147 -3.465 1.00 81.56 376 MET A CA 1
ATOM 3047 C C . MET A 1 376 ? 27.658 8.491 -2.603 1.00 81.56 376 MET A C 1
ATOM 3049 O O . MET A 1 376 ? 27.756 7.261 -2.577 1.00 81.56 376 MET A O 1
ATOM 3053 N N . PHE A 1 377 ? 28.458 9.285 -1.887 1.00 85.12 377 PHE A N 1
ATOM 3054 C CA . PHE A 1 377 ? 29.561 8.810 -1.052 1.00 85.12 377 PHE A CA 1
ATOM 3055 C C . PHE A 1 377 ? 29.498 9.392 0.366 1.00 85.12 377 PHE A C 1
ATOM 3057 O O . PHE A 1 377 ? 30.400 10.128 0.778 1.00 85.12 377 PHE A O 1
ATOM 3064 N N . PRO A 1 378 ? 28.462 9.045 1.152 1.00 84.12 378 PRO A N 1
ATOM 3065 C CA . PRO A 1 378 ? 28.298 9.610 2.478 1.00 84.12 378 PRO A CA 1
ATOM 3066 C C . PRO A 1 378 ? 29.424 9.168 3.424 1.00 84.12 378 PRO A C 1
ATOM 3068 O O . PRO A 1 378 ? 29.897 8.025 3.348 1.00 84.12 378 PRO A O 1
ATOM 3071 N N . PRO A 1 379 ? 29.846 10.040 4.357 1.00 79.12 379 PRO A N 1
ATOM 3072 C CA . PRO A 1 379 ? 30.789 9.657 5.394 1.00 79.12 379 PRO A CA 1
ATOM 3073 C C . PRO A 1 379 ? 30.132 8.650 6.345 1.00 79.12 379 PRO A C 1
ATOM 3075 O O . PRO A 1 379 ? 29.007 8.836 6.800 1.00 79.12 379 PRO A O 1
ATOM 3078 N N . GLY A 1 380 ? 30.840 7.574 6.678 1.00 87.31 380 GLY A N 1
ATOM 3079 C CA . GLY A 1 380 ? 30.344 6.571 7.615 1.00 87.31 380 GLY A CA 1
ATOM 3080 C C . GLY A 1 380 ? 31.233 5.340 7.655 1.00 87.31 380 GLY A C 1
ATOM 3081 O O . GLY A 1 380 ? 31.837 4.962 6.647 1.00 87.31 380 GLY A O 1
ATOM 3082 N N . LYS A 1 381 ? 31.314 4.700 8.824 1.00 91.38 381 LYS A N 1
ATOM 3083 C CA . LYS A 1 381 ? 32.164 3.522 9.049 1.00 91.38 381 LYS A CA 1
ATOM 3084 C C . LYS A 1 381 ? 31.873 2.384 8.062 1.00 91.38 381 LYS A C 1
ATOM 3086 O O . LYS A 1 381 ? 32.801 1.699 7.636 1.00 91.38 381 LYS A O 1
ATOM 3091 N N . TYR A 1 382 ? 30.607 2.188 7.697 1.00 90.31 382 TYR A N 1
ATOM 3092 C CA . TYR A 1 382 ? 30.148 1.100 6.830 1.00 90.31 382 TYR A CA 1
ATOM 3093 C C . TYR A 1 382 ? 29.626 1.568 5.465 1.00 90.31 382 TYR A C 1
ATOM 3095 O O . TYR A 1 382 ? 29.383 0.726 4.600 1.00 90.31 382 TYR A O 1
ATOM 3103 N N . ALA A 1 383 ? 29.515 2.879 5.226 1.00 86.12 383 ALA A N 1
ATOM 3104 C CA . ALA A 1 383 ? 28.955 3.457 3.999 1.00 86.12 383 ALA A CA 1
ATOM 3105 C C . ALA A 1 383 ? 29.601 2.907 2.712 1.00 86.12 383 ALA A C 1
ATOM 3107 O O . ALA A 1 383 ? 28.910 2.513 1.772 1.00 86.12 383 ALA A O 1
ATOM 3108 N N . LYS A 1 384 ? 30.934 2.779 2.696 1.00 88.56 384 LYS A N 1
ATOM 3109 C CA . LYS A 1 384 ? 31.680 2.196 1.567 1.00 88.56 384 LYS A CA 1
ATOM 3110 C C . LYS A 1 384 ? 31.320 0.729 1.310 1.00 88.56 384 LYS A C 1
ATOM 3112 O O . LYS A 1 384 ? 31.256 0.306 0.158 1.00 88.56 384 LYS A O 1
ATOM 3117 N N . THR A 1 385 ? 31.122 -0.053 2.369 1.00 87.44 385 THR A N 1
ATOM 3118 C CA . THR A 1 385 ? 30.742 -1.467 2.265 1.00 87.44 385 THR A CA 1
ATOM 3119 C C . THR A 1 385 ? 29.312 -1.598 1.762 1.00 87.44 385 THR A C 1
ATOM 3121 O O . THR A 1 385 ? 29.075 -2.405 0.871 1.00 87.44 385 THR A O 1
ATOM 3124 N N . ILE A 1 386 ? 28.389 -0.775 2.269 1.00 87.44 386 ILE A N 1
ATOM 3125 C CA . ILE A 1 386 ? 26.996 -0.726 1.804 1.00 87.44 386 ILE A CA 1
ATOM 3126 C C . ILE A 1 386 ? 26.963 -0.427 0.301 1.00 87.44 386 ILE A C 1
ATOM 3128 O O . ILE A 1 386 ? 26.472 -1.246 -0.465 1.00 87.44 386 ILE A O 1
ATOM 3132 N N . SER A 1 387 ? 27.602 0.666 -0.132 1.00 88.06 387 SER A N 1
ATOM 3133 C CA . SER A 1 387 ? 27.652 1.078 -1.543 1.00 88.06 387 SER A CA 1
ATOM 3134 C C . SER A 1 387 ? 28.195 -0.016 -2.474 1.00 88.06 387 SER A C 1
ATOM 3136 O O . SER A 1 387 ? 27.617 -0.269 -3.526 1.00 88.06 387 SER A O 1
ATOM 3138 N N . ARG A 1 388 ? 29.262 -0.724 -2.076 1.00 86.12 388 ARG A N 1
ATOM 3139 C CA . ARG A 1 388 ? 29.864 -1.804 -2.882 1.00 86.12 388 ARG A CA 1
ATOM 3140 C C . ARG A 1 388 ? 29.020 -3.072 -2.985 1.00 86.12 388 ARG A C 1
ATOM 3142 O O . ARG A 1 388 ? 29.238 -3.843 -3.911 1.00 86.12 388 ARG A O 1
ATOM 3149 N N . ASN A 1 389 ? 28.131 -3.313 -2.024 1.00 85.44 389 ASN A N 1
ATOM 3150 C CA . ASN A 1 389 ? 27.252 -4.483 -2.019 1.00 85.44 389 ASN A CA 1
ATOM 3151 C C . ASN A 1 389 ? 25.830 -4.146 -2.506 1.00 85.44 389 ASN A C 1
ATOM 3153 O O . ASN A 1 389 ? 24.968 -5.018 -2.549 1.00 85.44 389 ASN A O 1
ATOM 3157 N N . SER A 1 390 ? 25.568 -2.896 -2.899 1.00 86.88 390 SER A N 1
ATOM 3158 C CA . SER A 1 390 ? 24.308 -2.511 -3.531 1.00 86.88 390 SER A CA 1
ATOM 3159 C C . SER A 1 390 ? 24.212 -3.088 -4.942 1.00 86.88 390 SER A C 1
ATOM 3161 O O . SER A 1 390 ? 25.019 -2.762 -5.808 1.00 86.88 390 SER A O 1
ATOM 3163 N N . HIS A 1 391 ? 23.181 -3.896 -5.198 1.00 86.62 391 HIS A N 1
ATOM 3164 C CA . HIS A 1 391 ? 22.925 -4.438 -6.538 1.00 86.62 391 HIS A CA 1
ATOM 3165 C C . HIS A 1 391 ? 22.488 -3.386 -7.546 1.00 86.62 391 HIS A C 1
ATOM 3167 O O . HIS A 1 391 ? 22.752 -3.540 -8.727 1.00 86.62 391 HIS A O 1
ATOM 3173 N N . TYR A 1 392 ? 21.813 -2.332 -7.099 1.00 88.56 392 TYR A N 1
ATOM 3174 C CA . TYR A 1 392 ? 21.300 -1.293 -7.979 1.00 88.56 392 TYR A CA 1
ATOM 3175 C C . TYR A 1 392 ? 21.615 0.066 -7.376 1.00 88.56 392 TYR A C 1
ATOM 3177 O O . TYR A 1 392 ? 21.454 0.268 -6.170 1.00 88.56 392 TYR A O 1
ATOM 3185 N N . ILE A 1 393 ? 22.030 1.005 -8.219 1.00 90.75 393 ILE A N 1
ATOM 3186 C CA . ILE A 1 393 ? 22.130 2.419 -7.859 1.00 90.75 393 ILE A CA 1
ATOM 3187 C C . ILE A 1 393 ? 21.187 3.196 -8.764 1.00 90.75 393 ILE A C 1
ATOM 3189 O O . ILE A 1 393 ? 21.327 3.160 -9.983 1.00 90.75 393 ILE A O 1
ATOM 3193 N N . VAL A 1 394 ? 20.233 3.902 -8.159 1.00 90.44 394 VAL A N 1
ATOM 3194 C CA . VAL A 1 394 ? 19.330 4.828 -8.848 1.00 90.44 394 VAL A CA 1
ATOM 3195 C C . VAL A 1 394 ? 19.858 6.241 -8.623 1.00 90.44 394 VAL A C 1
ATOM 3197 O O . VAL A 1 394 ? 19.753 6.778 -7.523 1.00 90.44 394 VAL A O 1
ATOM 3200 N N . ALA A 1 395 ? 20.469 6.825 -9.650 1.00 90.31 395 ALA A N 1
ATOM 3201 C CA . ALA A 1 395 ? 21.105 8.135 -9.584 1.00 90.31 395 ALA A CA 1
ATOM 3202 C C . ALA A 1 395 ? 20.189 9.224 -10.160 1.00 90.31 395 ALA A C 1
ATOM 3204 O O . ALA A 1 395 ? 19.768 9.155 -11.317 1.00 90.31 395 ALA A O 1
ATOM 3205 N N . VAL A 1 396 ? 19.923 10.257 -9.359 1.00 88.25 396 VAL A N 1
ATOM 3206 C CA . VAL A 1 396 ? 19.187 11.472 -9.747 1.00 88.25 396 VAL A CA 1
ATOM 3207 C C . VAL A 1 396 ? 20.181 12.616 -9.972 1.00 88.25 396 VAL A C 1
ATOM 3209 O O . VAL A 1 396 ? 21.248 12.644 -9.358 1.00 88.25 396 VAL A O 1
ATOM 3212 N N . LYS A 1 397 ? 19.834 13.587 -10.829 1.00 85.25 397 LYS A N 1
ATOM 3213 C CA . LYS A 1 397 ? 20.697 14.738 -11.135 1.00 85.25 397 LYS A CA 1
ATOM 3214 C C . LYS A 1 397 ? 21.084 15.530 -9.892 1.00 85.25 397 LYS A C 1
ATOM 3216 O O . LYS A 1 397 ? 20.252 16.200 -9.287 1.00 85.25 397 LYS A O 1
ATOM 3221 N N . ASN A 1 398 ? 22.384 15.578 -9.627 1.00 83.31 398 ASN A N 1
ATOM 3222 C CA . ASN A 1 398 ? 22.998 16.560 -8.745 1.00 83.31 398 ASN A CA 1
ATOM 3223 C C . ASN A 1 398 ? 23.916 17.484 -9.570 1.00 83.31 398 ASN A C 1
ATOM 3225 O O . ASN A 1 398 ? 25.019 17.077 -9.934 1.00 83.31 398 ASN A O 1
ATOM 3229 N N . PRO A 1 399 ? 23.499 18.726 -9.892 1.00 79.38 399 PRO A N 1
ATOM 3230 C CA . PRO A 1 399 ? 24.311 19.643 -10.697 1.00 79.38 399 PRO A CA 1
ATOM 3231 C C . PRO A 1 399 ? 25.659 20.009 -10.061 1.00 79.38 399 PRO A C 1
ATOM 3233 O O . PRO A 1 399 ? 26.586 20.372 -10.780 1.00 79.38 399 PRO A O 1
ATOM 3236 N N . ARG A 1 400 ? 25.767 19.932 -8.727 1.00 80.69 400 ARG A N 1
ATOM 3237 C CA . ARG A 1 400 ? 26.976 20.294 -7.975 1.00 80.69 400 ARG A CA 1
ATOM 3238 C C . ARG A 1 400 ? 27.977 19.144 -7.925 1.00 80.69 400 ARG A C 1
ATOM 3240 O O . ARG A 1 400 ? 29.166 19.379 -8.110 1.00 80.69 400 ARG A O 1
ATOM 3247 N N . ASP A 1 401 ? 27.503 17.926 -7.679 1.00 80.62 401 ASP A N 1
ATOM 3248 C CA . ASP A 1 401 ? 28.355 16.742 -7.557 1.00 80.62 401 ASP A CA 1
ATOM 3249 C C . ASP A 1 401 ? 28.275 15.843 -8.799 1.00 80.62 401 ASP A C 1
ATOM 3251 O O . ASP A 1 401 ? 27.581 14.829 -8.847 1.00 80.62 401 ASP A O 1
ATOM 3255 N N . GLN A 1 402 ? 29.006 16.238 -9.841 1.00 82.38 402 GLN A N 1
ATOM 3256 C CA . GLN A 1 402 ? 29.199 15.414 -11.040 1.00 82.38 402 GLN A CA 1
ATOM 3257 C C . GLN A 1 402 ? 30.297 14.355 -10.849 1.00 82.38 402 GLN A C 1
ATOM 3259 O O . GLN A 1 402 ? 30.349 13.374 -11.594 1.00 82.38 402 GLN A O 1
ATOM 3264 N N . LEU A 1 403 ? 31.173 14.551 -9.857 1.00 87.88 403 LEU A N 1
ATOM 3265 C CA . LEU A 1 403 ? 32.301 13.666 -9.585 1.00 87.88 403 LEU A CA 1
ATOM 3266 C C . LEU A 1 403 ? 31.827 12.342 -8.977 1.00 87.88 403 LEU A C 1
ATOM 3268 O O . LEU A 1 403 ? 32.392 11.293 -9.295 1.00 87.88 403 LEU A O 1
ATOM 3272 N N . GLY A 1 404 ? 30.761 12.382 -8.173 1.00 88.12 404 GLY A N 1
ATOM 3273 C CA . GLY A 1 404 ? 30.105 11.203 -7.621 1.00 88.12 404 GLY A CA 1
ATOM 3274 C C . GLY A 1 404 ? 29.797 10.150 -8.694 1.00 88.12 404 GLY A C 1
ATOM 3275 O O . GLY A 1 404 ? 30.328 9.035 -8.675 1.00 88.12 404 GLY A O 1
ATOM 3276 N N . MET A 1 405 ? 29.018 10.551 -9.702 1.00 89.94 405 MET A N 1
ATOM 3277 C CA . MET A 1 405 ? 28.604 9.664 -10.793 1.00 89.94 405 MET A CA 1
ATOM 3278 C C . MET A 1 405 ? 29.791 9.251 -11.667 1.00 89.94 405 MET A C 1
ATOM 3280 O O . MET A 1 405 ? 29.932 8.075 -12.002 1.00 89.94 405 MET A O 1
ATOM 3284 N N . HIS A 1 406 ? 30.691 10.189 -11.978 1.00 90.81 406 HIS A N 1
ATOM 3285 C CA . HIS A 1 406 ? 31.923 9.900 -12.715 1.00 90.81 406 HIS A CA 1
ATOM 3286 C C . HIS A 1 406 ? 32.727 8.761 -12.066 1.00 90.81 406 HIS A C 1
ATOM 3288 O O . HIS A 1 406 ? 33.137 7.822 -12.746 1.00 90.81 406 HIS A O 1
ATOM 3294 N N . ASN A 1 407 ? 32.911 8.794 -10.745 1.00 91.12 407 ASN A N 1
ATOM 3295 C CA . ASN A 1 407 ? 33.705 7.794 -10.031 1.00 91.12 407 ASN A CA 1
ATOM 3296 C C . ASN A 1 407 ? 33.050 6.408 -10.002 1.00 91.12 407 ASN A C 1
ATOM 3298 O O . ASN A 1 407 ? 33.766 5.405 -10.049 1.00 91.12 407 ASN A O 1
ATOM 3302 N N . ILE A 1 408 ? 31.717 6.334 -9.922 1.00 90.62 408 ILE A N 1
ATOM 3303 C CA . ILE A 1 408 ? 30.975 5.066 -10.027 1.00 90.62 408 ILE A CA 1
ATOM 3304 C C . ILE A 1 408 ? 31.138 4.492 -11.436 1.00 90.62 408 ILE A C 1
ATOM 3306 O O . ILE A 1 408 ? 31.497 3.325 -11.599 1.00 90.62 408 ILE A O 1
ATOM 3310 N N . LEU A 1 409 ? 30.929 5.324 -12.458 1.00 90.94 409 LEU A N 1
ATOM 3311 C CA . LEU A 1 409 ? 31.018 4.899 -13.851 1.00 90.94 409 LEU A CA 1
ATOM 3312 C C . LEU A 1 409 ? 32.435 4.495 -14.250 1.00 90.94 409 LEU A C 1
ATOM 3314 O O . LEU A 1 409 ? 32.588 3.520 -14.973 1.00 90.94 409 LEU A O 1
ATOM 3318 N N . LEU A 1 410 ? 33.470 5.173 -13.755 1.00 91.56 410 LEU A N 1
ATOM 3319 C CA . LEU A 1 410 ? 34.857 4.792 -14.020 1.00 91.56 410 LEU A CA 1
ATOM 3320 C C . LEU A 1 410 ? 35.207 3.429 -13.399 1.00 91.56 410 LEU A C 1
ATOM 3322 O O . LEU A 1 410 ? 35.966 2.662 -13.986 1.00 91.56 410 LEU A O 1
ATOM 3326 N N . GLN A 1 411 ? 34.640 3.107 -12.233 1.00 88.88 411 GLN A N 1
ATOM 3327 C CA . GLN A 1 411 ? 34.828 1.801 -11.591 1.00 88.88 411 GLN A CA 1
ATOM 3328 C C . GLN A 1 411 ? 34.074 0.683 -12.322 1.00 88.88 411 GLN A C 1
ATOM 3330 O O . GLN A 1 411 ? 34.607 -0.415 -12.464 1.00 88.88 411 GLN A O 1
ATOM 3335 N N . ALA A 1 412 ? 32.856 0.954 -12.794 1.00 87.69 412 ALA A N 1
ATOM 3336 C CA . ALA A 1 412 ? 31.998 -0.048 -13.427 1.00 87.69 412 ALA A CA 1
ATOM 3337 C C . ALA A 1 412 ? 32.236 -0.220 -14.938 1.00 87.69 412 ALA A C 1
ATOM 3339 O O . ALA A 1 412 ? 32.134 -1.324 -15.466 1.00 87.69 412 ALA A O 1
ATOM 3340 N N . TYR A 1 413 ? 32.573 0.868 -15.630 1.00 88.25 413 TYR A N 1
ATOM 3341 C CA . TYR A 1 413 ? 32.727 0.964 -17.084 1.00 88.25 413 TYR A CA 1
ATOM 3342 C C . TYR A 1 413 ? 34.030 1.692 -17.448 1.00 88.25 413 TYR A C 1
ATOM 3344 O O . TYR A 1 413 ? 34.000 2.695 -18.162 1.00 88.25 413 TYR A O 1
ATOM 3352 N N . PRO A 1 414 ? 35.209 1.205 -17.020 1.00 86.75 414 PRO A N 1
ATOM 3353 C CA . PRO A 1 414 ? 36.472 1.948 -17.116 1.00 86.75 414 PRO A CA 1
ATOM 3354 C C . PRO A 1 414 ? 36.833 2.415 -18.533 1.00 86.75 414 PRO A C 1
ATOM 3356 O O . PRO A 1 414 ? 37.547 3.399 -18.693 1.00 86.75 414 PRO A O 1
ATOM 3359 N N . LYS A 1 415 ? 36.333 1.727 -19.566 1.00 87.31 415 LYS A N 1
ATOM 3360 C CA . LYS A 1 415 ? 36.605 2.038 -20.976 1.00 87.31 415 LYS A CA 1
ATOM 3361 C C . LYS A 1 415 ? 35.476 2.784 -21.696 1.00 87.31 415 LYS A C 1
ATOM 3363 O O . LYS A 1 415 ? 35.704 3.304 -22.782 1.00 87.31 415 LYS A O 1
ATOM 3368 N N . THR A 1 416 ? 34.269 2.809 -21.131 1.00 87.62 416 THR A N 1
ATOM 3369 C CA . THR A 1 416 ? 33.058 3.358 -21.776 1.00 87.62 416 THR A CA 1
ATOM 3370 C C . THR A 1 416 ? 32.284 4.323 -20.874 1.00 87.62 416 THR A C 1
ATOM 3372 O O . THR A 1 416 ? 31.171 4.723 -21.216 1.00 87.62 416 THR A O 1
ATOM 3375 N N . TRP A 1 417 ? 32.867 4.743 -19.745 1.00 91.00 417 TRP A N 1
ATOM 3376 C CA . TRP A 1 417 ? 32.225 5.612 -18.755 1.00 91.00 417 TRP A CA 1
ATOM 3377 C C . TRP A 1 417 ? 31.706 6.922 -19.362 1.00 91.00 417 TRP A C 1
ATOM 3379 O O . TRP A 1 417 ? 30.636 7.375 -18.971 1.00 91.00 417 TRP A O 1
ATOM 3389 N N . GLU A 1 418 ? 32.402 7.497 -20.351 1.00 91.38 418 GLU A N 1
ATOM 3390 C CA . GLU A 1 418 ? 31.984 8.728 -21.042 1.00 91.38 418 GLU A CA 1
ATOM 3391 C C . GLU A 1 418 ? 30.634 8.559 -21.746 1.00 91.38 418 GLU A C 1
ATOM 3393 O O . GLU A 1 418 ? 29.773 9.435 -21.671 1.00 91.38 418 GLU A O 1
ATOM 3398 N N . GLN A 1 419 ? 30.417 7.403 -22.380 1.00 89.44 419 GLN A N 1
ATOM 3399 C CA . GLN A 1 419 ? 29.169 7.092 -23.080 1.00 89.44 419 GLN A CA 1
ATOM 3400 C C . GLN A 1 419 ? 28.014 6.939 -22.089 1.00 89.44 419 GLN A C 1
ATOM 3402 O O . GLN A 1 419 ? 26.924 7.457 -22.317 1.00 89.44 419 GLN A O 1
ATOM 3407 N N . VAL A 1 420 ? 28.260 6.268 -20.959 1.00 90.12 420 VAL A N 1
ATOM 3408 C CA . VAL A 1 420 ? 27.254 6.111 -19.898 1.00 90.12 420 VAL A CA 1
ATOM 3409 C C . VAL A 1 420 ? 26.959 7.452 -19.220 1.00 90.12 420 VAL A C 1
ATOM 3411 O O . VAL A 1 420 ? 25.809 7.739 -18.894 1.00 90.12 420 VAL A O 1
ATOM 3414 N N . MET A 1 421 ? 27.972 8.304 -19.051 1.00 91.75 421 MET A N 1
ATOM 3415 C CA . MET A 1 421 ? 27.810 9.649 -18.497 1.00 91.75 421 MET A CA 1
ATOM 3416 C C . MET A 1 421 ? 26.945 10.526 -19.407 1.00 91.75 421 MET A C 1
ATOM 3418 O O . MET A 1 421 ? 26.140 11.315 -18.914 1.00 91.75 421 MET A O 1
ATOM 3422 N N . GLU A 1 422 ? 27.057 10.369 -20.725 1.00 91.56 422 GLU A N 1
ATOM 3423 C CA . GLU A 1 422 ? 26.196 11.075 -21.674 1.00 91.56 422 GLU A CA 1
ATOM 3424 C C . GLU A 1 422 ? 24.739 10.602 -21.593 1.00 91.56 422 GLU A C 1
ATOM 3426 O O . GLU A 1 422 ? 23.823 11.425 -21.542 1.00 91.56 422 GLU A O 1
ATOM 3431 N N . VAL A 1 423 ? 24.515 9.289 -21.467 1.00 90.81 423 VAL A N 1
ATOM 3432 C CA . VAL A 1 423 ? 23.177 8.735 -21.195 1.00 90.81 423 VAL A CA 1
ATOM 3433 C C . VAL A 1 423 ? 22.613 9.305 -19.892 1.00 90.81 423 VAL A C 1
ATOM 3435 O O . VAL A 1 423 ? 21.475 9.765 -19.873 1.00 90.81 423 VAL A O 1
ATOM 3438 N N . TYR A 1 424 ? 23.409 9.352 -18.821 1.00 92.00 424 TYR A N 1
ATOM 3439 C CA . TYR A 1 424 ? 22.998 9.941 -17.545 1.00 92.00 424 TYR A CA 1
ATOM 3440 C C . TYR A 1 424 ? 22.588 11.410 -17.689 1.00 92.00 424 TYR A C 1
ATOM 3442 O O . TYR A 1 424 ? 21.529 11.803 -17.197 1.00 92.00 424 TYR A O 1
ATOM 3450 N N . ARG A 1 425 ? 23.381 12.232 -18.387 1.00 90.38 425 ARG A N 1
ATOM 3451 C CA . ARG A 1 425 ? 23.055 13.651 -18.611 1.00 90.38 425 ARG A CA 1
ATOM 3452 C C . ARG A 1 425 ? 21.771 13.829 -19.408 1.00 90.38 425 ARG A C 1
ATOM 3454 O O . ARG A 1 425 ? 20.973 14.695 -19.056 1.00 90.38 425 ARG A O 1
ATOM 3461 N N . LYS A 1 426 ? 21.577 13.010 -20.443 1.00 89.62 426 LYS A N 1
ATOM 3462 C CA . LYS A 1 426 ? 20.386 13.036 -21.293 1.00 89.62 426 LYS A CA 1
ATOM 3463 C C . LYS A 1 426 ? 19.137 12.613 -20.527 1.00 89.62 426 LYS A C 1
ATOM 3465 O O . LYS A 1 426 ? 18.149 13.341 -20.524 1.00 89.62 426 LYS A O 1
ATOM 3470 N N . GLU A 1 427 ? 19.183 11.471 -19.842 1.00 86.88 427 GLU A N 1
ATOM 3471 C CA . GLU A 1 427 ? 18.022 10.971 -19.100 1.00 86.88 427 GLU A CA 1
ATOM 3472 C C . GLU A 1 427 ? 17.655 11.904 -17.955 1.00 86.88 427 GLU A C 1
ATOM 3474 O O . GLU A 1 427 ? 16.478 12.150 -17.715 1.00 86.88 427 GLU A O 1
ATOM 3479 N N . THR A 1 428 ? 18.646 12.513 -17.309 1.00 87.12 428 THR A N 1
ATOM 3480 C CA . THR A 1 428 ? 18.416 13.439 -16.200 1.00 87.12 428 THR A CA 1
ATOM 3481 C C . THR A 1 428 ? 18.298 14.912 -16.615 1.00 87.12 428 THR A C 1
ATOM 3483 O O . THR A 1 428 ? 18.301 15.805 -15.766 1.00 87.12 428 THR A O 1
ATOM 3486 N N . GLU A 1 429 ? 18.169 15.216 -17.911 1.00 84.88 429 GLU A N 1
ATOM 3487 C CA . GLU A 1 429 ? 17.983 16.589 -18.396 1.00 84.88 429 GLU A CA 1
ATOM 3488 C C . GLU A 1 429 ? 16.712 17.219 -17.807 1.00 84.88 429 GLU A C 1
ATOM 3490 O O . GLU A 1 429 ? 16.734 18.370 -17.359 1.00 84.88 429 GLU A O 1
ATOM 3495 N N . ARG A 1 430 ? 15.630 16.434 -17.753 1.00 74.19 430 ARG A N 1
ATOM 3496 C CA . ARG A 1 430 ? 14.336 16.843 -17.200 1.00 74.19 430 ARG A CA 1
ATOM 3497 C C . ARG A 1 430 ? 14.254 16.561 -15.692 1.00 74.19 430 ARG A C 1
ATOM 3499 O O . ARG A 1 430 ? 14.814 15.567 -15.229 1.00 74.19 430 ARG A O 1
ATOM 3506 N N . PRO A 1 431 ? 13.519 17.388 -14.924 1.00 73.94 431 PRO A N 1
ATOM 3507 C CA . PRO A 1 431 ? 13.281 17.144 -13.503 1.00 73.94 431 PRO A CA 1
ATOM 3508 C C . PRO A 1 431 ? 12.694 15.753 -13.223 1.00 73.94 431 PRO A C 1
ATOM 3510 O O . PRO A 1 431 ? 11.953 15.217 -14.045 1.00 73.94 431 PRO A O 1
ATOM 3513 N N . PHE A 1 432 ? 13.008 15.201 -12.046 1.00 74.19 432 PHE A N 1
ATOM 3514 C CA . PHE A 1 432 ? 12.498 13.918 -11.524 1.00 74.19 432 PHE A CA 1
ATOM 3515 C C . PHE A 1 432 ? 12.875 12.660 -12.320 1.00 74.19 432 PHE A C 1
ATOM 3517 O O . PHE A 1 432 ? 12.415 11.568 -11.999 1.00 74.19 432 PHE A O 1
ATOM 3524 N N . ARG A 1 433 ? 13.748 12.786 -13.322 1.00 84.62 433 ARG A N 1
ATOM 3525 C CA . ARG A 1 433 ? 14.334 11.646 -14.024 1.00 84.62 433 ARG A CA 1
ATOM 3526 C C . ARG A 1 433 ? 15.598 11.139 -13.335 1.00 84.62 433 ARG A C 1
ATOM 3528 O O . ARG A 1 433 ? 16.277 11.867 -12.608 1.00 84.62 433 ARG A O 1
ATOM 3535 N N . TYR A 1 434 ? 15.922 9.884 -13.611 1.00 90.44 434 TYR A N 1
ATOM 3536 C CA . TYR A 1 434 ? 17.040 9.166 -13.018 1.00 90.44 434 TYR A CA 1
ATOM 3537 C C . TYR A 1 434 ? 17.650 8.184 -14.019 1.00 90.44 434 TYR A C 1
ATOM 3539 O O . TYR A 1 434 ? 17.031 7.815 -15.021 1.00 90.44 434 TYR A O 1
ATOM 3547 N N . LEU A 1 435 ? 18.864 7.735 -13.716 1.00 92.19 435 LEU A N 1
ATOM 3548 C CA . LEU A 1 435 ? 19.486 6.590 -14.366 1.00 92.19 435 LEU A CA 1
ATOM 3549 C C . LEU A 1 435 ? 19.736 5.510 -13.321 1.00 92.19 435 LEU A C 1
ATOM 3551 O O . LEU A 1 435 ? 20.281 5.785 -12.254 1.00 92.19 435 LEU A O 1
ATOM 3555 N N . THR A 1 436 ? 19.371 4.281 -13.639 1.00 90.69 436 THR A N 1
ATOM 3556 C CA . THR A 1 436 ? 19.658 3.119 -12.812 1.00 90.69 436 THR A CA 1
ATOM 3557 C C . THR A 1 436 ? 20.815 2.338 -13.410 1.00 90.69 436 THR A C 1
ATOM 3559 O O . THR A 1 436 ? 20.817 2.002 -14.595 1.00 90.69 436 THR A O 1
ATOM 3562 N N . VAL A 1 437 ? 21.796 2.038 -12.565 1.00 90.69 437 VAL A N 1
ATOM 3563 C CA . VAL A 1 437 ? 22.934 1.185 -12.895 1.00 90.69 437 VAL A CA 1
ATOM 3564 C C . VAL A 1 437 ? 22.802 -0.124 -12.124 1.00 90.69 437 VAL A C 1
ATOM 3566 O O . VAL A 1 437 ? 22.690 -0.117 -10.896 1.00 90.69 437 VAL A O 1
ATOM 3569 N N . ASP A 1 438 ? 22.793 -1.232 -12.857 1.00 88.12 438 ASP A N 1
ATOM 3570 C CA . ASP A 1 438 ? 22.676 -2.595 -12.345 1.00 88.12 438 ASP A CA 1
ATOM 3571 C C . ASP A 1 438 ? 24.058 -3.251 -12.165 1.00 88.12 438 ASP A C 1
ATOM 3573 O O . ASP A 1 438 ? 24.776 -3.569 -13.122 1.00 88.12 438 ASP A O 1
ATOM 3577 N N . PHE A 1 439 ? 24.400 -3.486 -10.902 1.00 85.75 439 PHE A N 1
ATOM 3578 C CA . PHE A 1 439 ? 25.586 -4.187 -10.415 1.00 85.75 439 PHE A CA 1
ATOM 3579 C C . PHE A 1 439 ? 25.289 -5.612 -9.937 1.00 85.75 439 PHE A C 1
ATOM 3581 O O . PHE A 1 439 ? 26.168 -6.265 -9.372 1.00 85.75 439 PHE A O 1
ATOM 3588 N N . HIS A 1 440 ? 24.074 -6.124 -10.139 1.00 82.38 440 HIS A N 1
ATOM 3589 C CA . HIS A 1 440 ? 23.721 -7.474 -9.737 1.00 82.38 440 HIS A CA 1
ATOM 3590 C C . HIS A 1 440 ? 24.626 -8.489 -10.463 1.00 82.38 440 HIS A C 1
ATOM 3592 O O . HIS A 1 440 ? 24.747 -8.446 -11.697 1.00 82.38 440 HIS A O 1
ATOM 3598 N N . PRO A 1 441 ? 25.261 -9.432 -9.739 1.00 75.56 441 PRO A N 1
ATOM 3599 C CA . PRO A 1 441 ? 26.245 -10.344 -10.327 1.00 75.56 441 PRO A CA 1
ATOM 3600 C C . PRO A 1 441 ? 25.628 -11.311 -11.345 1.00 75.56 441 PRO A C 1
ATOM 3602 O O . PRO A 1 441 ? 26.299 -11.719 -12.284 1.00 75.56 441 PRO A O 1
ATOM 3605 N N . ALA A 1 442 ? 24.343 -11.646 -11.189 1.00 71.19 442 ALA A N 1
ATOM 3606 C CA . ALA A 1 442 ? 23.598 -12.471 -12.146 1.00 71.19 442 ALA A CA 1
ATOM 3607 C C . ALA A 1 442 ? 22.971 -11.677 -13.314 1.00 71.19 442 ALA A C 1
ATOM 3609 O O . ALA A 1 442 ? 22.309 -12.274 -14.160 1.00 71.19 442 ALA A O 1
ATOM 3610 N N . GLY A 1 443 ? 23.117 -10.346 -13.342 1.00 64.00 443 GLY A N 1
ATOM 3611 C CA . GLY A 1 443 ? 22.578 -9.503 -14.413 1.00 64.00 443 GLY A CA 1
ATOM 3612 C C . GLY A 1 443 ? 23.333 -9.693 -15.732 1.00 64.00 443 GLY A C 1
ATOM 3613 O O . GLY A 1 443 ? 24.533 -9.964 -15.738 1.00 64.00 443 GLY A O 1
ATOM 3614 N N . TYR A 1 444 ? 22.644 -9.534 -16.863 1.00 65.69 444 TYR A N 1
ATOM 3615 C CA . TYR A 1 444 ? 23.269 -9.586 -18.186 1.00 65.69 444 TYR A CA 1
ATOM 3616 C C . TYR A 1 444 ? 24.059 -8.304 -18.466 1.00 65.69 444 TYR A C 1
ATOM 3618 O O . TYR A 1 444 ? 23.495 -7.212 -18.457 1.00 65.69 444 TYR A O 1
ATOM 3626 N N . ASP A 1 445 ? 25.335 -8.434 -18.837 1.00 69.38 445 ASP A N 1
ATOM 3627 C CA . ASP A 1 445 ? 26.245 -7.291 -19.037 1.00 69.38 445 ASP A CA 1
ATOM 3628 C C . ASP A 1 445 ? 25.773 -6.254 -20.061 1.00 69.38 445 ASP A C 1
ATOM 3630 O O . ASP A 1 445 ? 26.122 -5.080 -19.968 1.00 69.38 445 ASP A O 1
ATOM 3634 N N . ARG A 1 446 ? 24.948 -6.667 -21.029 1.00 65.94 446 ARG A N 1
ATOM 3635 C CA . ARG A 1 446 ? 24.400 -5.774 -22.060 1.00 65.94 446 ARG A CA 1
ATOM 3636 C C . ARG A 1 446 ? 23.236 -4.905 -21.580 1.00 65.94 446 ARG A C 1
ATOM 3638 O O . ARG A 1 446 ? 22.921 -3.934 -22.260 1.00 65.94 446 ARG A O 1
ATOM 3645 N N . PHE A 1 447 ? 22.606 -5.241 -20.453 1.00 74.06 447 PHE A N 1
ATOM 3646 C CA . PHE A 1 447 ? 21.354 -4.625 -19.998 1.00 74.06 447 PH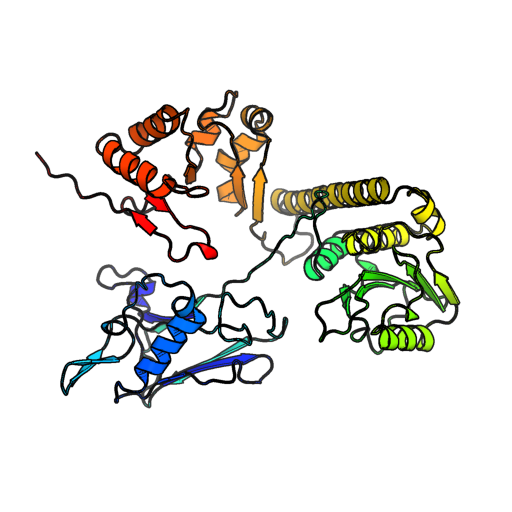E A CA 1
ATOM 3647 C C . PHE A 1 447 ? 21.477 -3.942 -18.633 1.00 74.06 447 PHE A C 1
ATOM 3649 O O . PHE A 1 447 ? 20.523 -3.882 -17.866 1.00 74.06 447 PHE A O 1
ATOM 3656 N N . ARG A 1 448 ? 22.670 -3.428 -18.321 1.00 80.44 448 ARG A N 1
ATOM 3657 C CA . ARG A 1 448 ? 22.976 -2.889 -16.992 1.00 80.44 448 ARG A CA 1
ATOM 3658 C C . ARG A 1 448 ? 22.622 -1.414 -16.792 1.00 80.44 448 ARG A C 1
ATOM 3660 O O . ARG A 1 448 ? 22.679 -0.925 -15.668 1.00 80.44 448 ARG A O 1
ATOM 3667 N N . ILE A 1 449 ? 22.305 -0.689 -17.863 1.00 86.62 449 ILE A N 1
ATOM 3668 C CA . ILE A 1 449 ? 21.978 0.740 -17.814 1.00 86.62 449 ILE A CA 1
ATOM 3669 C C . ILE A 1 449 ? 20.514 0.909 -18.189 1.00 86.62 449 ILE A C 1
ATOM 3671 O O . ILE A 1 449 ? 20.151 0.712 -19.350 1.00 86.62 449 ILE A O 1
ATOM 3675 N N . VAL A 1 450 ? 19.679 1.269 -17.216 1.00 83.44 450 VAL A N 1
ATOM 3676 C CA . VAL A 1 450 ? 18.225 1.350 -17.399 1.00 83.44 450 VAL A CA 1
ATOM 3677 C C . VAL A 1 450 ? 17.643 2.644 -16.832 1.00 83.44 450 VAL A C 1
ATOM 3679 O O . VAL A 1 450 ? 18.187 3.242 -15.910 1.00 83.44 450 VAL A O 1
ATOM 3682 N N . SER A 1 451 ? 16.526 3.099 -17.387 1.00 80.75 451 SER A N 1
ATOM 3683 C CA . SER A 1 451 ? 15.712 4.203 -16.870 1.00 80.75 451 SER A CA 1
ATOM 3684 C C . SER A 1 451 ? 14.227 3.873 -17.054 1.00 80.75 451 SER A C 1
ATOM 3686 O O . SER A 1 451 ? 13.884 2.882 -17.704 1.00 80.75 451 SER A O 1
ATOM 3688 N N . ARG A 1 452 ? 13.338 4.701 -16.494 1.00 76.12 452 ARG A N 1
ATOM 3689 C CA . ARG A 1 452 ? 11.874 4.535 -16.556 1.00 76.12 452 ARG A CA 1
ATOM 3690 C C . ARG A 1 452 ? 11.387 3.230 -15.920 1.00 76.12 452 ARG A C 1
ATOM 3692 O O . ARG A 1 452 ? 10.648 2.454 -16.519 1.00 76.12 452 ARG A O 1
ATOM 3699 N N . LEU A 1 453 ? 11.850 2.965 -14.704 1.00 70.06 453 LEU A N 1
ATOM 3700 C CA . LEU A 1 453 ? 11.450 1.800 -13.915 1.00 70.06 453 LEU A CA 1
ATOM 3701 C C . LEU A 1 453 ? 9.990 1.874 -13.440 1.00 70.06 453 LEU A C 1
ATOM 3703 O O . LEU A 1 453 ? 9.405 0.835 -13.130 1.00 70.06 453 LEU A O 1
ATOM 3707 N N . LEU A 1 454 ? 9.398 3.071 -13.334 1.00 64.94 454 LEU A N 1
ATOM 3708 C CA . LEU A 1 454 ? 8.054 3.241 -12.782 1.00 64.94 454 LEU A CA 1
ATOM 3709 C C . LEU A 1 454 ? 6.986 3.123 -13.874 1.00 64.94 454 LEU A C 1
ATOM 3711 O O . LEU A 1 454 ? 7.117 3.672 -14.962 1.00 64.94 454 LEU A O 1
ATOM 3715 N N . LYS A 1 455 ? 5.863 2.466 -13.554 1.00 51.62 455 LYS A N 1
ATOM 3716 C CA . LYS A 1 455 ? 4.776 2.177 -14.514 1.00 51.62 455 LYS A CA 1
ATOM 3717 C C . LYS A 1 455 ? 4.211 3.414 -15.229 1.00 51.62 455 LYS A C 1
ATOM 3719 O O . LYS A 1 455 ? 3.799 3.325 -16.385 1.00 51.62 455 LYS A O 1
ATOM 3724 N N . HIS A 1 456 ? 4.154 4.558 -14.546 1.00 53.91 456 HIS A N 1
ATOM 3725 C CA . HIS A 1 456 ? 3.644 5.804 -15.127 1.00 53.91 456 HIS A CA 1
ATOM 3726 C C . HIS A 1 456 ? 4.629 6.439 -16.124 1.00 53.91 456 HIS A C 1
ATOM 3728 O O . HIS A 1 456 ? 4.226 7.283 -16.916 1.00 53.91 456 HIS A O 1
ATOM 3734 N N . GLU A 1 457 ? 5.900 6.022 -16.113 1.00 52.59 457 GLU A N 1
ATOM 3735 C CA . GLU A 1 457 ? 6.943 6.505 -17.023 1.00 52.59 457 GLU A CA 1
ATOM 3736 C C . GLU A 1 457 ? 6.990 5.741 -18.354 1.00 52.59 457 GLU A C 1
ATOM 3738 O O . GLU A 1 457 ? 7.803 6.093 -19.212 1.00 52.59 457 GLU A O 1
ATOM 3743 N N . GLY A 1 458 ? 6.146 4.713 -18.509 1.00 60.75 458 GLY A N 1
ATOM 3744 C CA . GLY A 1 458 ? 6.025 3.920 -19.728 1.00 60.75 458 GLY A CA 1
ATOM 3745 C C . GLY A 1 458 ? 6.925 2.687 -19.768 1.00 60.75 458 GLY A C 1
ATOM 3746 O O . GLY A 1 458 ? 7.091 1.985 -18.771 1.00 60.75 458 GLY A O 1
ATOM 3747 N N . CYS A 1 459 ? 7.470 2.382 -20.950 1.00 52.53 459 CYS A N 1
ATOM 3748 C CA . CYS A 1 459 ? 8.426 1.285 -21.116 1.00 52.53 459 CYS A CA 1
ATOM 3749 C C . CYS A 1 459 ? 9.740 1.595 -20.401 1.00 52.53 459 CYS A C 1
ATOM 3751 O O . CYS A 1 459 ? 10.334 2.651 -20.637 1.00 52.53 459 CYS A O 1
ATOM 3753 N N . MET A 1 460 ? 10.256 0.614 -19.656 1.00 67.00 460 MET A N 1
ATOM 3754 C CA . MET A 1 460 ? 11.639 0.640 -19.193 1.00 67.00 460 MET A CA 1
ATOM 3755 C C . MET A 1 460 ? 12.571 0.807 -20.394 1.00 67.00 460 MET A C 1
ATOM 3757 O O . MET A 1 460 ? 12.517 0.037 -21.357 1.00 67.00 460 MET A O 1
ATOM 3761 N N . GLN A 1 461 ? 13.418 1.827 -20.343 1.00 71.06 461 GLN A N 1
ATOM 3762 C CA . GLN A 1 461 ? 14.421 2.075 -21.365 1.00 71.06 461 GLN A CA 1
ATOM 3763 C C . GLN A 1 461 ? 15.736 1.461 -20.927 1.00 71.06 461 GLN A C 1
ATOM 3765 O O . GLN A 1 461 ? 16.271 1.826 -19.886 1.00 71.06 461 GLN A O 1
ATOM 3770 N N . CYS A 1 462 ? 16.261 0.546 -21.736 1.00 77.31 462 CYS A N 1
ATOM 3771 C CA . CYS A 1 462 ? 17.576 -0.039 -21.537 1.00 77.31 462 CYS A CA 1
ATOM 3772 C C . CYS A 1 462 ? 18.552 0.503 -22.583 1.00 77.31 462 CYS A C 1
ATOM 3774 O O . CYS A 1 462 ? 18.274 0.465 -23.783 1.00 77.31 462 CYS A O 1
ATOM 3776 N N . PHE A 1 463 ? 19.712 0.975 -22.137 1.00 78.75 463 PHE A N 1
ATOM 3777 C CA . PHE A 1 463 ? 20.740 1.558 -22.991 1.00 78.75 463 PHE A CA 1
ATOM 3778 C C . PHE A 1 463 ? 21.828 0.526 -23.262 1.00 78.75 463 PHE A C 1
ATOM 3780 O O . PHE A 1 463 ? 22.600 0.162 -22.377 1.00 78.75 463 PHE A O 1
ATOM 3787 N N . ILE A 1 464 ? 21.881 0.052 -24.507 1.00 77.25 464 ILE A N 1
ATOM 3788 C CA . ILE A 1 464 ? 22.901 -0.896 -24.952 1.00 77.25 464 ILE A CA 1
ATOM 3789 C C . ILE A 1 464 ? 24.122 -0.101 -25.402 1.00 77.25 464 ILE A C 1
ATOM 3791 O O . ILE A 1 464 ? 24.058 0.668 -26.363 1.00 77.25 464 ILE A O 1
ATOM 3795 N N . LEU A 1 465 ? 25.244 -0.301 -24.714 1.00 74.62 465 LEU A N 1
ATOM 3796 C CA . LEU A 1 465 ? 26.513 0.288 -25.121 1.00 74.62 465 LEU A CA 1
ATOM 3797 C C . LEU A 1 465 ? 27.044 -0.444 -26.365 1.00 74.62 465 LEU A C 1
ATOM 3799 O O . LEU A 1 465 ? 26.997 -1.679 -26.414 1.00 74.62 465 LEU A O 1
ATOM 3803 N N . PRO A 1 466 ? 27.542 0.279 -27.382 1.00 66.62 466 PRO A N 1
ATOM 3804 C CA . PRO A 1 466 ? 28.094 -0.345 -28.574 1.00 66.62 466 PRO A CA 1
ATOM 3805 C C . PRO A 1 466 ? 29.284 -1.250 -28.215 1.00 66.62 466 PRO A C 1
ATOM 3807 O O . PRO A 1 466 ? 30.068 -0.918 -27.320 1.00 66.62 466 PRO A O 1
ATOM 3810 N N . PRO A 1 467 ? 29.456 -2.391 -28.910 1.00 59.75 467 PRO A N 1
ATOM 3811 C CA . PRO A 1 467 ? 30.613 -3.246 -28.703 1.00 59.75 467 PRO A CA 1
ATOM 3812 C C . PRO A 1 467 ? 31.894 -2.465 -29.001 1.00 59.75 467 PRO A C 1
ATOM 3814 O O . PRO A 1 467 ? 31.950 -1.664 -29.938 1.00 59.75 467 PRO A O 1
ATOM 3817 N N . HIS A 1 468 ? 32.929 -2.715 -28.200 1.00 57.03 468 HIS A N 1
ATOM 3818 C CA . HIS A 1 468 ? 34.252 -2.149 -28.428 1.00 57.03 468 HIS A CA 1
ATOM 3819 C C . HIS A 1 468 ? 34.687 -2.416 -29.874 1.00 57.03 468 HIS A C 1
ATOM 3821 O O . HIS A 1 468 ? 34.802 -3.568 -30.292 1.00 57.03 468 HIS A O 1
ATOM 3827 N N . LYS A 1 469 ? 34.983 -1.353 -30.629 1.00 48.84 469 LYS A N 1
ATOM 3828 C CA . LYS A 1 469 ? 35.862 -1.491 -31.788 1.00 48.84 469 LYS A CA 1
ATOM 3829 C C . LYS A 1 469 ? 37.234 -1.853 -31.230 1.00 48.84 469 LYS A C 1
ATOM 3831 O O . LYS A 1 469 ? 37.821 -1.056 -30.501 1.00 48.84 469 LYS A O 1
ATOM 3836 N N . HIS A 1 470 ? 37.695 -3.069 -31.505 1.00 43.06 470 HIS A N 1
ATOM 3837 C CA . HIS A 1 470 ? 39.103 -3.406 -31.350 1.00 43.06 470 HIS A CA 1
ATOM 3838 C C . HIS A 1 470 ? 39.883 -2.460 -32.271 1.00 43.06 470 HIS A C 1
ATOM 3840 O O . HIS A 1 470 ? 39.734 -2.534 -33.490 1.00 43.06 470 HIS A O 1
ATOM 3846 N N . LEU A 1 471 ? 40.600 -1.512 -31.671 1.00 35.56 471 LEU A N 1
ATOM 3847 C CA . LEU A 1 471 ? 41.698 -0.797 -32.310 1.00 35.56 471 LEU A CA 1
ATOM 3848 C C . LEU A 1 471 ? 42.988 -1.530 -31.971 1.00 35.56 471 LEU A C 1
ATOM 3850 O O . LEU A 1 471 ? 43.113 -1.939 -30.790 1.00 35.56 471 LEU A O 1
#

Secondary structure (DSSP, 8-state):
-EEEEEHHHHTT-TTS-TT----TTEEEEEEEETTEESSS--EE--TT-SSSHHHHHHHHHHHTTHHHH-PPPSS-GGGBSEEEETTEEEE-SB-EE----STTS-TT-S---S-SS--EEEEEEE-TT---TTEEEEE--------EE-TTS-EE--HHHHHHHHHTSTTTGGGEEEEEETT-S-SS---SS-EEEEEESS-TTS----EEEEEE-TTSEEEEE-TT---GGGSTT-HHHHHHHHHH--EEEE--S--S-TT--THHHHHHHHHHHHHTT--HHHHHTTS-SS-HHHHHHHHHHHHHHHHHHHHHHHHHHHHH---SSTT-PPPPEEEEE-S-HHHHTT-HHHHHIIIIIHHHHTEEEEE--SSSS---TTHHHHHHH-SEEEEEP-SS-HHHHHHHHHHH-TTTHHHHHHHHHHHTSSTT-EEEEE--TTS-GGG-EEE--SGGG-SPEE-PPPPP---

pLDDT: mean 75.62, std 15.9, range [32.41, 97.5]

Solvent-accessible surface area (backbone atoms only — not comparable to full-atom values): 27197 Å² total; per-residue (Å²): 59,38,38,33,30,46,38,58,20,69,74,62,39,90,91,44,64,63,78,46,19,41,54,69,57,51,25,31,61,46,38,24,52,73,84,41,69,48,62,90,68,82,44,63,35,60,90,84,64,44,69,38,35,56,56,44,53,50,40,23,33,28,33,71,29,46,72,77,67,80,54,90,69,89,76,42,73,77,32,34,39,34,27,72,59,86,98,42,80,43,79,28,56,31,30,64,49,42,70,42,64,38,71,80,50,38,72,86,52,90,60,85,47,61,83,92,71,71,61,77,46,77,48,80,39,59,49,100,81,55,68,66,95,57,60,38,80,46,79,50,82,86,83,86,84,84,80,50,66,48,100,82,73,40,74,52,69,52,58,68,54,49,38,53,56,44,57,65,32,87,61,28,30,90,27,48,78,46,55,37,31,23,68,64,64,67,93,76,69,82,55,92,45,53,40,34,35,38,32,25,39,25,36,82,93,49,95,61,81,47,41,28,20,39,40,36,38,58,86,34,37,34,38,42,43,34,45,62,37,65,66,64,83,77,43,89,52,24,59,53,38,55,52,54,48,62,74,73,34,80,44,80,44,66,44,92,55,44,43,47,52,94,89,56,77,58,37,51,54,50,22,53,53,48,49,53,43,41,50,68,77,43,58,69,69,66,58,59,66,76,44,53,84,86,41,38,66,65,27,50,53,49,50,43,52,55,46,49,59,46,50,55,49,48,50,52,48,52,51,46,53,68,70,65,76,66,71,90,58,95,81,73,76,79,74,58,49,78,50,76,45,70,90,40,46,65,59,46,12,61,32,67,66,56,35,41,40,48,72,58,45,34,84,76,59,54,39,49,79,45,78,50,59,98,51,90,77,55,73,41,89,36,27,66,61,34,62,73,46,43,40,61,48,79,48,62,77,48,94,85,56,58,61,56,58,49,55,52,31,44,72,77,32,71,90,50,29,70,62,53,50,50,51,42,52,61,51,28,66,50,87,96,31,40,37,32,42,55,60,41,87,88,56,59,85,65,65,28,37,34,29,40,86,48,79,92,62,50,71,64,44,67,55,68,75,79,79,81,77,87,125

Radius of gyration: 27.81 Å; Cα contacts (8 Å, |Δi|>4): 735; chains: 1; bounding box: 74×52×80 Å

Organism: NCBI:txid46732

Mean predicted aligned error: 19.35 Å